Protein AF-0000000080200651 (afdb_homodimer)

Foldseek 3Di:
DPPPPQLADAEKEKAAFPDWLLDNHLALLSQLLLLQCLLSPHHYHYDHEDDDIKMKHFAQPPPPPDPPSPRGDIDMFHTSVRSQVVSCVRRVPCVPFPDPVCVVVLVVLVCLLLQALRLLSLLQCLVFPLNCVQTVVPPGCVRYPDPVCVVVVCPSVVSCVVRVSSVVDPDNLVSLVSLLVSLVVQLVQQVVQCDPPDAASNRTPGDDSSRSSLLSSCCSLQQGNCVVRVGDPSSVVSSVVCVVVRVVSVVNSVVSCVVRVVVSVVSRCPPPPDDVPDDPPPDPPDDVPPVVVVVVVVVVVVVVVVVVVVVCVVCVVVVVVVVVVVVVVVVVVVVVVVVVVVVVVVVVVVPVVVVVVD/DPPPPQLADAEKEKAAFPDWLLDNHLALLSQLLLLQCLLSPHHYHYDHEDDDIKMKHFAQPPPPPDPPSPRGDIDMFHTSVRSQVVSCVRRVPCVPFPDPVCVVVLVVLVCLLLQALRLLSLLQCLVFPLNCVQTVVPPGCVRYPDPVCVVVVCPSVVSCVVRVSNVVDPDNLVSLVSLLVSLVVQLVQQVVQDDPPQAASNRTNGDDSSNSSLLSSCCSLQQGNCVVRVGDPSSVVSSVVCVVVRVVSVVNSVVSCVVRVVVSVVSRCPPPPDPVPPDPPPDPPDDVPPVVVVVVVVVVVVVVVVVVVVVCVVCVVVVVVVVVVVVVVVVVVVVVVVVVVVVVVVVVVVPVVPPVPD

Organism: NCBI:txid67003

Structure (mmCIF, N/CA/C/O backbone):
data_AF-0000000080200651-model_v1
#
loop_
_entity.id
_entity.type
_entity.pdbx_description
1 polymer 'Metaxin glutathione S-transferase domain-containing protein'
#
loop_
_atom_site.group_PDB
_atom_site.id
_atom_site.type_symbol
_atom_site.label_atom_id
_atom_site.label_alt_id
_atom_site.label_comp_id
_atom_site.label_asym_id
_atom_site.label_entity_id
_atom_site.label_seq_id
_atom_site.pdbx_PDB_ins_code
_atom_site.Cartn_x
_atom_site.Cartn_y
_atom_site.Cartn_z
_atom_site.occupancy
_atom_site.B_iso_or_equiv
_atom_site.auth_seq_id
_atom_site.auth_comp_id
_atom_site.auth_asym_id
_atom_site.auth_atom_id
_atom_site.pdbx_PDB_model_num
ATOM 1 N N . MET A 1 1 ? -23.141 1.59 37.875 1 25.22 1 MET A N 1
ATOM 2 C CA . MET A 1 1 ? -21.797 2.062 37.562 1 25.22 1 MET A CA 1
ATOM 3 C C . MET A 1 1 ? -21.75 2.604 36.125 1 25.22 1 MET A C 1
ATOM 5 O O . MET A 1 1 ? -22.109 1.902 35.188 1 25.22 1 MET A O 1
ATOM 9 N N . THR A 1 2 ? -22.188 3.854 35.938 1 32.19 2 THR A N 1
ATOM 10 C CA . THR A 1 2 ? -22.406 4.656 34.719 1 32.19 2 THR A CA 1
ATOM 11 C C . THR A 1 2 ? -21.188 4.617 33.812 1 32.19 2 THR A C 1
ATOM 13 O O . THR A 1 2 ? -20.109 5.051 34.188 1 32.19 2 THR A O 1
ATOM 16 N N . HIS A 1 3 ? -20.875 3.582 33.188 1 33.91 3 HIS A N 1
ATOM 17 C CA . HIS A 1 3 ? -19.844 3.059 32.281 1 33.91 3 HIS A CA 1
ATOM 18 C C . HIS A 1 3 ? -19.438 4.086 31.234 1 33.91 3 HIS A C 1
ATOM 20 O O . HIS A 1 3 ? -18.781 3.746 30.25 1 33.91 3 HIS A O 1
ATOM 26 N N . ASP A 1 4 ? -20.062 5.191 31.234 1 37.59 4 ASP A N 1
ATOM 27 C CA . ASP A 1 4 ? -19.797 6.203 30.219 1 37.59 4 ASP A CA 1
ATOM 28 C C . ASP A 1 4 ? -18.328 6.641 30.266 1 37.59 4 ASP A C 1
ATOM 30 O O . ASP A 1 4 ? -18.031 7.785 30.609 1 37.59 4 ASP A O 1
ATOM 34 N N . GLU A 1 5 ? -17.391 6.098 31.031 1 41.5 5 GLU A N 1
ATOM 35 C CA . GLU A 1 5 ? -16 6.527 31.141 1 41.5 5 GLU A CA 1
ATOM 36 C C . GLU A 1 5 ? -15.406 6.828 29.766 1 41.5 5 GLU A C 1
ATOM 38 O O . GLU A 1 5 ? -15.25 5.926 28.938 1 41.5 5 GLU A O 1
ATOM 43 N N . MET A 1 6 ? -15.789 7.832 29.062 1 48.19 6 MET A N 1
ATOM 44 C CA . MET A 1 6 ? -15.305 8.406 27.812 1 48.19 6 MET A CA 1
ATOM 45 C C . MET A 1 6 ? -13.789 8.297 27.719 1 48.19 6 MET A C 1
ATOM 47 O O . MET A 1 6 ? -13.07 8.766 28.594 1 48.19 6 MET A O 1
ATOM 51 N N . PHE A 1 7 ? -13.188 7.223 27.328 1 61.69 7 PHE A N 1
ATOM 52 C CA . PHE A 1 7 ? -11.773 6.949 27.125 1 61.69 7 PHE A CA 1
ATOM 53 C C . PHE A 1 7 ? -11.055 8.188 26.594 1 61.69 7 PHE A C 1
ATOM 55 O O . PHE A 1 7 ? -11.312 8.617 25.469 1 61.69 7 PHE A O 1
ATOM 62 N N . GLU A 1 8 ? -10.805 9.164 27.453 1 70.69 8 GLU A N 1
ATOM 63 C CA . GLU A 1 8 ? -10.102 10.398 27.125 1 70.69 8 GLU A CA 1
ATOM 64 C C . GLU A 1 8 ? -8.609 10.156 26.953 1 70.69 8 GLU A C 1
ATOM 66 O O . GLU A 1 8 ? -7.996 9.422 27.734 1 70.69 8 GLU A O 1
ATOM 71 N N . MET A 1 9 ? -8.109 10.516 25.844 1 79.81 9 MET A N 1
ATOM 72 C CA . MET A 1 9 ? -6.68 10.438 25.547 1 79.81 9 MET A CA 1
ATOM 73 C C . MET A 1 9 ? -5.887 11.391 26.422 1 79.81 9 MET A C 1
ATOM 75 O O . MET A 1 9 ? -6.266 12.555 26.578 1 79.81 9 MET A O 1
ATOM 79 N N . PRO A 1 10 ? -4.914 10.914 27.203 1 81.75 10 PRO A N 1
ATOM 80 C CA . PRO A 1 10 ? -4.055 11.82 27.969 1 81.75 10 PRO A CA 1
ATOM 81 C C . PRO A 1 10 ? -3.352 12.852 27.078 1 81.75 10 PRO A C 1
ATOM 83 O O . PRO A 1 10 ? -3.291 12.672 25.859 1 81.75 10 PRO A O 1
ATOM 86 N N . PRO A 1 11 ? -2.967 13.898 27.719 1 86.75 11 PRO A N 1
ATOM 87 C CA . PRO A 1 11 ? -2.236 14.883 26.922 1 86.75 11 PRO A CA 1
ATOM 88 C C . PRO A 1 11 ? -0.985 14.305 26.266 1 86.75 11 PRO A C 1
ATOM 90 O O . PRO A 1 11 ? -0.281 13.5 26.891 1 86.75 11 PRO A O 1
ATOM 93 N N . ALA A 1 12 ? -0.824 14.719 25.047 1 90.69 12 ALA A N 1
ATOM 94 C CA . ALA A 1 12 ? 0.257 14.133 24.25 1 90.69 12 ALA A CA 1
ATOM 95 C C . ALA A 1 12 ? 1.151 15.211 23.656 1 90.69 12 ALA A C 1
ATOM 97 O O . ALA A 1 12 ? 0.757 16.375 23.562 1 90.69 12 ALA A O 1
ATOM 98 N N . VAL A 1 13 ? 2.389 14.828 23.469 1 92.81 13 VAL A N 1
ATOM 99 C CA . VAL A 1 13 ? 3.314 15.664 22.703 1 92.81 13 VAL A CA 1
ATOM 100 C C . VAL A 1 13 ? 3.49 15.094 21.297 1 92.81 13 VAL A C 1
ATOM 102 O O . VAL A 1 13 ? 3.795 13.906 21.141 1 92.81 13 VAL A O 1
ATOM 105 N N . LEU A 1 14 ? 3.213 15.93 20.375 1 94.75 14 LEU A N 1
ATOM 106 C CA . LEU A 1 14 ? 3.344 15.523 18.984 1 94.75 14 LEU A CA 1
ATOM 107 C C . LEU A 1 14 ? 4.625 16.078 18.375 1 94.75 14 LEU A C 1
ATOM 109 O O . LEU A 1 14 ? 4.746 17.297 18.172 1 94.75 14 LEU A O 1
ATOM 113 N N . ASP A 1 15 ? 5.559 15.219 18.125 1 93.44 15 ASP A N 1
ATOM 114 C CA . ASP A 1 15 ? 6.773 15.57 17.406 1 93.44 15 ASP A CA 1
ATOM 115 C C . ASP A 1 15 ? 6.574 15.438 15.898 1 93.44 15 ASP A C 1
ATOM 117 O O . ASP A 1 15 ? 6.441 14.32 15.375 1 93.44 15 ASP A O 1
ATOM 121 N N . ARG A 1 16 ? 6.566 16.562 15.258 1 92.81 16 ARG A N 1
ATOM 122 C CA . ARG A 1 16 ? 6.238 16.516 13.836 1 92.81 16 ARG A CA 1
ATOM 123 C C . ARG A 1 16 ? 7.113 17.484 13.047 1 92.81 16 ARG A C 1
ATOM 125 O O . ARG A 1 16 ? 7.73 18.391 13.625 1 92.81 16 ARG A O 1
ATOM 132 N N . CYS A 1 17 ? 7.109 17.266 11.711 1 91.06 17 CYS A N 1
ATOM 133 C CA . CYS A 1 17 ? 7.781 18.172 10.789 1 91.06 17 CYS A CA 1
ATOM 134 C C . CYS A 1 17 ? 7.16 19.562 10.844 1 91.06 17 CYS A C 1
ATOM 136 O O . CYS A 1 17 ? 5.938 19.688 10.906 1 91.06 17 CYS A O 1
ATOM 138 N N . PRO A 1 18 ? 7.953 20.547 10.844 1 89.56 18 PRO A N 1
ATOM 139 C CA . PRO A 1 18 ? 7.445 21.922 10.938 1 89.56 18 PRO A CA 1
ATOM 140 C C . PRO A 1 18 ? 6.551 22.312 9.758 1 89.56 18 PRO A C 1
ATOM 142 O O . PRO A 1 18 ? 6.582 21.641 8.719 1 89.56 18 PRO A O 1
ATOM 145 N N . PRO A 1 19 ? 5.754 23.328 9.945 1 88.81 19 PRO A N 1
ATOM 146 C CA . PRO A 1 19 ? 4.863 23.781 8.875 1 88.81 19 PRO A CA 1
ATOM 147 C C . PRO A 1 19 ? 5.625 24.281 7.656 1 88.81 19 PRO A C 1
ATOM 149 O O . PRO A 1 19 ? 6.688 24.891 7.793 1 88.81 19 PRO A O 1
ATOM 152 N N . SER A 1 20 ? 5.133 23.891 6.562 1 87.69 20 SER A N 1
ATOM 153 C CA . SER A 1 20 ? 5.66 24.312 5.273 1 87.69 20 SER A CA 1
ATOM 154 C C . SER A 1 20 ? 4.633 24.125 4.164 1 87.69 20 SER A C 1
ATOM 156 O O . SER A 1 20 ? 3.609 23.469 4.367 1 87.69 20 SER A O 1
ATOM 158 N N . LEU A 1 21 ? 4.785 24.812 3.01 1 90.19 21 LEU A N 1
ATOM 159 C CA . LEU A 1 21 ? 3.918 24.688 1.847 1 90.19 21 LEU A CA 1
ATOM 160 C C . LEU A 1 21 ? 2.521 25.219 2.146 1 90.19 21 LEU A C 1
ATOM 162 O O . LEU A 1 21 ? 1.536 24.75 1.569 1 90.19 21 LEU A O 1
ATOM 166 N N . ALA A 1 22 ? 2.441 26.016 3.156 1 87.31 22 ALA A N 1
ATOM 167 C CA . ALA A 1 22 ? 1.156 26.562 3.588 1 87.31 22 ALA A CA 1
ATOM 168 C C . ALA A 1 22 ? 0.278 25.484 4.199 1 87.31 22 ALA A C 1
ATOM 170 O O . ALA A 1 22 ? -0.943 25.484 4.027 1 87.31 22 ALA A O 1
ATOM 171 N N . LEU A 1 23 ? 0.925 24.453 4.723 1 90.56 23 LEU A N 1
ATOM 172 C CA . LEU A 1 23 ? 0.264 23.359 5.418 1 90.56 23 LEU A CA 1
ATOM 173 C C . LEU A 1 23 ? 0.69 23.312 6.883 1 90.56 23 LEU A C 1
ATOM 175 O O . LEU A 1 23 ? 1.751 23.828 7.242 1 90.56 23 LEU A O 1
ATOM 179 N N . PRO A 1 24 ? -0.178 22.797 7.719 1 90 24 PRO A N 1
ATOM 180 C CA . PRO A 1 24 ? 0.214 22.672 9.125 1 90 24 PRO A CA 1
ATOM 181 C C . PRO A 1 24 ? 1.521 21.906 9.312 1 90 24 PRO A C 1
ATOM 183 O O . PRO A 1 24 ? 2.242 22.125 10.289 1 90 24 PRO A O 1
ATOM 186 N N . THR A 1 25 ? 1.773 20.953 8.453 1 90.5 25 THR A N 1
ATOM 187 C CA . THR A 1 25 ? 3.004 20.172 8.453 1 90.5 25 THR A CA 1
ATOM 188 C C . THR A 1 25 ? 3.354 19.719 7.035 1 90.5 25 THR A C 1
ATOM 190 O O . THR A 1 25 ? 2.463 19.469 6.219 1 90.5 25 THR A O 1
ATOM 193 N N . ALA A 1 26 ? 4.625 19.578 6.773 1 86.75 26 ALA A N 1
ATOM 194 C CA . ALA A 1 26 ? 5.078 19.141 5.453 1 86.75 26 ALA A CA 1
ATOM 195 C C . ALA A 1 26 ? 5.047 17.625 5.332 1 86.75 26 ALA A C 1
ATOM 197 O O . ALA A 1 26 ? 5.324 17.078 4.262 1 86.75 26 ALA A O 1
ATOM 198 N N . ASP A 1 27 ? 4.738 16.938 6.344 1 92.75 27 ASP A N 1
ATOM 199 C CA . ASP A 1 27 ? 4.684 15.477 6.363 1 92.75 27 ASP A CA 1
ATOM 200 C C . ASP A 1 27 ? 3.244 14.977 6.484 1 92.75 27 ASP A C 1
ATOM 202 O O . ASP A 1 27 ? 2.602 15.172 7.52 1 92.75 27 ASP A O 1
ATOM 206 N N . PRO A 1 28 ? 2.805 14.328 5.453 1 96.5 28 PRO A N 1
ATOM 207 C CA . PRO A 1 28 ? 1.426 13.836 5.512 1 96.5 28 PRO A CA 1
ATOM 208 C C . PRO A 1 28 ? 1.197 12.844 6.652 1 96.5 28 PRO A C 1
ATOM 210 O O . PRO A 1 28 ? 0.082 12.742 7.168 1 96.5 28 PRO A O 1
ATOM 213 N N . HIS A 1 29 ? 2.229 12.086 7.086 1 96.56 29 HIS A N 1
ATOM 214 C CA . HIS A 1 29 ? 2.088 11.18 8.219 1 96.56 29 HIS A CA 1
ATOM 215 C C . HIS A 1 29 ? 1.719 11.93 9.492 1 96.56 29 HIS A C 1
ATOM 217 O O . HIS A 1 29 ? 0.847 11.492 10.242 1 96.56 29 HIS A O 1
ATOM 223 N N . ALA A 1 30 ? 2.379 12.992 9.648 1 96.38 30 ALA A N 1
ATOM 224 C CA . ALA A 1 30 ? 2.127 13.812 10.836 1 96.38 30 ALA A CA 1
ATOM 225 C C . ALA A 1 30 ? 0.749 14.469 10.766 1 96.38 30 ALA A C 1
ATOM 227 O O . ALA A 1 30 ? 0.077 14.617 11.789 1 96.38 30 ALA A O 1
ATOM 228 N N . LEU A 1 31 ? 0.393 14.875 9.609 1 97.06 31 LEU A N 1
ATOM 229 C CA . LEU A 1 31 ? -0.921 15.484 9.43 1 97.06 31 LEU A CA 1
ATOM 230 C C . LEU A 1 31 ? -2.029 14.492 9.773 1 97.06 31 LEU A C 1
ATOM 232 O O . LEU A 1 31 ? -3.049 14.875 10.352 1 97.06 31 LEU A O 1
ATOM 236 N N . ALA A 1 32 ? -1.876 13.266 9.391 1 97.88 32 ALA A N 1
ATOM 237 C CA . ALA A 1 32 ? -2.859 12.234 9.703 1 97.88 32 ALA A CA 1
ATOM 238 C C . ALA A 1 32 ? -2.99 12.039 11.211 1 97.88 32 ALA A C 1
ATOM 240 O O . ALA A 1 32 ? -4.102 11.93 11.734 1 97.88 32 ALA A O 1
ATOM 241 N N . VAL A 1 33 ? -1.85 11.992 11.883 1 97.31 33 VAL A N 1
ATOM 242 C CA . VAL A 1 33 ? -1.853 11.797 13.328 1 97.31 33 VAL A CA 1
ATOM 243 C C . VAL A 1 33 ? -2.486 13.008 14.008 1 97.31 33 VAL A C 1
ATOM 245 O O . VAL A 1 33 ? -3.299 12.859 14.922 1 97.31 33 VAL A O 1
ATOM 248 N N . GLU A 1 34 ? -2.107 14.164 13.562 1 96.56 34 GLU A N 1
ATOM 249 C CA . GLU A 1 34 ? -2.686 15.383 14.133 1 96.56 34 GLU A CA 1
ATOM 250 C C . GLU A 1 34 ? -4.195 15.422 13.914 1 96.56 34 GLU A C 1
ATOM 252 O O . GLU A 1 34 ? -4.941 15.836 14.805 1 96.56 34 GLU A O 1
ATOM 257 N N . ALA A 1 35 ? -4.605 15.07 12.734 1 96.81 35 ALA A N 1
ATOM 258 C CA . ALA A 1 35 ? -6.039 15.023 12.445 1 96.81 35 ALA A CA 1
ATOM 259 C C . ALA A 1 35 ? -6.758 14.086 13.406 1 96.81 35 ALA A C 1
ATOM 261 O O . ALA A 1 35 ? -7.816 14.422 13.945 1 96.81 35 ALA A O 1
ATOM 262 N N . MET A 1 36 ? -6.184 12.906 13.633 1 96.81 36 MET A N 1
ATOM 263 C CA . MET A 1 36 ? -6.809 11.93 14.516 1 96.81 36 MET A CA 1
ATOM 264 C C . MET A 1 36 ? -6.891 12.461 15.945 1 96.81 36 MET A C 1
ATOM 266 O O . MET A 1 36 ? -7.891 12.25 16.625 1 96.81 36 MET A O 1
ATOM 270 N N . LEU A 1 37 ? -5.824 13.141 16.375 1 95.31 37 LEU A N 1
ATOM 271 C CA . LEU A 1 37 ? -5.82 13.734 17.703 1 95.31 37 LEU A CA 1
ATOM 272 C C . LEU A 1 37 ? -6.922 14.781 17.844 1 95.31 37 LEU A C 1
ATOM 274 O O . LEU A 1 37 ? -7.582 14.867 18.875 1 95.31 37 LEU A O 1
ATOM 278 N N . ARG A 1 38 ? -7.18 15.5 16.844 1 94.44 38 ARG A N 1
ATOM 279 C CA . ARG A 1 38 ? -8.227 16.516 16.844 1 94.44 38 ARG A CA 1
ATOM 280 C C . ARG A 1 38 ? -9.609 15.891 16.797 1 94.44 38 ARG A C 1
ATOM 282 O O . ARG A 1 38 ? -10.547 16.391 17.422 1 94.44 38 ARG A O 1
ATOM 289 N N . PHE A 1 39 ? -9.75 14.82 16.016 1 94.94 39 PHE A N 1
ATOM 290 C CA . PHE A 1 39 ? -11.023 14.125 15.922 1 94.94 39 PHE A CA 1
ATOM 291 C C . PHE A 1 39 ? -11.469 13.625 17.297 1 94.94 39 PHE A C 1
ATOM 293 O O . PHE A 1 39 ? -12.656 13.648 17.609 1 94.94 39 PHE A O 1
ATOM 300 N N . VAL A 1 40 ? -10.5 13.133 18.078 1 93.88 40 VAL A N 1
ATOM 301 C CA . VAL A 1 40 ? -10.836 12.531 19.359 1 93.88 40 VAL A CA 1
ATOM 302 C C . VAL A 1 40 ? -10.867 13.617 20.438 1 93.88 40 VAL A C 1
ATOM 304 O O . VAL A 1 40 ? -11.188 13.336 21.594 1 93.88 40 VAL A O 1
ATOM 307 N N . GLY A 1 41 ? -10.5 14.82 20.125 1 91.5 41 GLY A N 1
ATOM 308 C CA . GLY A 1 41 ? -10.523 15.93 21.062 1 91.5 41 GLY A CA 1
ATOM 309 C C . GLY A 1 41 ? -9.398 15.867 22.094 1 91.5 41 GLY A C 1
ATOM 310 O O . GLY A 1 41 ? -9.578 16.266 23.25 1 91.5 41 GLY A O 1
ATOM 311 N N . ALA A 1 42 ? -8.32 15.383 21.672 1 91.44 42 ALA A N 1
ATOM 312 C CA . ALA A 1 42 ? -7.184 15.258 22.594 1 91.44 42 ALA A CA 1
ATOM 313 C C . ALA A 1 42 ? -6.449 16.594 22.734 1 91.44 42 ALA A C 1
ATOM 315 O O . ALA A 1 42 ? -6.406 17.391 21.797 1 91.44 42 ALA A O 1
ATOM 316 N N . HIS A 1 43 ? -5.91 16.781 23.969 1 91.62 43 HIS A N 1
ATOM 317 C CA . HIS A 1 43 ? -5.004 17.906 24.188 1 91.62 43 HIS A CA 1
ATOM 318 C C . HIS A 1 43 ? -3.564 17.516 23.844 1 91.62 43 HIS A C 1
ATOM 320 O O . HIS A 1 43 ? -3.068 16.484 24.328 1 91.62 43 HIS A O 1
ATOM 326 N N . PHE A 1 44 ? -2.996 18.312 22.922 1 92.56 44 PHE A N 1
ATOM 327 C CA . PHE A 1 44 ? -1.624 17.984 22.562 1 92.56 44 PHE A CA 1
ATOM 328 C C . PHE A 1 44 ? -0.818 19.25 22.281 1 92.56 44 PHE A C 1
ATOM 330 O O . PHE A 1 44 ? -1.387 20.281 21.953 1 92.56 44 PHE A O 1
ATOM 337 N N . VAL A 1 45 ? 0.492 19.109 22.578 1 93.31 45 VAL A N 1
ATOM 338 C CA . VAL A 1 45 ? 1.441 20.172 22.266 1 93.31 45 VAL A CA 1
ATOM 339 C C . VAL A 1 45 ? 2.293 19.75 21.062 1 93.31 45 VAL A C 1
ATOM 341 O O . VAL A 1 45 ? 2.652 18.578 20.922 1 93.31 45 VAL A O 1
ATOM 344 N N . LYS A 1 46 ? 2.564 20.688 20.219 1 92.75 46 LYS A N 1
ATOM 345 C CA . LYS A 1 46 ? 3.332 20.422 19 1 92.75 46 LYS A CA 1
ATOM 346 C C . LYS A 1 46 ? 4.801 20.797 19.188 1 92.75 46 LYS A C 1
ATOM 348 O O . LYS A 1 46 ? 5.109 21.859 19.734 1 92.75 46 LYS A O 1
ATOM 353 N N . HIS A 1 47 ? 5.656 19.891 18.781 1 92.56 47 HIS A N 1
ATOM 354 C CA . HIS A 1 47 ? 7.098 20.109 18.781 1 92.56 47 HIS A CA 1
ATOM 355 C C . HIS A 1 47 ? 7.691 19.828 17.406 1 92.56 47 HIS A C 1
ATOM 357 O O . HIS A 1 47 ? 7.395 18.797 16.797 1 92.56 47 HIS A O 1
ATOM 363 N N . ASP A 1 48 ? 8.5 20.734 16.906 1 90.44 48 ASP A N 1
ATOM 364 C CA . ASP A 1 48 ? 9.18 20.516 15.641 1 90.44 48 ASP A CA 1
ATOM 365 C C . ASP A 1 48 ? 10.242 19.422 15.758 1 90.44 48 ASP A C 1
ATOM 367 O O . ASP A 1 48 ? 11.117 19.5 16.625 1 90.44 48 ASP A O 1
ATOM 371 N N . ALA A 1 49 ? 10.102 18.422 15.023 1 89.25 49 ALA A N 1
ATOM 372 C CA . ALA A 1 49 ? 11.008 17.281 15.062 1 89.25 49 ALA A CA 1
ATOM 373 C C . ALA A 1 49 ? 11.203 16.688 13.68 1 89.25 49 ALA A C 1
ATOM 375 O O . ALA A 1 49 ? 10.398 16.906 12.773 1 89.25 49 ALA A O 1
ATOM 376 N N . PRO A 1 50 ? 12.336 16 13.484 1 84.44 50 PRO A N 1
ATOM 377 C CA . PRO A 1 50 ? 12.562 15.32 12.211 1 84.44 50 PRO A CA 1
ATOM 378 C C . PRO A 1 50 ? 11.633 14.117 12.008 1 84.44 50 PRO A C 1
ATOM 380 O O . PRO A 1 50 ? 10.945 13.703 12.945 1 84.44 50 PRO A O 1
ATOM 383 N N . LEU A 1 51 ? 11.68 13.648 10.766 1 84.81 51 LEU A N 1
ATOM 384 C CA . LEU A 1 51 ? 10.93 12.438 10.453 1 84.81 51 LEU A CA 1
ATOM 385 C C . LEU A 1 51 ? 11.539 11.227 11.148 1 84.81 51 LEU A C 1
ATOM 387 O O . LEU A 1 51 ? 12.758 11.164 11.344 1 84.81 51 LEU A O 1
ATOM 391 N N . PRO A 1 52 ? 10.719 10.281 11.594 1 88.69 52 PRO A N 1
ATOM 392 C CA . PRO A 1 52 ? 9.273 10.156 11.414 1 88.69 52 PRO A CA 1
ATOM 393 C C . PRO A 1 52 ? 8.477 10.812 12.539 1 88.69 52 PRO A C 1
ATOM 395 O O . PRO A 1 52 ? 9.055 11.195 13.562 1 88.69 52 PRO A O 1
ATOM 398 N N . VAL A 1 53 ? 7.152 10.969 12.344 1 92.94 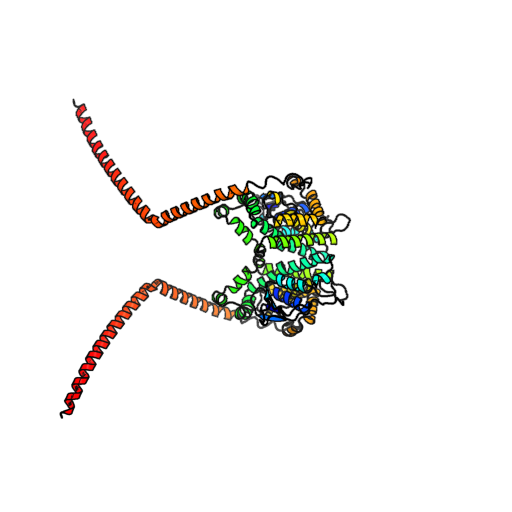53 VAL A N 1
ATOM 399 C CA . VAL A 1 53 ? 6.258 11.539 13.344 1 92.94 53 VAL A CA 1
ATOM 400 C C . VAL A 1 53 ? 6.266 10.664 14.602 1 92.94 53 VAL A C 1
ATOM 402 O O . VAL A 1 53 ? 6.449 9.445 14.516 1 92.94 53 VAL A O 1
ATOM 405 N N . ALA A 1 54 ? 6.133 11.336 15.773 1 93.88 54 ALA A N 1
ATOM 406 C CA . ALA A 1 54 ? 6.086 10.602 17.031 1 93.88 54 ALA A CA 1
ATOM 407 C C . ALA A 1 54 ? 5.129 11.258 18.016 1 93.88 54 ALA A C 1
ATOM 409 O O . ALA A 1 54 ? 4.945 12.477 18 1 93.88 54 ALA A O 1
ATOM 410 N N . CYS A 1 55 ? 4.562 10.406 18.766 1 93 55 CYS A N 1
ATOM 411 C CA . CYS A 1 55 ? 3.666 10.844 19.828 1 93 55 CYS A CA 1
ATOM 412 C C . CYS A 1 55 ? 4.156 10.359 21.188 1 93 55 CYS A C 1
ATOM 414 O O . CYS A 1 55 ? 4.5 9.188 21.344 1 93 55 CYS A O 1
ATOM 416 N N . GLU A 1 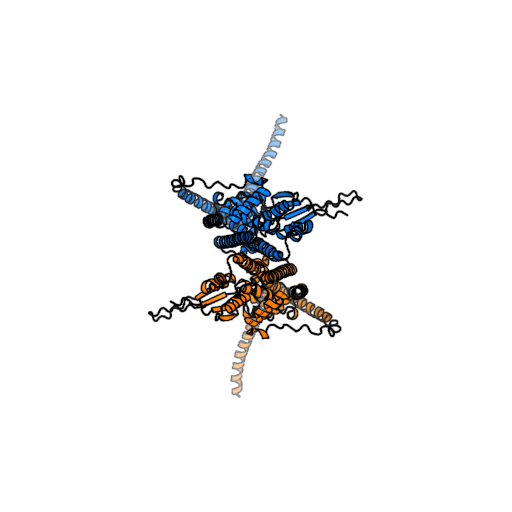56 ? 4.188 11.281 22.125 1 91.31 56 GLU A N 1
ATOM 417 C CA . GLU A 1 56 ? 4.645 10.945 23.469 1 91.31 56 GLU A CA 1
ATOM 418 C C . GLU A 1 56 ? 3.598 11.32 24.516 1 91.31 56 GLU A C 1
ATOM 420 O O . GLU A 1 56 ? 2.957 12.367 24.422 1 91.31 56 GLU A O 1
ATOM 425 N N . ILE A 1 57 ? 3.383 10.32 25.422 1 84.75 57 ILE A N 1
ATOM 426 C CA . ILE A 1 57 ? 2.494 10.578 26.547 1 84.75 57 ILE A CA 1
ATOM 427 C C . ILE A 1 57 ? 3.256 10.398 27.859 1 84.75 57 ILE A C 1
ATOM 429 O O . ILE A 1 57 ? 4.094 9.5 27.984 1 84.75 57 ILE A O 1
ATOM 433 N N . ARG A 1 58 ? 3.008 11.336 28.766 1 74.38 58 ARG A N 1
ATOM 434 C CA . ARG A 1 58 ? 3.566 11.211 30.109 1 74.38 58 ARG A CA 1
ATOM 435 C C . ARG A 1 58 ? 2.512 10.734 31.094 1 74.38 58 ARG A C 1
ATOM 437 O O . ARG A 1 58 ? 1.438 11.328 31.203 1 74.38 58 ARG A O 1
ATOM 444 N N . THR A 1 59 ? 2.422 9.461 31.297 1 61.59 59 THR A N 1
ATOM 445 C CA . THR A 1 59 ? 1.496 8.977 32.312 1 61.59 59 THR A CA 1
ATOM 446 C C . THR A 1 59 ? 2.016 9.281 33.719 1 61.59 59 THR A C 1
ATOM 448 O O . THR A 1 59 ? 3.193 9.07 34 1 61.59 59 THR A O 1
ATOM 451 N N . ALA A 1 60 ? 1.348 10.242 34.344 1 53.34 60 ALA A N 1
ATOM 452 C CA . ALA A 1 60 ? 1.66 10.5 35.75 1 53.34 60 ALA A CA 1
ATOM 453 C C . ALA A 1 60 ? 1.454 9.242 36.594 1 53.34 60 ALA A C 1
ATOM 455 O O . ALA A 1 60 ? 0.399 8.609 36.5 1 53.34 60 ALA A O 1
ATOM 456 N N . VAL A 1 61 ? 2.369 8.445 36.781 1 48.5 61 VAL A N 1
ATOM 457 C CA . VAL A 1 61 ? 2.184 7.406 37.781 1 48.5 61 VAL A CA 1
ATOM 458 C C . VAL A 1 61 ? 1.804 8.047 39.125 1 48.5 61 VAL A C 1
ATOM 460 O O . VAL A 1 61 ? 2.564 8.852 39.656 1 48.5 61 VAL A O 1
ATOM 463 N N . ASN A 1 62 ? 0.532 8.336 39.25 1 44.06 62 ASN A N 1
ATOM 464 C CA . ASN A 1 62 ? 0.131 8.719 40.594 1 44.06 62 ASN A CA 1
ATOM 465 C C . ASN A 1 62 ? 0.545 7.668 41.625 1 44.06 62 ASN A C 1
ATOM 467 O O . ASN A 1 62 ? -0.178 6.695 41.844 1 44.06 62 ASN A O 1
ATOM 471 N N . ASN A 1 63 ? 1.647 7.133 41.812 1 41.06 63 ASN A N 1
ATOM 472 C CA . ASN A 1 63 ? 1.794 6.422 43.094 1 41.06 63 ASN A CA 1
ATOM 473 C C . ASN A 1 63 ? 1.616 7.359 44.281 1 41.06 63 ASN A C 1
ATOM 475 O O . ASN A 1 63 ? 2.414 8.273 44.469 1 41.06 63 ASN A O 1
ATOM 479 N N . LYS A 1 64 ? 0.363 7.543 45 1 42.84 64 LYS A N 1
ATOM 480 C CA . LYS A 1 64 ? 0.112 8.227 46.25 1 42.84 64 LYS A CA 1
ATOM 481 C C . LYS A 1 64 ? 1.316 8.117 47.188 1 42.84 64 LYS A C 1
ATOM 483 O O . LYS A 1 64 ? 1.468 8.922 48.125 1 42.84 64 LYS A O 1
ATOM 488 N N . ASN A 1 65 ? 1.607 6.84 47.719 1 42.16 65 ASN A N 1
ATOM 489 C CA . ASN A 1 65 ? 2.414 6.66 48.938 1 42.16 65 ASN A CA 1
ATOM 490 C C . ASN A 1 65 ? 3.826 7.207 48.75 1 42.16 65 ASN A C 1
ATOM 492 O O . ASN A 1 65 ? 4.594 7.293 49.719 1 42.16 65 ASN A O 1
ATOM 496 N N . THR A 1 66 ? 4.695 6.723 47.906 1 41.38 66 THR A N 1
ATOM 497 C CA . THR A 1 66 ? 6.098 7.098 48.062 1 41.38 66 THR A CA 1
ATOM 498 C C . THR A 1 66 ? 6.371 8.453 47.438 1 41.38 66 THR A C 1
ATOM 500 O O . THR A 1 66 ? 5.793 8.789 46.406 1 41.38 66 THR A O 1
ATOM 503 N N . SER A 1 67 ? 6.816 9.531 48.156 1 40.12 67 SER A N 1
ATOM 504 C CA . SER A 1 67 ? 7.387 10.859 47.969 1 40.12 67 SER A CA 1
ATOM 505 C C . SER A 1 67 ? 8.062 10.984 46.594 1 40.12 67 SER A C 1
ATOM 507 O O . SER A 1 67 ? 8.508 12.07 46.219 1 40.12 67 SER A O 1
ATOM 509 N N . TRP A 1 68 ? 8.82 9.953 46.188 1 40.03 68 TRP A N 1
ATOM 510 C CA . TRP A 1 68 ? 9.664 10.125 45 1 40.03 68 TRP A CA 1
ATOM 511 C C . TRP A 1 68 ? 8.812 10.266 43.75 1 40.03 68 TRP A C 1
ATOM 513 O O . TRP A 1 68 ? 7.961 9.422 43.469 1 40.03 68 TRP A O 1
ATOM 523 N N . ARG A 1 69 ? 8.398 11.445 43.312 1 40 69 ARG A N 1
ATOM 524 C CA . ARG A 1 69 ? 7.867 11.805 42 1 40 69 ARG A CA 1
ATOM 525 C C . ARG A 1 69 ? 8.305 10.797 40.938 1 40 69 ARG A C 1
ATOM 527 O O . ARG A 1 69 ? 9.453 10.82 40.5 1 40 69 ARG A O 1
ATOM 534 N N . SER A 1 70 ? 8.195 9.539 41.156 1 42.78 70 SER A N 1
ATOM 535 C CA . SER A 1 70 ? 8.609 8.531 40.156 1 42.78 70 SER A CA 1
ATOM 536 C C . SER A 1 70 ? 8.297 8.977 38.75 1 42.78 70 SER A C 1
ATOM 538 O O . SER A 1 70 ? 7.215 9.516 38.469 1 42.78 70 SER A O 1
ATOM 540 N N . LYS A 1 71 ? 9.297 9.461 37.938 1 47.5 71 LYS A N 1
ATOM 541 C CA . LYS A 1 71 ? 9.383 9.836 36.531 1 47.5 71 LYS A CA 1
ATOM 542 C C . LYS A 1 71 ? 8.344 9.102 35.719 1 47.5 71 LYS A C 1
ATOM 544 O O . LYS A 1 71 ? 8.32 7.867 35.688 1 47.5 71 LYS A O 1
ATOM 549 N N . GLY A 1 72 ? 7.152 9.422 35.75 1 54.09 72 GLY A N 1
ATOM 550 C CA . GLY A 1 72 ? 6.066 8.867 34.969 1 54.09 72 GLY A CA 1
ATOM 551 C C . GLY A 1 72 ? 6.543 8.188 33.688 1 54.09 72 GLY A C 1
ATOM 552 O O . GLY A 1 72 ? 7.664 8.422 33.25 1 54.09 72 GLY A O 1
ATOM 553 N N . GLN A 1 73 ? 6.273 6.914 33.531 1 64.81 73 GLN A N 1
ATOM 554 C CA . GLN A 1 73 ? 6.703 6.129 32.375 1 64.81 73 GLN A CA 1
ATOM 555 C C . GLN A 1 73 ? 6.309 6.805 31.078 1 64.81 73 GLN A C 1
ATOM 557 O O . GLN A 1 73 ? 5.152 7.191 30.891 1 64.81 73 GLN A O 1
ATOM 562 N N . LYS A 1 74 ? 7.262 7.484 30.422 1 79.5 74 LYS A N 1
ATOM 563 C CA . LYS A 1 74 ? 7.148 8.055 29.094 1 79.5 74 LYS A CA 1
ATOM 564 C C . LYS A 1 74 ? 6.965 6.969 28.031 1 79.5 74 LYS A C 1
ATOM 566 O O . LYS A 1 74 ? 7.75 6.023 27.969 1 79.5 74 LYS A O 1
ATOM 571 N N . GLU A 1 75 ? 5.734 6.969 27.516 1 87 75 GLU A N 1
ATOM 572 C CA . GLU A 1 75 ? 5.492 6.055 26.406 1 87 75 GLU A CA 1
ATOM 573 C C . GLU A 1 75 ? 5.582 6.785 25.062 1 87 75 GLU A C 1
ATOM 575 O O . GLU A 1 75 ? 4.832 7.734 24.812 1 87 75 GLU A O 1
ATOM 580 N N . ARG A 1 76 ? 6.57 6.453 24.312 1 90.75 76 ARG A N 1
ATOM 581 C CA . ARG A 1 76 ? 6.789 7.09 23.016 1 90.75 76 ARG A CA 1
ATOM 582 C C . ARG A 1 76 ? 6.473 6.133 21.875 1 90.75 76 ARG A C 1
ATOM 584 O O . ARG A 1 76 ? 6.938 4.988 21.875 1 90.75 76 ARG A O 1
ATOM 591 N N . HIS A 1 77 ? 5.648 6.605 21 1 92.38 77 HIS A N 1
ATOM 592 C CA . HIS A 1 77 ? 5.312 5.848 19.797 1 92.38 77 HIS A CA 1
ATOM 593 C C . HIS A 1 77 ? 5.801 6.559 18.547 1 92.38 77 HIS A C 1
ATOM 595 O O . HIS A 1 77 ? 5.367 7.676 18.25 1 92.38 77 HIS A O 1
ATOM 601 N N . GLU A 1 78 ? 6.617 5.867 17.812 1 92.25 78 GLU A N 1
ATOM 602 C CA . GLU A 1 78 ? 7.191 6.449 16.609 1 92.25 78 GLU A CA 1
ATOM 603 C C . GLU A 1 78 ? 6.566 5.848 15.344 1 92.25 78 GLU A C 1
ATOM 605 O O . GLU A 1 78 ? 6.402 4.629 15.25 1 92.25 78 GLU A O 1
ATOM 610 N N . GLY A 1 79 ? 6.254 6.734 14.469 1 91.69 79 GLY A N 1
ATOM 611 C CA . GLY A 1 79 ? 5.625 6.285 13.234 1 91.69 79 GLY A CA 1
ATOM 612 C C . GLY A 1 79 ? 4.137 6.559 13.188 1 91.69 79 GLY A C 1
ATOM 613 O O . GLY A 1 79 ? 3.469 6.57 14.219 1 91.69 79 GLY A O 1
ATOM 614 N N . CYS A 1 80 ? 3.633 6.73 12.031 1 93.62 80 CYS A N 1
ATOM 615 C CA . CYS A 1 80 ? 2.23 7.086 11.844 1 93.62 80 CYS A CA 1
ATOM 616 C C . CYS A 1 80 ? 1.315 5.984 12.367 1 93.62 80 CYS A C 1
ATOM 618 O O . CYS A 1 80 ? 0.408 6.25 13.156 1 93.62 80 CYS A O 1
ATOM 620 N N . MET A 1 81 ? 1.588 4.758 11.992 1 91.19 81 MET A N 1
ATOM 621 C CA . MET A 1 81 ? 0.72 3.646 12.375 1 91.19 81 MET A CA 1
ATOM 622 C C . MET A 1 81 ? 0.786 3.396 13.875 1 91.19 81 MET A C 1
ATOM 624 O O . MET A 1 81 ? -0.231 3.102 14.508 1 91.19 81 MET A O 1
ATOM 628 N N . ALA A 1 82 ? 1.946 3.5 14.414 1 91.38 82 ALA A N 1
ATOM 629 C CA . ALA A 1 82 ? 2.105 3.309 15.852 1 91.38 82 ALA A CA 1
ATOM 630 C C . ALA A 1 82 ? 1.32 4.355 16.641 1 91.38 82 ALA A C 1
ATOM 632 O O . ALA A 1 82 ? 0.69 4.043 17.641 1 91.38 82 ALA A O 1
ATOM 633 N N . CYS A 1 83 ? 1.35 5.547 16.156 1 94.69 83 CYS A N 1
ATOM 634 C CA . CYS A 1 83 ? 0.619 6.629 16.812 1 94.69 83 CYS A CA 1
ATOM 635 C C . CYS A 1 83 ? -0.886 6.406 16.703 1 94.69 83 CYS A C 1
ATOM 637 O O . CYS A 1 83 ? -1.607 6.562 17.688 1 94.69 83 CYS A O 1
ATOM 639 N N . LEU A 1 84 ? -1.303 5.996 15.555 1 94.94 84 LEU A N 1
ATOM 640 C CA . LEU A 1 84 ? -2.729 5.777 15.344 1 94.94 84 LEU A CA 1
ATOM 641 C C . LEU A 1 84 ? -3.23 4.609 16.188 1 94.94 84 LEU A C 1
ATOM 643 O O . LEU A 1 84 ? -4.336 4.66 16.734 1 94.94 84 LEU A O 1
ATOM 647 N N . ASN A 1 85 ? -2.438 3.602 16.219 1 92.06 85 ASN A N 1
ATOM 648 C CA . ASN A 1 85 ? -2.809 2.459 17.047 1 92.06 85 ASN A CA 1
ATOM 649 C C . ASN A 1 85 ? -2.887 2.838 18.516 1 92.06 85 ASN A C 1
ATOM 651 O O . ASN A 1 85 ? -3.762 2.359 19.25 1 92.06 85 ASN A O 1
ATOM 655 N N . PHE A 1 86 ? -1.994 3.584 18.891 1 91.94 86 PHE A N 1
ATOM 656 C CA . PHE A 1 86 ? -1.995 4.07 20.266 1 91.94 86 PHE A CA 1
ATOM 657 C C . PHE A 1 86 ? -3.273 4.844 20.562 1 91.94 86 PHE A C 1
ATOM 659 O O . PHE A 1 86 ? -3.904 4.633 21.609 1 91.94 86 PHE A O 1
ATOM 666 N N . ILE A 1 87 ? -3.625 5.703 19.688 1 93.38 87 ILE A N 1
ATOM 667 C CA . ILE A 1 87 ? -4.84 6.496 19.859 1 93.38 87 ILE A CA 1
ATOM 668 C C . ILE A 1 87 ? -6.059 5.574 19.875 1 93.38 87 ILE A C 1
ATOM 670 O O . ILE A 1 87 ? -6.949 5.727 20.703 1 93.38 87 ILE A O 1
ATOM 674 N N . GLU A 1 88 ? -6.051 4.598 18.984 1 93.12 88 GLU A N 1
ATOM 675 C CA . GLU A 1 88 ? -7.168 3.656 18.906 1 93.12 88 GLU A CA 1
ATOM 676 C C . GLU A 1 88 ? -7.281 2.826 20.188 1 93.12 88 GLU A C 1
ATOM 678 O O . GLU A 1 88 ? -8.383 2.557 20.656 1 93.12 88 GLU A O 1
ATOM 683 N N . ASN A 1 89 ? -6.137 2.438 20.703 1 90.38 89 ASN A N 1
ATOM 684 C CA . ASN A 1 89 ? -6.133 1.62 21.906 1 90.38 89 ASN A CA 1
ATOM 685 C C . ASN A 1 89 ? -6.672 2.393 23.109 1 90.38 89 ASN A C 1
ATOM 687 O O . ASN A 1 89 ? -7.215 1.8 24.047 1 90.38 89 ASN A O 1
ATOM 691 N N . ASN A 1 90 ? -6.625 3.672 23.094 1 88.38 90 ASN A N 1
ATOM 692 C CA . ASN A 1 90 ? -7.07 4.5 24.203 1 88.38 90 ASN A CA 1
ATOM 693 C C . ASN A 1 90 ? -8.508 4.984 24 1 88.38 90 ASN A C 1
ATOM 695 O O . ASN A 1 90 ? -9.242 5.176 24.969 1 88.38 90 ASN A O 1
ATOM 699 N N . THR A 1 91 ? -8.938 5.125 22.75 1 90.81 91 THR A N 1
ATOM 700 C CA . THR A 1 91 ? -10.227 5.773 22.5 1 90.81 91 THR A CA 1
ATOM 701 C C . THR A 1 91 ? -11.234 4.781 21.938 1 90.81 91 THR A C 1
ATOM 703 O O . THR A 1 91 ? -12.445 4.988 22.047 1 90.81 91 THR A O 1
ATOM 706 N N . HIS A 1 92 ? -10.805 3.705 21.156 1 91.62 92 HIS A N 1
ATOM 707 C CA . HIS A 1 92 ? -11.633 2.711 20.484 1 91.62 92 HIS A CA 1
ATOM 708 C C . HIS A 1 92 ? -12.633 3.373 19.547 1 91.62 92 HIS A C 1
ATOM 710 O O . HIS A 1 92 ? -13.789 2.953 19.469 1 91.62 92 HIS A O 1
ATOM 716 N N . LEU A 1 93 ? -12.141 4.457 18.969 1 92 93 LEU A N 1
ATOM 717 C CA . LEU A 1 93 ? -13 5.227 18.078 1 92 93 LEU A CA 1
ATOM 718 C C . LEU A 1 93 ? -13.367 4.418 16.844 1 92 93 LEU A C 1
ATOM 720 O O . LEU A 1 93 ? -14.547 4.324 16.484 1 92 93 LEU A O 1
ATOM 724 N N . ASP A 1 94 ? -12.414 3.814 16.125 1 92.75 94 ASP A N 1
ATOM 725 C CA . ASP A 1 94 ? -12.664 3.029 14.914 1 92.75 94 ASP A CA 1
ATOM 726 C C . ASP A 1 94 ? -13.547 1.82 15.219 1 92.75 94 ASP A C 1
ATOM 728 O O . ASP A 1 94 ? -14.445 1.492 14.445 1 92.75 94 ASP A O 1
ATOM 732 N N . ALA A 1 95 ? -13.273 1.181 16.328 1 90.31 95 ALA A N 1
ATOM 733 C CA . ALA A 1 95 ? -14.047 0.003 16.703 1 90.31 95 ALA A CA 1
ATOM 734 C C . ALA A 1 95 ? -15.508 0.362 16.953 1 90.31 95 ALA A C 1
ATOM 736 O O . ALA A 1 95 ? -16.406 -0.435 16.672 1 90.31 95 ALA A O 1
ATOM 737 N N . GLU A 1 96 ? -15.742 1.56 17.422 1 90.44 96 GLU A N 1
ATOM 738 C CA . GLU A 1 96 ? -17.094 1.994 17.75 1 90.44 96 GLU A CA 1
ATOM 739 C C . GLU A 1 96 ? -17.812 2.555 16.531 1 90.44 96 GLU A C 1
ATOM 741 O O . GLU A 1 96 ? -19.016 2.336 16.359 1 90.44 96 GLU A O 1
ATOM 746 N N . MET A 1 97 ? -17.125 3.209 15.68 1 89.31 97 MET A N 1
ATOM 747 C CA . MET A 1 97 ? -17.781 4 14.641 1 89.31 97 MET A CA 1
ATOM 748 C C . MET A 1 97 ? -17.844 3.234 13.328 1 89.31 97 MET A C 1
ATOM 750 O O . MET A 1 97 ? -18.688 3.518 12.484 1 89.31 97 MET A O 1
ATOM 754 N N . VAL A 1 98 ? -16.953 2.324 13.117 1 90.62 98 VAL A N 1
ATOM 755 C CA . VAL A 1 98 ? -16.875 1.641 11.828 1 90.62 98 VAL A CA 1
ATOM 756 C C . VAL A 1 98 ? -17.516 0.258 11.945 1 90.62 98 VAL A C 1
ATOM 758 O O . VAL A 1 98 ? -17 -0.612 12.656 1 90.62 98 VAL A O 1
ATOM 761 N N . PRO A 1 99 ? -18.578 0.119 11.234 1 88.81 99 PRO A N 1
ATOM 762 C CA . PRO A 1 99 ? -19.234 -1.197 11.25 1 88.81 99 PRO A CA 1
ATOM 763 C C . PRO A 1 99 ? -18.312 -2.305 10.719 1 88.81 99 PRO A C 1
ATOM 765 O O . PRO A 1 99 ? -17.359 -2.027 9.992 1 88.81 99 PRO A O 1
ATOM 768 N N . SER A 1 100 ? -18.594 -3.527 11.016 1 84.81 100 SER A N 1
ATOM 769 C CA . SER A 1 100 ? -17.781 -4.688 10.664 1 84.81 100 SER A CA 1
ATOM 770 C C . SER A 1 100 ? -17.672 -4.859 9.156 1 84.81 100 SER A C 1
ATOM 772 O O . SER A 1 100 ? -16.656 -5.309 8.641 1 84.81 100 SER A O 1
ATOM 774 N N . ASP A 1 101 ? -18.703 -4.484 8.453 1 82.94 101 ASP A N 1
ATOM 775 C CA . ASP A 1 101 ? -18.734 -4.676 7.004 1 82.94 101 ASP A CA 1
ATOM 776 C C . ASP A 1 101 ? -17.859 -3.643 6.297 1 82.94 101 ASP A C 1
ATOM 778 O O . ASP A 1 101 ? -17.469 -3.83 5.141 1 82.94 101 ASP A O 1
ATOM 782 N N . GLN A 1 102 ? -17.453 -2.584 7.074 1 88.56 102 GLN A N 1
ATOM 783 C CA . GLN A 1 102 ? -16.656 -1.536 6.453 1 88.56 102 GLN A CA 1
ATOM 784 C C . GLN A 1 102 ? -15.211 -1.585 6.938 1 88.56 102 GLN A C 1
ATOM 786 O O . GLN A 1 102 ? -14.375 -0.8 6.492 1 88.56 102 GLN A O 1
ATOM 791 N N . GLN A 1 103 ? -14.898 -2.518 7.746 1 89.81 103 GLN A N 1
ATOM 792 C CA . GLN A 1 103 ? -13.547 -2.645 8.289 1 89.81 103 GLN A CA 1
ATOM 793 C C . GLN A 1 103 ? -12.531 -2.906 7.184 1 89.81 103 GLN A C 1
ATOM 795 O O . GLN A 1 103 ? -11.43 -2.357 7.203 1 89.81 103 GLN A O 1
ATOM 800 N N . PRO A 1 104 ? -12.898 -3.691 6.176 1 88.12 104 PRO A N 1
ATOM 801 C CA . PRO A 1 104 ? -11.938 -3.883 5.09 1 88.12 104 PRO A CA 1
ATOM 802 C C . PRO A 1 104 ? -11.648 -2.594 4.324 1 88.12 104 PRO A C 1
ATOM 804 O O . PRO A 1 104 ? -10.508 -2.354 3.92 1 88.12 104 PRO A O 1
ATOM 807 N N . LEU A 1 105 ? -12.734 -1.842 4.195 1 89.62 105 LEU A N 1
ATOM 808 C CA . LEU A 1 105 ? -12.547 -0.574 3.5 1 89.62 105 LEU A CA 1
ATOM 809 C C . LEU A 1 105 ? -11.641 0.357 4.297 1 89.62 105 LEU A C 1
ATOM 811 O O . LEU A 1 105 ? -10.82 1.076 3.723 1 89.62 105 LEU A O 1
ATOM 815 N N . LEU A 1 106 ? -11.812 0.292 5.582 1 93.94 106 LEU A N 1
ATOM 816 C CA . LEU A 1 106 ? -10.953 1.076 6.465 1 93.94 106 LEU A CA 1
ATOM 817 C C . LEU A 1 106 ? -9.492 0.686 6.289 1 93.94 106 LEU A C 1
ATOM 819 O O . LEU A 1 106 ? -8.625 1.554 6.16 1 93.94 106 LEU A O 1
ATOM 823 N N . LEU A 1 107 ? -9.219 -0.557 6.242 1 93.5 107 LEU A N 1
ATOM 824 C CA . LEU A 1 107 ? -7.852 -1.034 6.051 1 93.5 107 LEU A CA 1
ATOM 825 C C . LEU A 1 107 ? -7.32 -0.621 4.68 1 93.5 107 LEU A C 1
ATOM 827 O O . LEU A 1 107 ? -6.156 -0.228 4.555 1 93.5 107 LEU A O 1
ATOM 831 N N . CYS A 1 108 ? -8.172 -0.735 3.725 1 93.5 108 CYS A N 1
ATOM 832 C CA . CYS A 1 108 ? -7.777 -0.385 2.367 1 93.5 108 CYS A CA 1
ATOM 833 C C . CYS A 1 108 ? -7.387 1.085 2.273 1 93.5 108 CYS A C 1
ATOM 835 O O . CYS A 1 108 ? -6.387 1.428 1.638 1 93.5 108 CYS A O 1
ATOM 837 N N . VAL A 1 109 ? -8.148 1.928 2.914 1 95.44 109 VAL A N 1
ATOM 838 C CA . VAL A 1 109 ? -7.844 3.355 2.895 1 95.44 109 VAL A CA 1
ATOM 839 C C . VAL A 1 109 ? -6.531 3.617 3.629 1 95.44 109 VAL A C 1
ATOM 841 O O . VAL A 1 109 ? -5.719 4.43 3.186 1 95.44 109 VAL A O 1
ATOM 844 N N . LYS A 1 110 ? -6.34 2.904 4.715 1 95.25 110 LYS A N 1
ATOM 845 C CA . LYS A 1 110 ? -5.109 3.045 5.484 1 95.25 110 LYS A CA 1
ATOM 846 C C . LYS A 1 110 ? -3.893 2.639 4.652 1 95.25 110 LYS A C 1
ATOM 848 O O . LYS A 1 110 ? -2.885 3.348 4.629 1 95.25 110 LYS A O 1
ATOM 853 N N . VAL A 1 111 ? -4.035 1.58 3.975 1 94.31 111 VAL A N 1
ATOM 854 C CA . VAL A 1 111 ? -2.926 1.073 3.172 1 94.31 111 VAL A CA 1
ATOM 855 C C . VAL A 1 111 ? -2.682 2.004 1.985 1 94.31 111 VAL A C 1
ATOM 857 O O . VAL A 1 111 ? -1.532 2.299 1.647 1 94.31 111 VAL A O 1
ATOM 860 N N . LEU A 1 112 ? -3.73 2.416 1.367 1 95.81 112 LEU A N 1
ATOM 861 C CA . LEU A 1 112 ? -3.615 3.338 0.242 1 95.81 112 LEU A CA 1
ATOM 862 C C . LEU A 1 112 ? -2.883 4.609 0.653 1 95.81 112 LEU A C 1
ATOM 864 O O . LEU A 1 112 ? -1.994 5.078 -0.062 1 95.81 112 LEU A O 1
ATOM 868 N N . ALA A 1 113 ? -3.24 5.094 1.777 1 97.06 113 ALA A N 1
ATOM 869 C CA . ALA A 1 113 ? -2.631 6.332 2.252 1 97.06 113 ALA A CA 1
ATOM 870 C C . ALA A 1 113 ? -1.188 6.105 2.689 1 97.06 113 ALA A C 1
ATOM 872 O O . ALA A 1 113 ? -0.272 6.77 2.203 1 97.06 113 ALA A O 1
ATOM 873 N N . LEU A 1 114 ? -0.925 5.102 3.461 1 94.69 114 LEU A N 1
ATOM 874 C CA . LEU A 1 114 ? 0.348 4.902 4.145 1 94.69 114 LEU A CA 1
ATOM 875 C C . LEU A 1 114 ? 1.393 4.332 3.191 1 94.69 114 LEU A C 1
ATOM 877 O O . LEU A 1 114 ? 2.584 4.629 3.318 1 94.69 114 LEU A O 1
ATOM 881 N N . LYS A 1 115 ? 0.93 3.572 2.275 1 92.69 115 LYS A N 1
ATOM 882 C CA . LYS A 1 115 ? 1.914 2.846 1.478 1 92.69 115 LYS A CA 1
ATOM 883 C C . LYS A 1 115 ? 1.974 3.389 0.052 1 92.69 115 LYS A C 1
ATOM 885 O O . LYS A 1 115 ? 2.916 3.098 -0.688 1 92.69 115 LYS A O 1
ATOM 890 N N . SER A 1 116 ? 1.048 4.223 -0.264 1 94.25 116 SER A N 1
ATOM 891 C CA . SER A 1 116 ? 1.049 4.734 -1.63 1 94.25 116 SER A CA 1
ATOM 892 C C . SER A 1 116 ? 1.09 6.258 -1.648 1 94.25 116 SER A C 1
ATOM 894 O O . SER A 1 116 ? 2.105 6.852 -2.018 1 94.25 116 SER A O 1
ATOM 896 N N . LEU A 1 117 ? 0.142 6.91 -1.058 1 97.31 117 LEU A N 1
ATOM 897 C CA . LEU A 1 117 ? -0.036 8.352 -1.217 1 97.31 117 LEU A CA 1
ATOM 898 C C . LEU A 1 117 ? 0.994 9.117 -0.397 1 97.31 117 LEU A C 1
ATOM 900 O O . LEU A 1 117 ? 1.617 10.055 -0.897 1 97.31 117 LEU A O 1
ATOM 904 N N . PHE A 1 118 ? 1.206 8.703 0.857 1 96.81 118 PHE A N 1
ATOM 905 C CA . PHE A 1 118 ? 2.131 9.422 1.728 1 96.81 118 PHE A CA 1
ATOM 906 C C . PHE A 1 118 ? 3.557 9.328 1.195 1 96.81 118 PHE A C 1
ATOM 908 O O . PHE A 1 118 ? 4.227 10.352 1.025 1 96.81 118 PHE A O 1
ATOM 915 N N . PRO A 1 119 ? 3.951 8.141 0.888 1 94.56 119 PRO A N 1
ATOM 916 C CA . PRO A 1 119 ? 5.309 8.055 0.349 1 94.56 119 PRO A CA 1
ATOM 917 C C . PRO A 1 119 ? 5.469 8.805 -0.972 1 94.56 119 PRO A C 1
ATOM 919 O O . PRO A 1 119 ? 6.539 9.352 -1.249 1 94.56 119 PRO A O 1
ATOM 922 N N . ALA A 1 120 ? 4.488 8.773 -1.786 1 95.81 120 ALA A N 1
ATOM 923 C CA . ALA A 1 120 ? 4.555 9.5 -3.049 1 95.81 120 ALA A CA 1
ATOM 924 C C . ALA A 1 120 ? 4.746 11 -2.807 1 95.81 120 ALA A C 1
ATOM 926 O O . ALA A 1 120 ? 5.535 11.648 -3.494 1 95.81 120 ALA A O 1
ATOM 927 N N . PHE A 1 121 ? 4.035 11.539 -1.849 1 96.44 121 PHE A N 1
ATOM 928 C CA . PHE A 1 121 ? 4.164 12.953 -1.514 1 96.44 121 PHE A CA 1
ATOM 929 C C . PHE A 1 121 ? 5.559 13.258 -0.981 1 96.44 121 PHE A C 1
ATOM 931 O O . PHE A 1 121 ? 6.172 14.25 -1.369 1 96.44 121 PHE A O 1
ATOM 938 N N . VAL A 1 122 ? 6.027 12.43 -0.074 1 93.25 122 VAL A N 1
ATOM 939 C CA . VAL A 1 122 ? 7.363 12.617 0.482 1 93.25 122 VAL A CA 1
ATOM 940 C C . VAL A 1 122 ? 8.398 12.57 -0.638 1 93.25 122 VAL A C 1
ATOM 942 O O . VAL A 1 122 ? 9.352 13.359 -0.651 1 93.25 122 VAL A O 1
ATOM 945 N N . TYR A 1 123 ? 8.211 11.703 -1.567 1 94.69 123 TYR A N 1
ATOM 946 C CA . TYR A 1 123 ? 9.133 11.555 -2.684 1 94.69 123 TYR A CA 1
ATOM 947 C C . TYR A 1 123 ? 9.156 12.805 -3.549 1 94.69 123 TYR A C 1
ATOM 949 O O . TYR A 1 123 ? 10.219 13.312 -3.902 1 94.69 123 TYR A O 1
ATOM 957 N N . ILE A 1 124 ? 8.016 13.336 -3.908 1 95.75 124 ILE A N 1
ATOM 958 C CA . ILE A 1 124 ? 7.98 14.477 -4.824 1 95.75 124 ILE A CA 1
ATOM 959 C C . ILE A 1 124 ? 8.555 15.711 -4.141 1 95.75 124 ILE A C 1
ATOM 961 O O . ILE A 1 124 ? 9.211 16.531 -4.781 1 95.75 124 ILE A O 1
ATOM 965 N N . THR A 1 125 ? 8.375 15.914 -2.842 1 93.94 125 THR A N 1
ATOM 966 C CA . THR A 1 125 ? 8.859 17.094 -2.129 1 93.94 125 THR A CA 1
ATOM 967 C C . THR A 1 125 ? 10.383 17.031 -1.978 1 93.94 125 THR A C 1
ATOM 969 O O . THR A 1 125 ? 11.039 18.078 -1.944 1 93.94 125 THR A O 1
ATOM 972 N N . HIS A 1 126 ? 10.914 15.836 -1.94 1 92.5 126 HIS A N 1
ATOM 973 C CA . HIS A 1 126 ? 12.352 15.695 -1.72 1 92.5 126 HIS A CA 1
ATOM 974 C C . HIS A 1 126 ? 13.094 15.539 -3.039 1 92.5 126 HIS A C 1
ATOM 976 O O . HIS A 1 126 ? 14.281 15.875 -3.131 1 92.5 126 HIS A O 1
ATOM 982 N N . MET A 1 127 ? 12.414 15.031 -4.059 1 92.75 127 MET A N 1
ATOM 983 C CA . MET A 1 127 ? 13.102 14.734 -5.312 1 92.75 127 MET A CA 1
ATOM 984 C C . MET A 1 127 ? 12.953 15.883 -6.301 1 92.75 127 MET A C 1
ATOM 986 O O . MET A 1 127 ? 13.812 16.078 -7.16 1 92.75 127 MET A O 1
ATOM 990 N N . ASP A 1 128 ? 11.875 16.547 -6.215 1 94.12 128 ASP A N 1
ATOM 991 C CA . ASP A 1 128 ? 11.734 17.734 -7.059 1 94.12 128 ASP A CA 1
ATOM 992 C C . ASP A 1 128 ? 12.703 18.828 -6.629 1 94.12 128 ASP A C 1
ATOM 994 O O . ASP A 1 128 ? 12.672 19.281 -5.484 1 94.12 128 ASP A O 1
ATOM 998 N N . ASP A 1 129 ? 13.477 19.281 -7.5 1 91.94 129 ASP A N 1
ATOM 999 C CA . ASP A 1 129 ? 14.547 20.203 -7.172 1 91.94 129 ASP A CA 1
ATOM 1000 C C . ASP A 1 129 ? 13.984 21.531 -6.672 1 91.94 129 ASP A C 1
ATOM 1002 O O . ASP A 1 129 ? 14.516 22.125 -5.727 1 91.94 129 ASP A O 1
ATOM 1006 N N . GLY A 1 130 ? 13.016 22.016 -7.277 1 92.38 130 GLY A N 1
ATOM 1007 C CA . GLY A 1 130 ? 12.406 23.266 -6.848 1 92.38 130 GLY A CA 1
ATOM 1008 C C . GLY A 1 130 ? 11.82 23.203 -5.453 1 92.38 130 GLY A C 1
ATOM 1009 O O . GLY A 1 130 ? 12.094 24.062 -4.609 1 92.38 130 GLY A O 1
ATOM 1010 N N . LEU A 1 131 ? 11.109 22.219 -5.211 1 92.62 131 LEU A N 1
ATOM 1011 C CA . LEU A 1 131 ? 10.477 22.031 -3.91 1 92.62 131 LEU A CA 1
ATOM 1012 C C . LEU A 1 131 ? 11.516 21.75 -2.83 1 92.62 131 LEU A C 1
ATOM 1014 O O . LEU A 1 131 ? 11.398 22.266 -1.709 1 92.62 131 LEU A O 1
ATOM 1018 N N . TYR A 1 132 ? 12.453 20.953 -3.18 1 92.19 132 TYR A N 1
ATOM 1019 C CA . TYR A 1 132 ? 13.461 20.594 -2.193 1 92.19 132 TYR A CA 1
ATOM 1020 C C . TYR A 1 132 ? 14.227 21.828 -1.725 1 92.19 132 TYR A C 1
ATOM 1022 O O . TYR A 1 132 ? 14.422 22.031 -0.522 1 92.19 132 TYR A O 1
ATOM 1030 N N . LYS A 1 133 ? 14.594 22.656 -2.576 1 90.62 133 LYS A N 1
ATOM 1031 C CA . LYS A 1 133 ? 15.391 23.844 -2.256 1 90.62 133 LYS A CA 1
ATOM 1032 C C . LYS A 1 133 ? 14.555 24.891 -1.524 1 90.62 133 LYS A C 1
ATOM 1034 O O . LYS A 1 133 ? 15.008 25.484 -0.543 1 90.62 133 LYS A O 1
ATOM 1039 N N . SER A 1 134 ? 13.391 25.016 -1.953 1 90.31 134 SER A N 1
ATOM 1040 C CA . SER A 1 134 ? 12.562 26.094 -1.431 1 90.31 134 SER A CA 1
ATOM 1041 C C . SER A 1 134 ? 11.914 25.703 -0.108 1 90.31 134 SER A C 1
ATOM 1043 O O . SER A 1 134 ? 11.672 26.562 0.748 1 90.31 134 SER A O 1
ATOM 1045 N N . VAL A 1 135 ? 11.594 24.453 0.046 1 88.5 135 VAL A N 1
ATOM 1046 C CA . VAL A 1 135 ? 10.805 24.047 1.204 1 88.5 135 VAL A CA 1
ATOM 1047 C C . VAL A 1 135 ? 11.68 23.281 2.186 1 88.5 135 VAL A C 1
ATOM 1049 O O . VAL A 1 135 ? 11.875 23.703 3.326 1 88.5 135 VAL A O 1
ATOM 1052 N N . ILE A 1 136 ? 12.273 22.172 1.724 1 86.69 136 ILE A N 1
ATOM 1053 C CA . ILE A 1 136 ? 12.969 21.25 2.613 1 86.69 136 ILE A CA 1
ATOM 1054 C C . ILE A 1 136 ? 14.281 21.875 3.08 1 86.69 136 ILE A C 1
ATOM 1056 O O . ILE A 1 136 ? 14.547 21.969 4.281 1 86.69 136 ILE A O 1
ATOM 1060 N N . GLN A 1 137 ? 15.008 22.391 2.205 1 86.44 137 GLN A N 1
ATOM 1061 C CA . GLN A 1 137 ? 16.328 22.906 2.539 1 86.44 137 GLN A CA 1
ATOM 1062 C C . GLN A 1 137 ? 16.219 24.203 3.332 1 86.44 137 GLN A C 1
ATOM 1064 O O . GLN A 1 137 ? 16.969 24.406 4.297 1 86.44 137 GLN A O 1
ATOM 1069 N N . LYS A 1 138 ? 15.32 25.047 3.02 1 85.06 138 LYS A N 1
ATOM 1070 C CA . LYS A 1 138 ? 15.234 26.375 3.627 1 85.06 138 LYS A CA 1
ATOM 1071 C C . LYS A 1 138 ? 14.391 26.344 4.895 1 85.06 138 LYS A C 1
ATOM 1073 O O . LYS A 1 138 ? 14.734 26.969 5.895 1 85.06 138 LYS A O 1
ATOM 1078 N N . ALA A 1 139 ? 13.359 25.562 4.84 1 82.44 139 ALA A N 1
ATOM 1079 C CA . ALA A 1 139 ? 12.383 25.688 5.918 1 82.44 139 ALA A CA 1
ATOM 1080 C C . ALA A 1 139 ? 12.523 24.547 6.918 1 82.44 139 ALA A C 1
ATOM 1082 O O . ALA A 1 139 ? 12.242 24.719 8.109 1 82.44 139 ALA A O 1
ATOM 1083 N N . ILE A 1 140 ? 12.961 23.406 6.43 1 84.5 140 ILE A N 1
ATOM 1084 C CA . ILE A 1 140 ? 12.859 22.219 7.289 1 84.5 140 ILE A CA 1
ATOM 1085 C C . ILE A 1 140 ? 14.242 21.844 7.812 1 84.5 140 ILE A C 1
ATOM 1087 O O . ILE A 1 140 ? 14.422 21.656 9.016 1 84.5 140 ILE A O 1
ATOM 1091 N N . VAL A 1 141 ? 15.25 21.812 7 1 83.31 141 VAL A N 1
ATOM 1092 C CA . VAL A 1 141 ? 16.562 21.281 7.32 1 83.31 141 VAL A CA 1
ATOM 1093 C C . VAL A 1 141 ? 17.172 22.078 8.469 1 83.31 141 VAL A C 1
ATOM 1095 O O . VAL A 1 141 ? 17.703 21.5 9.43 1 83.31 141 VAL A O 1
ATOM 1098 N N . PRO A 1 142 ? 17.031 23.422 8.531 1 82.44 142 PRO A N 1
ATOM 1099 C CA . PRO A 1 142 ? 17.641 24.172 9.625 1 82.44 142 PRO A CA 1
ATOM 1100 C C . PRO A 1 142 ? 16.984 23.891 10.969 1 82.44 142 PRO A C 1
ATOM 1102 O O . PRO A 1 142 ? 17.625 24.031 12.016 1 82.44 142 PRO A O 1
ATOM 1105 N N . LYS A 1 143 ? 15.844 23.469 10.93 1 83.56 143 LYS A N 1
ATOM 1106 C CA . LYS A 1 143 ? 15.094 23.281 12.172 1 83.56 143 LYS A CA 1
ATOM 1107 C C . LYS A 1 143 ? 15.25 21.859 12.703 1 83.56 143 LYS A C 1
ATOM 1109 O O . LYS A 1 143 ? 15.172 21.641 13.914 1 83.56 143 LYS A O 1
ATOM 1114 N N . VAL A 1 144 ? 15.469 20.938 11.828 1 83.25 144 VAL A N 1
ATOM 1115 C CA . VAL A 1 144 ? 15.297 19.562 12.289 1 83.25 144 VAL A CA 1
ATOM 1116 C C . VAL A 1 144 ? 16.562 18.75 11.984 1 83.25 144 VAL A C 1
ATOM 1118 O O . VAL A 1 144 ? 16.812 17.734 12.633 1 83.25 144 VAL A O 1
ATOM 1121 N N . ALA A 1 145 ? 17.344 19.062 11.062 1 78.75 145 ALA A N 1
ATOM 1122 C CA . ALA A 1 145 ? 18.484 18.266 10.641 1 78.75 145 ALA A CA 1
ATOM 1123 C C . ALA A 1 145 ? 19.594 18.297 11.688 1 78.75 145 ALA A C 1
ATOM 1125 O O . ALA A 1 145 ? 19.797 19.312 12.359 1 78.75 145 ALA A O 1
ATOM 1126 N N . THR A 1 146 ? 20.156 17.219 11.766 1 79.12 146 THR A N 1
ATOM 1127 C CA . THR A 1 146 ? 21.328 17.141 12.633 1 79.12 146 THR A CA 1
ATOM 1128 C C . THR A 1 146 ? 22.5 17.891 12.008 1 79.12 146 THR A C 1
ATOM 1130 O O . THR A 1 146 ? 22.516 18.156 10.805 1 79.12 146 THR A O 1
ATOM 1133 N N . THR A 1 147 ? 23.359 18.281 12.898 1 80.19 147 THR A N 1
ATOM 1134 C CA . THR A 1 147 ? 24.562 18.984 12.438 1 80.19 147 THR A CA 1
ATOM 1135 C C . THR A 1 147 ? 25.297 18.156 11.391 1 80.19 147 THR A C 1
ATOM 1137 O O . THR A 1 147 ? 25.797 18.703 10.398 1 80.19 147 THR A O 1
ATOM 1140 N N . TRP A 1 148 ? 25.312 16.859 11.57 1 77.88 148 TRP A N 1
ATOM 1141 C CA . TRP A 1 148 ? 26 15.969 10.656 1 77.88 148 TRP A CA 1
ATOM 1142 C C . TRP A 1 148 ? 25.312 15.938 9.297 1 77.88 148 TRP A C 1
ATOM 1144 O O . TRP A 1 148 ? 25.969 15.953 8.25 1 77.88 148 TRP A O 1
ATOM 1154 N N . GLN A 1 149 ? 24.078 15.977 9.305 1 79.12 149 GLN A N 1
ATOM 1155 C CA . GLN A 1 149 ? 23.312 15.961 8.062 1 79.12 149 GLN A CA 1
ATOM 1156 C C . GLN A 1 149 ? 23.5 17.25 7.285 1 79.12 149 GLN A C 1
ATOM 1158 O O . GLN A 1 149 ? 23.562 17.25 6.055 1 79.12 149 GLN A O 1
ATOM 1163 N N . ARG A 1 150 ? 23.578 18.297 7.945 1 77.06 150 ARG A N 1
ATOM 1164 C CA . ARG A 1 150 ? 23.75 19.609 7.32 1 77.06 150 ARG A CA 1
ATOM 1165 C C . ARG A 1 150 ? 25.109 19.719 6.66 1 77.06 150 ARG A C 1
ATOM 1167 O O . ARG A 1 150 ? 25.234 20.25 5.547 1 77.06 150 ARG A O 1
ATOM 1174 N N . LEU A 1 151 ? 25.984 19.125 7.344 1 73.31 151 LEU A N 1
ATOM 1175 C CA . LEU A 1 151 ? 27.359 19.219 6.863 1 73.31 151 LEU A CA 1
ATOM 1176 C C . LEU A 1 151 ? 27.562 18.344 5.633 1 73.31 151 LEU A C 1
ATOM 1178 O O . LEU A 1 151 ? 28.25 18.734 4.691 1 73.31 151 LEU A O 1
ATOM 1182 N N . ARG A 1 152 ? 26.984 17.203 5.527 1 77.12 152 ARG A N 1
ATOM 1183 C CA . ARG A 1 152 ? 27.188 16.234 4.449 1 77.12 152 ARG A CA 1
ATOM 1184 C C . ARG A 1 152 ? 26.141 16.406 3.354 1 77.12 152 ARG A C 1
ATOM 1186 O O . ARG A 1 152 ? 26.312 15.906 2.242 1 77.12 152 ARG A O 1
ATOM 1193 N N . GLY A 1 153 ? 25.125 17.172 3.666 1 77.19 153 GLY A N 1
ATOM 1194 C CA . GLY A 1 153 ? 24.031 17.359 2.721 1 77.19 153 GLY A CA 1
ATOM 1195 C C . GLY A 1 153 ? 23.281 16.062 2.432 1 77.19 153 GLY A C 1
ATOM 1196 O O . GLY A 1 153 ? 22.891 15.812 1.288 1 77.19 153 GLY A O 1
ATOM 1197 N N . THR A 1 154 ? 23.172 15.211 3.375 1 78.88 154 THR A N 1
ATOM 1198 C CA . THR A 1 154 ? 22.609 13.875 3.15 1 78.88 154 THR A CA 1
ATOM 1199 C C . THR A 1 154 ? 21.172 13.797 3.65 1 78.88 154 THR A C 1
ATOM 1201 O O . THR A 1 154 ? 20.625 12.703 3.785 1 78.88 154 THR A O 1
ATOM 1204 N N . TYR A 1 155 ? 20.609 14.969 3.951 1 84.12 155 TYR A N 1
ATOM 1205 C CA . TYR A 1 155 ? 19.266 14.953 4.52 1 84.12 155 TYR A CA 1
ATOM 1206 C C . TYR A 1 155 ? 18.266 14.312 3.555 1 84.12 155 TYR A C 1
ATOM 1208 O O . TYR A 1 155 ? 17.469 13.461 3.949 1 84.12 155 TYR A O 1
ATOM 1216 N N . ARG A 1 156 ? 18.359 14.664 2.309 1 83.38 156 ARG A N 1
ATOM 1217 C CA . ARG A 1 156 ? 17.484 14.141 1.274 1 83.38 156 ARG A CA 1
ATOM 1218 C C . ARG A 1 156 ? 17.562 12.617 1.196 1 83.38 156 ARG A C 1
ATOM 1220 O O . ARG A 1 156 ? 16.547 11.93 1.267 1 83.38 156 ARG A O 1
ATOM 1227 N N . ASN A 1 157 ? 18.719 12.148 1.145 1 83.25 157 ASN A N 1
ATOM 1228 C CA . ASN A 1 157 ? 18.938 10.711 0.997 1 83.25 157 ASN A CA 1
ATOM 1229 C C . ASN A 1 157 ? 18.516 9.945 2.248 1 83.25 157 ASN A C 1
ATOM 1231 O O . ASN A 1 157 ? 17.984 8.836 2.156 1 83.25 157 ASN A O 1
ATOM 1235 N N . ASP A 1 158 ? 18.719 10.633 3.305 1 81.88 158 ASP A N 1
ATOM 1236 C CA . ASP A 1 158 ? 18.359 9.984 4.559 1 81.88 158 ASP A CA 1
ATOM 1237 C C . ASP A 1 158 ? 16.844 9.805 4.66 1 81.88 158 ASP A C 1
ATOM 1239 O O . ASP A 1 158 ? 16.375 8.742 5.074 1 81.88 158 ASP A O 1
ATOM 1243 N N . VAL A 1 159 ? 16.172 10.82 4.281 1 83.81 159 VAL A N 1
ATOM 1244 C CA . VAL A 1 159 ? 14.719 10.766 4.359 1 83.81 159 VAL A CA 1
ATOM 1245 C C . VAL A 1 159 ? 14.18 9.734 3.371 1 83.81 159 VAL A C 1
ATOM 1247 O O . VAL A 1 159 ? 13.305 8.938 3.711 1 83.81 159 VAL A O 1
ATOM 1250 N N . LEU A 1 160 ? 14.719 9.664 2.199 1 84.56 160 LEU A N 1
ATOM 1251 C CA . LEU A 1 160 ? 14.234 8.766 1.152 1 84.56 160 LEU A CA 1
ATOM 1252 C C . LEU A 1 160 ? 14.609 7.32 1.462 1 84.56 160 LEU A C 1
ATOM 1254 O O . LEU A 1 160 ? 13.836 6.402 1.183 1 84.56 160 LEU A O 1
ATOM 1258 N N . GLU A 1 161 ? 15.688 7.156 2.072 1 79.75 161 GLU A N 1
ATOM 1259 C CA . GLU A 1 161 ? 16.125 5.809 2.416 1 79.75 161 GLU A CA 1
ATOM 1260 C C . GLU A 1 161 ? 15.352 5.258 3.607 1 79.75 161 GLU A C 1
ATOM 1262 O O . GLU A 1 161 ? 15.141 4.047 3.717 1 79.75 161 GLU A O 1
ATOM 1267 N N . HIS A 1 162 ? 14.938 6.195 4.398 1 79.88 162 HIS A N 1
ATOM 1268 C CA . HIS A 1 162 ? 14.211 5.762 5.586 1 79.88 162 HIS A CA 1
ATOM 1269 C C . HIS A 1 162 ? 12.742 5.496 5.27 1 79.88 162 HIS A C 1
ATOM 1271 O O . HIS A 1 162 ? 12.016 4.941 6.098 1 79.88 162 HIS A O 1
ATOM 1277 N N . ASN A 1 163 ? 12.352 5.879 4.164 1 81.38 163 ASN A N 1
ATOM 1278 C CA . ASN A 1 163 ? 11.023 5.523 3.668 1 81.38 163 ASN A CA 1
ATOM 1279 C C . ASN A 1 163 ? 11.109 4.508 2.531 1 81.38 163 ASN A C 1
ATOM 1281 O O . ASN A 1 163 ? 11.156 4.887 1.358 1 81.38 163 ASN A O 1
ATOM 1285 N N . PRO A 1 164 ? 10.977 3.309 2.889 1 79.56 164 PRO A N 1
ATOM 1286 C CA . PRO A 1 164 ? 11.203 2.254 1.897 1 79.56 164 PRO A CA 1
ATOM 1287 C C . PRO A 1 164 ? 10.273 2.367 0.69 1 79.56 164 PRO A C 1
ATOM 1289 O O . PRO A 1 164 ? 10.656 2 -0.424 1 79.56 164 PRO A O 1
ATOM 1292 N N . SER A 1 165 ? 9.18 2.896 0.875 1 84.62 165 SER A N 1
ATOM 1293 C CA . SER A 1 165 ? 8.211 2.986 -0.215 1 84.62 165 SER A CA 1
ATOM 1294 C C . SER A 1 165 ? 8.672 3.975 -1.282 1 84.62 165 SER A C 1
ATOM 1296 O O . SER A 1 165 ? 8.203 3.932 -2.42 1 84.62 165 SER A O 1
ATOM 1298 N N . CYS A 1 166 ? 9.523 4.816 -0.959 1 83.25 166 CYS A N 1
ATOM 1299 C CA . CYS A 1 166 ? 10.023 5.797 -1.915 1 83.25 166 CYS A CA 1
ATOM 1300 C C . CYS A 1 166 ? 10.898 5.133 -2.967 1 83.25 166 CYS A C 1
ATOM 1302 O O . CYS A 1 166 ? 11.133 5.699 -4.039 1 83.25 166 CYS A O 1
ATOM 1304 N N . GLY A 1 167 ? 11.344 3.986 -2.65 1 76.56 167 GLY A N 1
ATOM 1305 C CA . GLY A 1 167 ? 12.211 3.262 -3.57 1 76.56 167 GLY A CA 1
ATOM 1306 C C . GLY A 1 167 ? 11.469 2.732 -4.789 1 76.56 167 GLY A C 1
ATOM 1307 O O . GLY A 1 167 ? 12.094 2.316 -5.766 1 76.56 167 GLY A O 1
ATOM 1308 N N . HIS A 1 168 ? 10.211 2.861 -4.77 1 81.62 168 HIS A N 1
ATOM 1309 C CA . HIS A 1 168 ? 9.391 2.336 -5.859 1 81.62 168 HIS A CA 1
ATOM 1310 C C . HIS A 1 168 ? 9.383 3.293 -7.047 1 81.62 168 HIS A C 1
ATOM 1312 O O . HIS A 1 168 ? 9.039 2.898 -8.164 1 81.62 168 HIS A O 1
ATOM 1318 N N . TYR A 1 169 ? 9.797 4.504 -6.781 1 88 169 TYR A N 1
ATOM 1319 C CA . TYR A 1 169 ? 9.633 5.512 -7.82 1 88 169 TYR A CA 1
ATOM 1320 C C . TYR A 1 169 ? 10.945 5.77 -8.547 1 88 169 TYR A C 1
ATOM 1322 O O . TYR A 1 169 ? 12 5.84 -7.926 1 88 169 TYR A O 1
ATOM 1330 N N . SER A 1 170 ? 10.859 5.848 -9.852 1 86 170 SER A N 1
ATOM 1331 C CA . SER A 1 170 ? 12.023 6.168 -10.672 1 86 170 SER A CA 1
ATOM 1332 C C . SER A 1 170 ? 11.992 7.621 -11.133 1 86 170 SER A C 1
ATOM 1334 O O . SER A 1 170 ? 13.016 8.164 -11.555 1 86 170 SER A O 1
ATOM 1336 N N . SER A 1 171 ? 10.828 8.219 -10.992 1 92 171 SER A N 1
ATOM 1337 C CA . SER A 1 171 ? 10.68 9.594 -11.453 1 92 171 SER A CA 1
ATOM 1338 C C . SER A 1 171 ? 9.547 10.305 -10.711 1 92 171 SER A C 1
ATOM 1340 O O . SER A 1 171 ? 8.688 9.648 -10.109 1 92 171 SER A O 1
ATOM 1342 N N . VAL A 1 172 ? 9.625 11.648 -10.742 1 94.31 172 VAL A N 1
ATOM 1343 C CA . VAL A 1 172 ? 8.586 12.469 -10.133 1 94.31 172 VAL A CA 1
ATOM 1344 C C . VAL A 1 172 ? 7.262 12.25 -10.867 1 94.31 172 VAL A C 1
ATOM 1346 O O . VAL A 1 172 ? 6.199 12.227 -10.242 1 94.31 172 VAL A O 1
ATOM 1349 N N . GLU A 1 173 ? 7.344 12.008 -12.094 1 94.38 173 GLU A N 1
ATOM 1350 C CA . GLU A 1 173 ? 6.152 11.789 -12.906 1 94.38 173 GLU A CA 1
ATOM 1351 C C . GLU A 1 173 ? 5.402 10.531 -12.461 1 94.38 173 GLU A C 1
ATOM 1353 O O . GLU A 1 173 ? 4.172 10.531 -12.391 1 94.38 173 GLU A O 1
ATOM 1358 N N . GLU A 1 174 ? 6.125 9.516 -12.164 1 92.88 174 GLU A N 1
ATOM 1359 C CA . GLU A 1 174 ? 5.52 8.266 -11.711 1 92.88 174 GLU A CA 1
ATOM 1360 C C . GLU A 1 174 ? 4.82 8.445 -10.367 1 92.88 174 GLU A C 1
ATOM 1362 O O . GLU A 1 174 ? 3.736 7.902 -10.141 1 92.88 174 GLU A O 1
ATOM 1367 N N . ALA A 1 175 ? 5.508 9.164 -9.516 1 95.5 175 ALA A N 1
ATOM 1368 C CA . ALA A 1 175 ? 4.93 9.43 -8.203 1 95.5 175 ALA A CA 1
ATOM 1369 C C . ALA A 1 175 ? 3.66 10.266 -8.32 1 95.5 175 ALA A C 1
ATOM 1371 O O . ALA A 1 175 ? 2.682 10.023 -7.609 1 95.5 175 ALA A O 1
ATOM 1372 N N . VAL A 1 176 ? 3.668 11.219 -9.195 1 96.88 176 VAL A N 1
ATOM 1373 C CA . VAL A 1 176 ? 2.514 12.086 -9.398 1 96.88 176 VAL A CA 1
ATOM 1374 C C . VAL A 1 176 ? 1.348 11.273 -9.961 1 96.88 176 VAL A C 1
ATOM 1376 O O . VAL A 1 176 ? 0.197 11.477 -9.57 1 96.88 176 VAL A O 1
ATOM 1379 N N . LYS A 1 177 ? 1.618 10.344 -10.82 1 94.56 177 LYS A N 1
ATOM 1380 C CA . LYS A 1 177 ? 0.574 9.477 -11.359 1 94.56 177 LYS A CA 1
ATOM 1381 C C . LYS A 1 177 ? -0.075 8.641 -10.258 1 94.56 177 LYS A C 1
ATOM 1383 O O . LYS A 1 177 ? -1.287 8.422 -10.273 1 94.56 177 LYS A O 1
ATOM 1388 N N . GLU A 1 178 ? 0.713 8.18 -9.414 1 94.12 178 GLU A N 1
ATOM 1389 C CA . GLU A 1 178 ? 0.203 7.41 -8.281 1 94.12 178 GLU A CA 1
ATOM 1390 C C . GLU A 1 178 ? -0.68 8.273 -7.379 1 94.12 178 GLU A C 1
ATOM 1392 O O . GLU A 1 178 ? -1.711 7.809 -6.887 1 94.12 178 GLU A O 1
ATOM 1397 N N . ILE A 1 179 ? -0.244 9.516 -7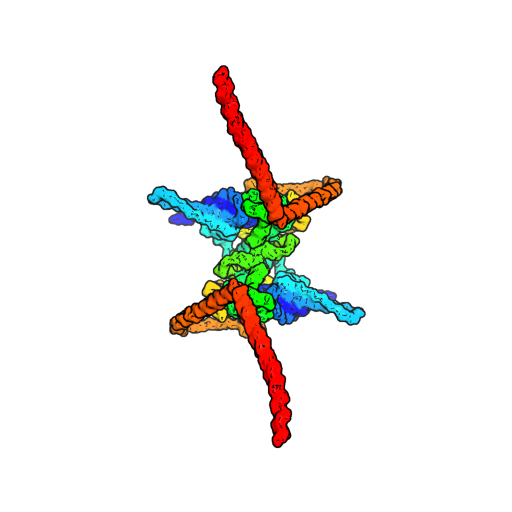.137 1 97.44 17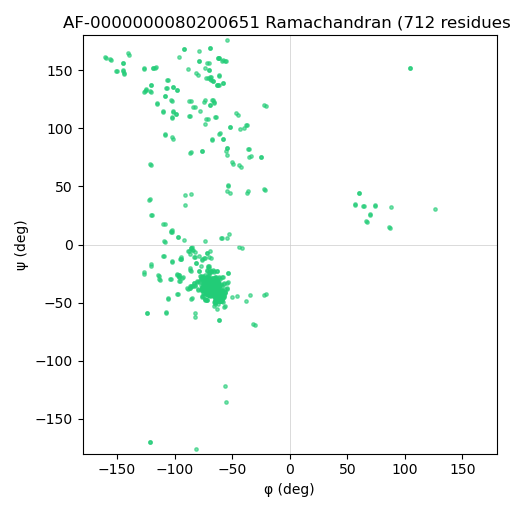9 ILE A N 1
ATOM 1398 C CA . ILE A 1 179 ? -1.036 10.438 -6.328 1 97.44 179 ILE A CA 1
ATOM 1399 C C . ILE A 1 179 ? -2.377 10.695 -7.008 1 97.44 179 ILE A C 1
ATOM 1401 O O . ILE A 1 179 ? -3.426 10.664 -6.359 1 97.44 179 ILE A O 1
ATOM 1405 N N . GLU A 1 180 ? -2.332 10.852 -8.281 1 96.94 180 GLU A N 1
ATOM 1406 C CA . GLU A 1 180 ? -3.557 11.117 -9.031 1 96.94 180 GLU A CA 1
ATOM 1407 C C . GLU A 1 180 ? -4.523 9.945 -8.945 1 96.94 180 GLU A C 1
ATOM 1409 O O . GLU A 1 180 ? -5.711 10.125 -8.672 1 96.94 180 GLU A O 1
ATOM 1414 N N . SER A 1 181 ? -4 8.812 -9.203 1 94.31 181 SER A N 1
ATOM 1415 C CA . SER A 1 181 ? -4.84 7.617 -9.156 1 94.31 181 SER A CA 1
ATOM 1416 C C . SER A 1 181 ? -5.434 7.414 -7.766 1 94.31 181 SER A C 1
ATOM 1418 O O . SER A 1 181 ? -6.605 7.047 -7.633 1 94.31 181 SER A O 1
ATOM 1420 N N . GLY A 1 182 ? -4.617 7.668 -6.75 1 96.88 182 GLY A N 1
ATOM 1421 C CA . GLY A 1 182 ? -5.074 7.477 -5.383 1 96.88 182 GLY A CA 1
ATOM 1422 C C . GLY A 1 182 ? -6.133 8.484 -4.961 1 96.88 182 GLY A C 1
ATOM 1423 O O . GLY A 1 182 ? -7.121 8.117 -4.32 1 96.88 182 GLY A O 1
ATOM 1424 N N . LEU A 1 183 ? -5.953 9.719 -5.305 1 97.75 183 LEU A N 1
ATOM 1425 C CA . LEU A 1 183 ? -6.91 10.75 -4.914 1 97.75 183 LEU A CA 1
ATOM 1426 C C . LEU A 1 183 ? -8.219 10.594 -5.68 1 97.75 183 LEU A C 1
ATOM 1428 O O . LEU A 1 183 ? -9.297 10.859 -5.137 1 97.75 183 LEU A O 1
ATOM 1432 N N . ARG A 1 184 ? -8.148 10.141 -6.918 1 95 184 ARG A N 1
ATOM 1433 C CA . ARG A 1 184 ? -9.359 9.836 -7.668 1 95 184 ARG A CA 1
ATOM 1434 C C . ARG A 1 184 ? -10.133 8.695 -7.016 1 95 184 ARG A C 1
ATOM 1436 O O . ARG A 1 184 ? -11.367 8.711 -6.984 1 95 184 ARG A O 1
ATOM 1443 N N . ALA A 1 185 ? -9.383 7.773 -6.586 1 94.69 185 ALA A N 1
ATOM 1444 C CA . ALA A 1 185 ? -10.016 6.652 -5.898 1 94.69 185 ALA A CA 1
ATOM 1445 C C . ALA A 1 185 ? -10.711 7.113 -4.625 1 94.69 185 ALA A C 1
ATOM 1447 O O . ALA A 1 185 ? -11.82 6.664 -4.316 1 94.69 185 ALA A O 1
ATOM 1448 N N . LEU A 1 186 ? -10.07 8 -3.867 1 95.44 186 LEU A N 1
ATOM 1449 C CA . LEU A 1 186 ? -10.672 8.508 -2.641 1 95.44 186 LEU A CA 1
ATOM 1450 C C . LEU A 1 186 ? -11.945 9.297 -2.943 1 95.44 186 LEU A C 1
ATOM 1452 O O . LEU A 1 186 ? -12.922 9.219 -2.193 1 95.44 186 LEU A O 1
ATOM 1456 N N . GLU A 1 187 ? -11.906 10.07 -4.059 1 94.75 187 GLU A N 1
ATOM 1457 C CA . GLU A 1 187 ? -13.102 10.797 -4.48 1 94.75 187 GLU A CA 1
ATOM 1458 C C . GLU A 1 187 ? -14.25 9.844 -4.781 1 94.75 187 GLU A C 1
ATOM 1460 O O . GLU A 1 187 ? -15.367 10.039 -4.305 1 94.75 187 GLU A O 1
ATOM 1465 N N . THR A 1 188 ? -13.984 8.836 -5.535 1 91.88 188 THR A N 1
ATOM 1466 C CA . THR A 1 188 ? -15.016 7.875 -5.914 1 91.88 188 THR A CA 1
ATOM 1467 C C . THR A 1 188 ? -15.531 7.129 -4.688 1 91.88 188 THR A C 1
ATOM 1469 O O . THR A 1 188 ? -16.719 6.824 -4.598 1 91.88 188 THR A O 1
ATOM 1472 N N . LEU A 1 189 ? -14.648 6.879 -3.791 1 90.5 189 LEU A N 1
ATOM 1473 C CA . LEU A 1 189 ? -15.039 6.203 -2.561 1 90.5 189 LEU A CA 1
ATOM 1474 C C . LEU A 1 189 ? -15.977 7.07 -1.734 1 90.5 189 LEU A C 1
ATOM 1476 O O . LEU A 1 189 ? -16.984 6.586 -1.209 1 90.5 189 LEU A O 1
ATOM 1480 N N . HIS A 1 190 ? -15.625 8.305 -1.641 1 92.12 190 HIS A N 1
ATOM 1481 C CA . HIS A 1 190 ? -16.453 9.227 -0.878 1 92.12 190 HIS A CA 1
ATOM 1482 C C . HIS A 1 190 ? -17.828 9.391 -1.52 1 92.12 190 HIS A C 1
ATOM 1484 O O . HIS A 1 190 ? -18.844 9.43 -0.821 1 92.12 190 HIS A O 1
ATOM 1490 N N . VAL A 1 191 ? -17.859 9.508 -2.807 1 89.56 191 VAL A N 1
ATOM 1491 C CA . VAL A 1 191 ? -19.125 9.672 -3.535 1 89.56 191 VAL A CA 1
ATOM 1492 C C . VAL A 1 191 ? -20 8.43 -3.346 1 89.56 191 VAL A C 1
ATOM 1494 O O . VAL A 1 191 ? -21.219 8.539 -3.186 1 89.56 191 VAL A O 1
ATOM 1497 N N . ALA A 1 192 ? -19.422 7.262 -3.279 1 84.25 192 ALA A N 1
ATOM 1498 C CA . ALA A 1 192 ? -20.141 5.996 -3.203 1 84.25 192 ALA A CA 1
ATOM 1499 C C . ALA A 1 192 ? -20.719 5.773 -1.804 1 84.25 192 ALA A C 1
ATOM 1501 O O . ALA A 1 192 ? -21.75 5.125 -1.643 1 84.25 192 ALA A O 1
ATOM 1502 N N . HIS A 1 193 ? -20.078 6.324 -0.807 1 83.62 193 HIS A N 1
ATOM 1503 C CA . HIS A 1 193 ? -20.469 5.957 0.55 1 83.62 193 HIS A CA 1
ATOM 1504 C C . HIS A 1 193 ? -21.062 7.148 1.292 1 83.62 193 HIS A C 1
ATOM 1506 O O . HIS A 1 193 ? -21.75 6.977 2.303 1 83.62 193 HIS A O 1
ATOM 1512 N N . ALA A 1 194 ? -20.625 8.312 0.835 1 75.5 194 ALA A N 1
ATOM 1513 C CA . ALA A 1 194 ? -21.094 9.484 1.566 1 75.5 194 ALA A CA 1
ATOM 1514 C C . ALA A 1 194 ? -22.562 9.766 1.263 1 75.5 194 ALA A C 1
ATOM 1516 O O . ALA A 1 194 ? -22.984 9.727 0.104 1 75.5 194 ALA A O 1
ATOM 1517 N N . ASN A 1 195 ? -23.406 9.422 2.193 1 65.5 195 ASN A N 1
ATOM 1518 C CA . ASN A 1 195 ? -24.828 9.688 2.09 1 65.5 195 ASN A CA 1
ATOM 1519 C C . ASN A 1 195 ? -25.141 11.164 2.309 1 65.5 195 ASN A C 1
ATOM 1521 O O . ASN A 1 195 ? -24.281 11.93 2.729 1 65.5 195 ASN A O 1
ATOM 1525 N N . SER A 1 196 ? -26.359 11.672 1.625 1 53.22 196 SER A N 1
ATOM 1526 C CA . SER A 1 196 ? -26.859 13.047 1.636 1 53.22 196 SER A CA 1
ATOM 1527 C C . SER A 1 196 ? -26.594 13.719 2.979 1 53.22 196 SER A C 1
ATOM 1529 O O . SER A 1 196 ? -26.391 14.938 3.039 1 53.22 196 SER A O 1
ATOM 1531 N N . ALA A 1 197 ? -26.781 13.172 4.145 1 52 197 ALA A N 1
ATOM 1532 C CA . ALA A 1 197 ? -26.953 13.914 5.391 1 52 197 ALA A CA 1
ATOM 1533 C C . ALA A 1 197 ? -25.625 14.148 6.09 1 52 197 ALA A C 1
ATOM 1535 O O . ALA A 1 197 ? -25.547 14.086 7.32 1 52 197 ALA A O 1
ATOM 1536 N N . GLY A 1 198 ? -24.516 14.523 5.301 1 62.88 198 GLY A N 1
ATOM 1537 C CA . GLY A 1 198 ? -23.438 15.125 6.074 1 62.88 198 GLY A CA 1
ATOM 1538 C C . GLY A 1 198 ? -22.453 14.109 6.625 1 62.88 198 GLY A C 1
ATOM 1539 O O . GLY A 1 198 ? -21.938 14.281 7.727 1 62.88 198 GLY A O 1
ATOM 1540 N N . THR A 1 199 ? -22.156 12.969 5.992 1 81 199 THR A N 1
ATOM 1541 C CA . THR A 1 199 ? -21.391 11.859 6.551 1 81 199 THR A CA 1
ATOM 1542 C C . THR A 1 199 ? -19.938 11.953 6.133 1 81 199 THR A C 1
ATOM 1544 O O . THR A 1 199 ? -19.547 12.844 5.367 1 81 199 THR A O 1
ATOM 1547 N N . PHE A 1 200 ? -19.109 11.312 6.793 1 92.12 200 PHE A N 1
ATOM 1548 C CA . PHE A 1 200 ? -17.672 11.25 6.598 1 92.12 200 PHE A CA 1
ATOM 1549 C C . PHE A 1 200 ? -17.312 10.258 5.496 1 92.12 200 PHE A C 1
ATOM 1551 O O . PHE A 1 200 ? -18.156 9.914 4.672 1 92.12 200 PHE A O 1
ATOM 1558 N N . LEU A 1 201 ? -16.125 10 5.215 1 92.31 201 LEU A N 1
ATOM 1559 C CA . LEU A 1 201 ? -15.594 9.32 4.035 1 92.31 201 LEU A CA 1
ATOM 1560 C C . LEU A 1 201 ? -16.328 8.016 3.779 1 92.31 201 LEU A C 1
ATOM 1562 O O . LEU A 1 201 ? -16.734 7.73 2.648 1 92.31 201 LEU A O 1
ATOM 1566 N N . LEU A 1 202 ? -16.562 7.188 4.863 1 90.12 202 LEU A N 1
ATOM 1567 C CA . LEU A 1 202 ? -17.172 5.867 4.723 1 90.12 202 LEU A CA 1
ATOM 1568 C C . LEU A 1 202 ? -18.641 5.902 5.129 1 90.12 202 LEU A C 1
ATOM 1570 O O . LEU A 1 202 ? -19.25 4.852 5.348 1 90.12 202 LEU A O 1
ATOM 1574 N N . GLY A 1 203 ? -19.188 7.137 5.316 1 88.62 203 GLY A N 1
ATOM 1575 C CA . GLY A 1 203 ? -20.594 7.285 5.691 1 88.62 203 GLY A CA 1
ATOM 1576 C C . GLY A 1 203 ? -20.812 7.227 7.191 1 88.62 203 GLY A C 1
ATOM 1577 O O . GLY A 1 203 ? -21.953 7.055 7.648 1 88.62 203 GLY A O 1
ATOM 1578 N N . THR A 1 204 ? -19.781 7.348 7.914 1 89.12 204 THR A N 1
ATOM 1579 C CA . THR A 1 204 ? -19.891 7.309 9.367 1 89.12 204 THR A CA 1
ATOM 1580 C C . THR A 1 204 ? -20.375 8.648 9.914 1 89.12 204 THR A C 1
ATOM 1582 O O . THR A 1 204 ? -20.234 9.68 9.25 1 89.12 204 THR A O 1
ATOM 1585 N N . GLU A 1 205 ? -20.938 8.609 11.102 1 87.5 205 GLU A N 1
ATOM 1586 C CA . GLU A 1 205 ? -21.453 9.828 11.734 1 87.5 205 GLU A CA 1
ATOM 1587 C C . GLU A 1 205 ? -20.312 10.688 12.281 1 87.5 205 GLU A C 1
ATOM 1589 O O . GLU A 1 205 ? -20.422 11.914 12.328 1 87.5 205 GLU A O 1
ATOM 1594 N N . ARG A 1 206 ? -19.281 10.031 12.742 1 90.81 206 ARG A N 1
ATOM 1595 C CA . ARG A 1 206 ? -18.094 10.695 13.25 1 90.81 206 ARG A CA 1
ATOM 1596 C C . ARG A 1 206 ? -16.859 10.312 12.43 1 90.81 206 ARG A C 1
ATOM 1598 O O . ARG A 1 206 ? -16.828 9.234 11.828 1 90.81 206 ARG A O 1
ATOM 1605 N N . PRO A 1 207 ? -15.93 11.227 12.406 1 94.31 207 PRO A N 1
ATOM 1606 C CA . PRO A 1 207 ? -14.719 10.891 11.648 1 94.31 207 PRO A CA 1
ATOM 1607 C C . PRO A 1 207 ? -13.898 9.797 12.312 1 94.31 207 PRO A C 1
ATOM 1609 O O . PRO A 1 207 ? -13.844 9.711 13.539 1 94.31 207 PRO A O 1
ATOM 1612 N N . CYS A 1 208 ? -13.344 8.961 11.531 1 94.88 208 CYS A N 1
ATOM 1613 C CA . CYS A 1 208 ? -12.5 7.863 12 1 94.88 208 CYS A CA 1
ATOM 1614 C C . CYS A 1 208 ? -11.102 7.957 11.398 1 94.88 208 CYS A C 1
ATOM 1616 O O . CYS A 1 208 ? -10.742 8.977 10.805 1 94.88 208 CYS A O 1
ATOM 1618 N N . SER A 1 209 ? -10.297 6.906 11.57 1 96.69 209 SER A N 1
ATOM 1619 C CA . SER A 1 209 ? -8.914 6.922 11.094 1 96.69 209 SER A CA 1
ATOM 1620 C C . SER A 1 209 ? -8.859 7.004 9.57 1 96.69 209 SER A C 1
ATOM 1622 O O . SER A 1 209 ? -7.91 7.555 9.008 1 96.69 209 SER A O 1
ATOM 1624 N N . ALA A 1 210 ? -9.875 6.473 8.922 1 95.88 210 ALA A N 1
ATOM 1625 C CA . ALA A 1 210 ? -9.938 6.59 7.469 1 95.88 210 ALA A CA 1
ATOM 1626 C C . ALA A 1 210 ? -10.055 8.055 7.039 1 95.88 210 ALA A C 1
ATOM 1628 O O . ALA A 1 210 ? -9.453 8.461 6.043 1 95.88 210 ALA A O 1
ATOM 1629 N N . ASP A 1 211 ? -10.805 8.789 7.75 1 97.06 211 ASP A N 1
ATOM 1630 C CA . ASP A 1 211 ? -10.961 10.211 7.457 1 97.06 211 ASP A CA 1
ATOM 1631 C C . ASP A 1 211 ? -9.664 10.977 7.695 1 97.06 211 ASP A C 1
ATOM 1633 O O . ASP A 1 211 ? -9.32 11.883 6.934 1 97.06 211 ASP A O 1
ATOM 1637 N N . ALA A 1 212 ? -8.969 10.602 8.758 1 98 212 ALA A N 1
ATOM 1638 C CA . ALA A 1 212 ? -7.695 11.25 9.055 1 98 212 ALA A CA 1
ATOM 1639 C C . ALA A 1 212 ? -6.68 10.992 7.945 1 98 212 ALA A C 1
ATOM 1641 O O . ALA A 1 212 ? -5.977 11.914 7.52 1 98 212 ALA A O 1
ATOM 1642 N N . MET A 1 213 ? -6.676 9.781 7.473 1 97.88 213 MET A N 1
ATOM 1643 C CA . MET A 1 213 ? -5.742 9.391 6.414 1 97.88 213 MET A CA 1
ATOM 1644 C C . MET A 1 213 ? -6.113 10.055 5.094 1 97.88 213 MET A C 1
ATOM 1646 O O . MET A 1 213 ? -5.242 10.539 4.367 1 97.88 213 MET A O 1
ATOM 1650 N N . ALA A 1 214 ? -7.383 10.047 4.809 1 97.31 214 ALA A N 1
ATOM 1651 C CA . ALA A 1 214 ? -7.852 10.664 3.57 1 97.31 214 ALA A CA 1
ATOM 1652 C C . ALA A 1 214 ? -7.605 12.172 3.586 1 97.31 214 ALA A C 1
ATOM 1654 O O . ALA A 1 214 ? -7.203 12.75 2.574 1 97.31 214 ALA A O 1
ATOM 1655 N N . TYR A 1 215 ? -7.895 12.789 4.711 1 97.81 215 TYR A N 1
ATOM 1656 C CA . TYR A 1 215 ? -7.656 14.219 4.848 1 97.81 215 TYR A CA 1
ATOM 1657 C C . TYR A 1 215 ? -6.184 14.555 4.641 1 97.81 215 TYR A C 1
ATOM 1659 O O . TYR A 1 215 ? -5.844 15.477 3.902 1 97.81 215 TYR A O 1
ATOM 1667 N N . ALA A 1 216 ? -5.328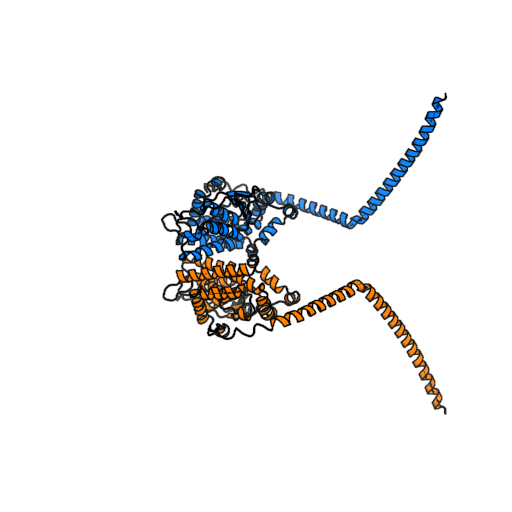 13.797 5.332 1 98.25 216 ALA A N 1
ATOM 1668 C CA . ALA A 1 216 ? -3.891 14.039 5.234 1 98.25 216 ALA A CA 1
ATOM 1669 C C . ALA A 1 216 ? -3.396 13.859 3.803 1 98.25 216 ALA A C 1
ATOM 1671 O O . ALA A 1 216 ? -2.619 14.672 3.299 1 98.25 216 ALA A O 1
ATOM 1672 N N . ALA A 1 217 ? -3.83 12.844 3.154 1 98.06 217 ALA A N 1
ATOM 1673 C CA . ALA A 1 217 ? -3.41 12.555 1.785 1 98.06 217 ALA A CA 1
ATOM 1674 C C . ALA A 1 217 ? -3.875 13.648 0.828 1 98.06 217 ALA A C 1
ATOM 1676 O O . ALA A 1 217 ? -3.092 14.148 0.016 1 98.06 217 ALA A O 1
ATOM 1677 N N . ALA A 1 218 ? -5.113 13.992 0.931 1 97.88 218 ALA A N 1
ATOM 1678 C CA . ALA A 1 218 ? -5.703 14.953 0 1 97.88 218 ALA A CA 1
ATOM 1679 C C . ALA A 1 218 ? -5.223 16.375 0.296 1 97.88 218 ALA A C 1
ATOM 1681 O O . ALA A 1 218 ? -4.824 17.094 -0.615 1 97.88 218 ALA A O 1
ATOM 1682 N N . SER A 1 219 ? -5.254 16.75 1.519 1 96.56 219 SER A N 1
ATOM 1683 C CA . SER A 1 219 ? -4.867 18.109 1.9 1 96.56 219 SER A CA 1
ATOM 1684 C C . SER A 1 219 ? -3.398 18.375 1.587 1 96.56 219 SER A C 1
ATOM 1686 O O . SER A 1 219 ? -3.041 19.469 1.145 1 96.56 219 SER A O 1
ATOM 1688 N N . SER A 1 220 ? -2.529 17.406 1.848 1 96.62 220 SER A N 1
ATOM 1689 C CA . SER A 1 220 ? -1.1 17.578 1.612 1 96.62 220 SER A CA 1
ATOM 1690 C C . SER A 1 220 ? -0.82 17.938 0.156 1 96.62 220 SER A C 1
ATOM 1692 O O . SER A 1 220 ? 0.142 18.641 -0.139 1 96.62 220 SER A O 1
ATOM 1694 N N . PHE A 1 221 ? -1.642 17.391 -0.724 1 97.44 221 PHE A N 1
ATOM 1695 C CA . PHE A 1 221 ? -1.394 17.641 -2.141 1 97.44 221 PHE A CA 1
ATOM 1696 C C . PHE A 1 221 ? -2.262 18.781 -2.652 1 97.44 221 PHE A C 1
ATOM 1698 O O . PHE A 1 221 ? -1.785 19.641 -3.385 1 97.44 221 PHE A O 1
ATOM 1705 N N . LEU A 1 222 ? -3.484 18.844 -2.289 1 96.44 222 LEU A N 1
ATOM 1706 C CA . LEU A 1 222 ? -4.441 19.781 -2.883 1 96.44 222 LEU A CA 1
ATOM 1707 C C . LEU A 1 222 ? -4.297 21.172 -2.277 1 96.44 222 LEU A C 1
ATOM 1709 O O . LEU A 1 222 ? -4.539 22.172 -2.951 1 96.44 222 LEU A O 1
ATOM 1713 N N . HIS A 1 223 ? -3.918 21.219 -1.04 1 94.81 223 HIS A N 1
ATOM 1714 C CA . HIS A 1 223 ? -3.82 22.516 -0.364 1 94.81 223 HIS A CA 1
ATOM 1715 C C . HIS A 1 223 ? -2.4 23.062 -0.431 1 94.81 223 HIS A C 1
ATOM 1717 O O . HIS A 1 223 ? -2.166 24.234 -0.098 1 94.81 223 HIS A O 1
ATOM 1723 N N . ALA A 1 224 ? -1.471 22.281 -0.841 1 94.62 224 ALA A N 1
ATOM 1724 C CA . ALA A 1 224 ? -0.065 22.672 -0.822 1 94.62 224 ALA A CA 1
ATOM 1725 C C . ALA A 1 224 ? 0.197 23.812 -1.804 1 94.62 224 ALA A C 1
ATOM 1727 O O . ALA A 1 224 ? -0.341 23.828 -2.914 1 94.62 224 ALA A O 1
ATOM 1728 N N . ASP A 1 225 ? 1.012 24.734 -1.423 1 93.31 225 ASP A N 1
ATOM 1729 C CA . ASP A 1 225 ? 1.415 25.844 -2.285 1 93.31 225 ASP A CA 1
ATOM 1730 C C . ASP A 1 225 ? 2.609 25.453 -3.154 1 93.31 225 ASP A C 1
ATOM 1732 O O . ASP A 1 225 ? 3.721 25.953 -2.947 1 93.31 225 ASP A O 1
ATOM 1736 N N . PHE A 1 226 ? 2.367 24.75 -4.176 1 94.5 226 PHE A N 1
ATOM 1737 C CA . PHE A 1 226 ? 3.42 24.297 -5.07 1 94.5 226 PHE A CA 1
ATOM 1738 C C . PHE A 1 226 ? 3.9 25.422 -5.973 1 94.5 226 PHE A C 1
ATOM 1740 O O . PHE A 1 226 ? 5.09 25.516 -6.281 1 94.5 226 PHE A O 1
ATOM 1747 N N . ALA A 1 227 ? 2.977 26.188 -6.391 1 91.12 227 ALA A N 1
ATOM 1748 C CA . ALA A 1 227 ? 3.285 27.281 -7.309 1 91.12 227 ALA A CA 1
ATOM 1749 C C . ALA A 1 227 ? 4.246 28.281 -6.668 1 91.12 227 ALA A C 1
ATOM 1751 O O . ALA A 1 227 ? 5.184 28.75 -7.316 1 91.12 227 ALA A O 1
ATOM 1752 N N . GLY A 1 228 ? 4.055 28.594 -5.395 1 90.69 228 GLY A N 1
ATOM 1753 C CA . GLY A 1 228 ? 4.891 29.547 -4.684 1 90.69 228 GLY A CA 1
ATOM 1754 C C . GLY A 1 228 ? 6.266 29 -4.348 1 90.69 228 GLY A C 1
ATOM 1755 O O . GLY A 1 228 ? 7.18 29.766 -4.027 1 90.69 228 GLY A O 1
ATOM 1756 N N . HIS A 1 229 ? 6.418 27.719 -4.516 1 92.94 229 HIS A N 1
ATOM 1757 C CA . HIS A 1 229 ? 7.68 27.125 -4.102 1 92.94 229 HIS A CA 1
ATOM 1758 C C . HIS A 1 229 ? 8.391 26.469 -5.277 1 92.94 229 HIS A C 1
ATOM 1760 O O . HIS A 1 229 ? 9.078 25.453 -5.105 1 92.94 229 HIS A O 1
ATOM 1766 N N . GLN A 1 230 ? 8.109 26.922 -6.434 1 91.88 230 GLN A N 1
ATOM 1767 C CA . GLN A 1 230 ? 8.82 26.578 -7.656 1 91.88 230 GLN A CA 1
ATOM 1768 C C . GLN A 1 230 ? 8.742 25.078 -7.938 1 91.88 230 GLN A C 1
ATOM 1770 O O . GLN A 1 230 ? 9.758 24.453 -8.234 1 91.88 230 GLN A O 1
ATOM 1775 N N . ALA A 1 231 ? 7.594 24.516 -7.785 1 93.88 231 ALA A N 1
ATOM 1776 C CA . ALA A 1 231 ? 7.395 23.109 -8.133 1 93.88 231 ALA A CA 1
ATOM 1777 C C . ALA A 1 231 ? 7.434 22.906 -9.641 1 93.88 231 ALA A C 1
ATOM 1779 O O . ALA A 1 231 ? 7.164 23.828 -10.406 1 93.88 231 ALA A O 1
ATOM 1780 N N . SER A 1 232 ? 7.855 21.781 -10.07 1 95.38 232 SER A N 1
ATOM 1781 C CA . SER A 1 232 ? 7.879 21.438 -11.492 1 95.38 232 SER A CA 1
ATOM 1782 C C . SER A 1 232 ? 6.488 21.531 -12.102 1 95.38 232 SER A C 1
ATOM 1784 O O . SER A 1 232 ? 5.484 21.422 -11.398 1 95.38 232 SER A O 1
ATOM 1786 N N . THR A 1 233 ? 6.43 21.672 -13.445 1 95.62 233 THR A N 1
ATOM 1787 C CA . THR A 1 233 ? 5.176 21.844 -14.172 1 95.62 233 THR A CA 1
ATOM 1788 C C . THR A 1 233 ? 4.312 20.594 -14.047 1 95.62 233 THR A C 1
ATOM 1790 O O . THR A 1 233 ? 3.084 20.672 -14.031 1 95.62 233 THR A O 1
ATOM 1793 N N . VAL A 1 234 ? 4.941 19.453 -13.961 1 96.25 234 VAL A N 1
ATOM 1794 C CA . VAL A 1 234 ? 4.219 18.188 -13.867 1 96.25 234 VAL A CA 1
ATOM 1795 C C . VAL A 1 234 ? 3.375 18.172 -12.594 1 96.25 234 VAL A C 1
ATOM 1797 O O . VAL A 1 234 ? 2.225 17.719 -12.609 1 96.25 234 VAL A O 1
ATOM 1800 N N . ILE A 1 235 ? 3.922 18.688 -11.531 1 97.31 235 ILE A N 1
ATOM 1801 C CA . ILE A 1 235 ? 3.236 18.719 -10.25 1 97.31 235 ILE A CA 1
ATOM 1802 C C . ILE A 1 235 ? 2.123 19.75 -10.273 1 97.31 235 ILE A C 1
ATOM 1804 O O . ILE A 1 235 ? 1.005 19.5 -9.828 1 97.31 235 ILE A O 1
ATOM 1808 N N . LEU A 1 236 ? 2.377 20.906 -10.836 1 97.06 236 LEU A N 1
ATOM 1809 C CA . LEU A 1 236 ? 1.408 21.984 -10.898 1 97.06 236 LEU A CA 1
ATOM 1810 C C . LEU A 1 236 ? 0.209 21.594 -11.75 1 97.06 236 LEU A C 1
ATOM 1812 O O . LEU A 1 236 ? -0.937 21.859 -11.375 1 97.06 236 LEU A O 1
ATOM 1816 N N . GLU A 1 237 ? 0.474 20.984 -12.828 1 97.31 237 GLU A N 1
ATOM 1817 C CA . GLU A 1 237 ? -0.607 20.562 -13.719 1 97.31 237 GLU A CA 1
ATOM 1818 C C . GLU A 1 237 ? -1.456 19.469 -13.07 1 97.31 237 GLU A C 1
ATOM 1820 O O . GLU A 1 237 ? -2.68 19.453 -13.219 1 97.31 237 GLU A O 1
ATOM 1825 N N . ALA A 1 238 ? -0.805 18.594 -12.43 1 97.25 238 ALA A N 1
ATOM 1826 C CA . ALA A 1 238 ? -1.532 17.516 -11.758 1 97.25 238 ALA A CA 1
ATOM 1827 C C . ALA A 1 238 ? -2.434 18.078 -10.656 1 97.25 238 ALA A C 1
ATOM 1829 O O . ALA A 1 238 ? -3.564 17.625 -10.484 1 97.25 238 ALA A O 1
ATOM 1830 N N . GLN A 1 239 ? -1.884 19.031 -9.898 1 97.19 239 GLN A N 1
ATOM 1831 C CA . GLN A 1 239 ? -2.674 19.641 -8.836 1 97.19 239 GLN A CA 1
ATOM 1832 C C . GLN A 1 239 ? -3.908 20.328 -9.398 1 97.19 239 GLN A C 1
ATOM 1834 O O . GLN A 1 239 ? -5.012 20.188 -8.859 1 97.19 239 GLN A O 1
ATOM 1839 N N . GLN A 1 240 ? -3.734 21.047 -10.461 1 96.94 240 GLN A N 1
ATOM 1840 C CA . GLN A 1 240 ? -4.852 21.75 -11.102 1 96.94 240 GLN A CA 1
ATOM 1841 C C . GLN A 1 240 ? -5.867 20.75 -11.656 1 96.94 240 GLN A C 1
ATOM 1843 O O . GLN A 1 240 ? -7.074 20.922 -11.484 1 96.94 240 GLN A O 1
ATOM 1848 N N . ARG A 1 241 ? -5.379 19.75 -12.281 1 97.38 241 ARG A N 1
ATOM 1849 C CA . ARG A 1 241 ? -6.254 18.719 -12.836 1 97.38 241 ARG A CA 1
ATOM 1850 C C . ARG A 1 241 ? -7.086 18.062 -11.742 1 97.38 241 ARG A C 1
ATOM 1852 O O . ARG A 1 241 ? -8.289 17.844 -11.914 1 97.38 241 ARG A O 1
ATOM 1859 N N . LEU A 1 242 ? -6.461 17.766 -10.633 1 97.19 242 LEU A N 1
ATOM 1860 C CA . LEU A 1 242 ? -7.148 17.078 -9.547 1 97.19 242 LEU A CA 1
ATOM 1861 C C . LEU A 1 242 ? -8.156 18 -8.867 1 97.19 242 LEU A C 1
ATOM 1863 O O . LEU A 1 242 ? -9.219 17.562 -8.445 1 97.19 242 LEU A O 1
ATOM 1867 N N . ARG A 1 243 ? -7.832 19.25 -8.766 1 96.31 243 ARG A N 1
ATOM 1868 C CA . ARG A 1 243 ? -8.766 20.203 -8.18 1 96.31 243 ARG A CA 1
ATOM 1869 C C . ARG A 1 243 ? -10.023 20.344 -9.047 1 96.31 243 ARG A C 1
ATOM 1871 O O . ARG A 1 243 ? -11.117 20.562 -8.523 1 96.31 243 ARG A O 1
ATOM 1878 N N . GLU A 1 244 ? -9.859 20.125 -10.266 1 96.31 244 GLU A N 1
ATOM 1879 C CA . GLU A 1 244 ? -10.977 20.234 -11.203 1 96.31 244 GLU A CA 1
ATOM 1880 C C . GLU A 1 244 ? -11.742 18.922 -11.289 1 96.31 244 GLU A C 1
ATOM 1882 O O . GLU A 1 244 ? -12.969 18.906 -11.383 1 96.31 244 GLU A O 1
ATOM 1887 N N . GLU A 1 245 ? -11.047 17.844 -11.234 1 95.06 245 GLU A N 1
ATOM 1888 C CA . GLU A 1 245 ? -11.641 16.531 -11.477 1 95.06 245 GLU A CA 1
ATOM 1889 C C . GLU A 1 245 ? -12.234 15.945 -10.195 1 95.06 245 GLU A C 1
ATOM 1891 O O . GLU A 1 245 ? -13.094 15.062 -10.25 1 95.06 245 GLU A O 1
ATOM 1896 N N . CYS A 1 246 ? -11.734 16.438 -9.047 1 96.06 246 CYS A N 1
ATOM 1897 C CA . CYS A 1 246 ? -12.195 15.867 -7.789 1 96.06 246 CYS A CA 1
ATOM 1898 C C . CYS A 1 246 ? -12.828 16.938 -6.91 1 96.06 246 CYS A C 1
ATOM 1900 O O . CYS A 1 246 ? -12.391 17.156 -5.781 1 96.06 246 CYS A O 1
ATOM 1902 N N . PRO A 1 247 ? -13.992 17.453 -7.312 1 95.06 247 PRO A N 1
ATOM 1903 C CA . PRO A 1 247 ? -14.617 18.531 -6.555 1 95.06 247 PRO A CA 1
ATOM 1904 C C . PRO A 1 247 ? -15.227 18.062 -5.238 1 95.06 247 PRO A C 1
ATOM 1906 O O . PRO A 1 247 ? -15.227 18.797 -4.254 1 95.06 247 PRO A O 1
ATOM 1909 N N . VAL A 1 248 ? -15.75 16.906 -5.188 1 93.44 248 VAL A N 1
ATOM 1910 C CA . VAL A 1 248 ? -16.391 16.391 -3.977 1 93.44 248 VAL A CA 1
ATOM 1911 C C . VAL A 1 248 ? -15.328 16.188 -2.893 1 93.44 248 VAL A C 1
ATOM 1913 O O . VAL A 1 248 ? -15.562 16.516 -1.725 1 93.44 248 VAL A O 1
ATOM 1916 N N . LEU A 1 249 ? -14.219 15.641 -3.332 1 94.88 249 LEU A N 1
ATOM 1917 C CA . LEU A 1 249 ? -13.125 15.43 -2.387 1 94.88 249 LEU A CA 1
ATOM 1918 C C . LEU A 1 249 ? -12.594 16.75 -1.863 1 94.88 249 LEU A C 1
ATOM 1920 O O . LEU A 1 249 ? -12.297 16.891 -0.674 1 94.88 249 LEU A O 1
ATOM 1924 N N . LEU A 1 250 ? -12.477 17.703 -2.719 1 95.56 250 LEU A N 1
ATOM 1925 C CA . LEU A 1 250 ? -12 19.031 -2.33 1 95.56 250 LEU A CA 1
ATOM 1926 C C . LEU A 1 250 ? -12.945 19.672 -1.323 1 95.56 250 LEU A C 1
ATOM 1928 O O . LEU A 1 250 ? -12.492 20.25 -0.327 1 95.56 250 LEU A O 1
ATOM 1932 N N . LYS A 1 251 ? -14.195 19.578 -1.559 1 93.5 251 LYS A N 1
ATOM 1933 C CA . LYS A 1 251 ? -15.188 20.109 -0.631 1 93.5 251 LYS A CA 1
ATOM 1934 C C . LYS A 1 251 ? -15.133 19.391 0.712 1 93.5 251 LYS A C 1
ATOM 1936 O O . LYS A 1 251 ? -15.273 20.016 1.766 1 93.5 251 LYS A O 1
ATOM 1941 N N . TYR A 1 252 ? -14.992 18.141 0.642 1 94.44 252 TYR A N 1
ATOM 1942 C CA . TYR A 1 252 ? -14.914 17.328 1.852 1 94.44 252 TYR A CA 1
ATOM 1943 C C . TYR A 1 252 ? -13.719 17.734 2.703 1 94.44 252 TYR A C 1
ATOM 1945 O O . TYR A 1 252 ? -13.844 17.922 3.916 1 94.44 252 TYR A O 1
ATOM 1953 N N . VAL A 1 253 ? -12.555 17.859 2.051 1 94.88 253 VAL A N 1
ATOM 1954 C CA . VAL A 1 253 ? -11.32 18.203 2.756 1 94.88 253 VAL A CA 1
ATOM 1955 C C . VAL A 1 253 ? -11.43 19.625 3.311 1 94.88 253 VAL A C 1
ATOM 1957 O O . VAL A 1 253 ? -10.938 19.906 4.406 1 94.88 253 VAL A O 1
ATOM 1960 N N . GLU A 1 254 ? -12.039 20.484 2.619 1 93.12 254 GLU A N 1
ATOM 1961 C CA . GLU A 1 254 ? -12.258 21.844 3.105 1 93.12 254 GLU A CA 1
ATOM 1962 C C . GLU A 1 254 ? -13.172 21.844 4.324 1 93.12 254 GLU A C 1
ATOM 1964 O O . GLU A 1 254 ? -12.977 22.641 5.25 1 93.12 254 GLU A O 1
ATOM 1969 N N . LYS A 1 255 ? -14.148 21.062 4.254 1 91.81 255 LYS A N 1
ATOM 1970 C CA . LYS A 1 255 ? -15.039 20.922 5.406 1 91.81 255 LYS A CA 1
ATOM 1971 C C . LYS A 1 255 ? -14.273 20.469 6.645 1 91.81 255 LYS A C 1
ATOM 1973 O O . LYS A 1 255 ? -14.461 21.031 7.73 1 91.81 255 LYS A O 1
ATOM 1978 N N . LEU A 1 256 ? -13.43 19.469 6.473 1 94 256 LEU A N 1
ATOM 1979 C CA . LEU A 1 256 ? -12.648 18.969 7.602 1 94 256 LEU A CA 1
ATOM 1980 C C . LEU A 1 256 ? -11.672 20.031 8.094 1 94 256 LEU A C 1
ATOM 1982 O O . LEU A 1 256 ? -11.422 20.141 9.297 1 94 256 LEU A O 1
ATOM 1986 N N . ARG A 1 257 ? -11.102 20.734 7.141 1 93.62 257 ARG A N 1
ATOM 1987 C CA . ARG A 1 257 ? -10.188 21.812 7.512 1 93.62 257 ARG A CA 1
ATOM 1988 C C . ARG A 1 257 ? -10.898 22.859 8.359 1 93.62 257 ARG A C 1
ATOM 1990 O O . ARG A 1 257 ? -10.367 23.297 9.383 1 93.62 257 ARG A O 1
ATOM 1997 N N . MET A 1 258 ? -12.07 23.219 8.008 1 91.62 258 MET A N 1
ATOM 1998 C CA . MET A 1 258 ? -12.836 24.25 8.711 1 91.62 258 MET A CA 1
ATOM 1999 C C . MET A 1 258 ? -13.281 23.75 10.078 1 91.62 258 MET A C 1
ATOM 2001 O O . MET A 1 258 ? -13.312 24.516 11.047 1 91.62 258 MET A O 1
ATOM 2005 N N . LEU A 1 259 ? -13.578 22.547 10.195 1 91.19 259 LEU A N 1
ATOM 2006 C CA . LEU A 1 259 ? -14.102 21.984 11.43 1 91.19 259 LEU A CA 1
ATOM 2007 C C . LEU A 1 259 ? -12.977 21.719 12.43 1 91.19 259 LEU A C 1
ATOM 2009 O O . LEU A 1 259 ? -13.133 21.922 13.625 1 91.19 259 LEU A O 1
ATOM 2013 N N . TYR A 1 260 ? -11.812 21.234 11.875 1 93.06 260 TYR A N 1
ATOM 2014 C CA . TYR A 1 260 ? -10.836 20.703 12.812 1 93.06 260 TYR A CA 1
ATOM 2015 C C . TYR A 1 260 ? -9.516 21.469 12.719 1 93.06 260 TYR A C 1
ATOM 2017 O O . TYR A 1 260 ? -8.664 21.359 13.602 1 93.06 260 TYR A O 1
ATOM 2025 N N . PHE A 1 261 ? -9.281 22.172 11.688 1 91.44 261 PHE A N 1
ATOM 2026 C CA . PHE A 1 261 ? -8.023 22.875 11.5 1 91.44 261 PHE A CA 1
ATOM 2027 C C . PHE A 1 261 ? -8.258 24.375 11.336 1 91.44 261 PHE A C 1
ATOM 2029 O O . PHE A 1 261 ? -7.602 25.031 10.523 1 91.44 261 PHE A O 1
ATOM 2036 N N . GLU A 1 262 ? -9.109 24.953 12 1 81.62 262 GLU A N 1
ATOM 2037 C CA . GLU A 1 262 ? -9.477 26.359 11.891 1 81.62 262 GLU A CA 1
ATOM 2038 C C . GLU A 1 262 ? -8.312 27.266 12.258 1 81.62 262 GLU A C 1
ATOM 2040 O O . GLU A 1 262 ? -8.156 28.344 11.688 1 81.62 262 GLU A O 1
ATOM 2045 N N . GLU A 1 263 ? -7.473 26.844 13.148 1 76 263 GLU A N 1
ATOM 2046 C CA . GLU A 1 263 ? -6.336 27.641 13.602 1 76 263 GLU A CA 1
ATOM 2047 C C . GLU A 1 263 ? -5.363 27.906 12.453 1 76 263 GLU A C 1
ATOM 2049 O O . GLU A 1 263 ? -4.605 28.891 12.5 1 76 263 GLU A O 1
ATOM 2054 N N . TYR A 1 264 ? -5.441 27.016 11.453 1 69.81 264 TYR A N 1
ATOM 2055 C CA . TYR A 1 264 ? -4.504 27.156 10.344 1 69.81 264 TYR A CA 1
ATOM 2056 C C . TYR A 1 264 ? -5.141 27.906 9.18 1 69.81 264 TYR A C 1
ATOM 2058 O O . TYR A 1 264 ? -4.602 27.906 8.07 1 69.81 264 TYR A O 1
ATOM 2066 N N . SER A 1 265 ? -6.27 28.391 9.352 1 65.88 265 SER A N 1
ATOM 2067 C CA . SER A 1 265 ? -6.965 29.094 8.281 1 65.88 265 SER A CA 1
ATOM 2068 C C . SER A 1 265 ? -6.094 30.219 7.703 1 65.88 265 SER A C 1
ATOM 2070 O O . SER A 1 265 ? -6.176 30.516 6.512 1 65.88 265 SER A O 1
ATOM 2072 N N . ALA A 1 266 ? -5.219 30.703 8.406 1 57.97 266 ALA A N 1
ATOM 2073 C CA . ALA A 1 266 ? -4.336 31.75 7.883 1 57.97 266 ALA A CA 1
ATOM 2074 C C . ALA A 1 266 ? -3.242 31.141 7 1 57.97 266 ALA A C 1
ATOM 2076 O O . ALA A 1 266 ? -2.691 31.828 6.137 1 57.97 266 ALA A O 1
ATOM 2077 N N . PHE A 1 267 ? -2.941 29.922 7.172 1 54.16 267 PHE A N 1
ATOM 2078 C CA . PHE A 1 267 ? -1.862 29.281 6.438 1 54.16 267 PHE A CA 1
ATOM 2079 C C . PHE A 1 267 ? -2.334 28.844 5.055 1 54.16 267 PHE A C 1
ATOM 2081 O O . PHE A 1 267 ? -1.554 28.828 4.102 1 54.16 267 PHE A O 1
ATOM 2088 N N . TYR A 1 268 ? -3.584 28.406 4.855 1 51.91 268 TYR A N 1
ATOM 2089 C CA . TYR A 1 268 ? -4.051 27.828 3.596 1 51.91 268 TYR A CA 1
ATOM 2090 C C . TYR A 1 268 ? -4.289 28.922 2.559 1 51.91 268 TYR A C 1
ATOM 2092 O O . TYR A 1 268 ? -5.121 29.812 2.762 1 51.91 268 TYR A O 1
ATOM 2100 N N . ASN A 1 269 ? -3.381 29.531 1.81 1 44.47 269 ASN A N 1
ATOM 2101 C CA . ASN A 1 269 ? -3.523 30.516 0.748 1 44.47 269 ASN A CA 1
ATOM 2102 C C . ASN A 1 269 ? -4.516 30.062 -0.317 1 44.47 269 ASN A C 1
ATOM 2104 O O . ASN A 1 269 ? -4.125 29.453 -1.312 1 44.47 269 ASN A O 1
ATOM 2108 N N . LEU A 1 270 ? -5.594 29.562 -0.166 1 39.78 270 LEU A N 1
ATOM 2109 C CA . LEU A 1 270 ? -6.496 29.375 -1.3 1 39.78 270 LEU A CA 1
ATOM 2110 C C . LEU A 1 270 ? -6.715 30.703 -2.025 1 39.78 270 LEU A C 1
ATOM 2112 O O . LEU A 1 270 ? -7.359 31.609 -1.492 1 39.78 270 LEU A O 1
ATOM 2116 N N . ARG A 1 271 ? -5.793 31.297 -2.893 1 33.94 271 ARG A N 1
ATOM 2117 C CA . ARG A 1 271 ? -6.09 32.469 -3.723 1 33.94 271 ARG A CA 1
ATOM 2118 C C . ARG A 1 271 ? -7.434 32.281 -4.426 1 33.94 271 ARG A C 1
ATOM 2120 O O . ARG A 1 271 ? -7.711 31.25 -5.016 1 33.94 271 ARG A O 1
ATOM 2127 N N . PRO A 1 272 ? -8.375 32.938 -4.195 1 32.91 272 PRO A N 1
ATOM 2128 C CA . PRO A 1 272 ? -9.508 33 -5.121 1 32.91 272 PRO A CA 1
ATOM 2129 C C . PRO A 1 272 ? -9.07 33.125 -6.582 1 32.91 272 PRO A C 1
ATOM 2131 O O . PRO A 1 272 ? -8.172 33.906 -6.91 1 32.91 272 PRO A O 1
ATOM 2134 N N . THR A 1 273 ? -8.984 32.156 -7.523 1 31.84 273 THR A N 1
ATOM 2135 C CA . THR A 1 273 ? -8.766 32.188 -8.969 1 31.84 273 THR A CA 1
ATOM 2136 C C . THR A 1 273 ? -9.477 33.375 -9.586 1 31.84 273 THR A C 1
ATOM 2138 O O . THR A 1 273 ? -10.633 33.281 -10 1 31.84 273 THR A O 1
ATOM 2141 N N . GLU A 1 274 ? -9.484 34.5 -9.148 1 29.89 274 GLU A N 1
ATOM 2142 C CA . GLU A 1 274 ? -10.031 35.531 -10.031 1 29.89 274 GLU A CA 1
ATOM 2143 C C . GLU A 1 274 ? -9.312 35.562 -11.375 1 29.89 274 GLU A C 1
ATOM 2145 O O . GLU A 1 274 ? -9.859 35.094 -12.391 1 29.89 274 GLU A O 1
ATOM 2150 N N . SER A 1 275 ? -8.602 36.844 -11.898 1 28.05 275 SER A N 1
ATOM 2151 C CA . SER A 1 275 ? -8.312 37.594 -13.125 1 28.05 275 SER A CA 1
ATOM 2152 C C . SER A 1 275 ? -6.984 37.156 -13.734 1 28.05 275 SER A C 1
ATOM 2154 O O . SER A 1 275 ? -6.07 37.969 -13.891 1 28.05 275 SER A O 1
ATOM 2156 N N . CYS A 1 276 ? -6.445 36 -13.75 1 27.53 276 CYS A N 1
ATOM 2157 C CA . CYS A 1 276 ? -5.207 35.719 -14.477 1 27.53 276 CYS A CA 1
ATOM 2158 C C . CYS A 1 276 ? -5.34 36.125 -15.945 1 27.53 276 CYS A C 1
ATOM 2160 O O . CYS A 1 276 ? -4.539 35.719 -16.781 1 27.53 276 CYS A O 1
ATOM 2162 N N . ASN A 1 277 ? -6.371 36.75 -16.438 1 26.77 277 ASN A N 1
ATOM 2163 C CA . ASN A 1 277 ? -6.254 37.094 -17.859 1 26.77 277 ASN A CA 1
ATOM 2164 C C . ASN A 1 277 ? -5.02 37.938 -18.125 1 26.77 277 ASN A C 1
ATOM 2166 O O . ASN A 1 277 ? -4.438 37.875 -19.203 1 26.77 277 ASN A O 1
ATOM 2170 N N . GLN A 1 278 ? -4.789 39.094 -17.422 1 26.47 278 GLN A N 1
ATOM 2171 C CA . GLN A 1 278 ? -4.121 40.188 -18.109 1 26.47 278 GLN A CA 1
ATOM 2172 C C . GLN A 1 278 ? -2.609 40 -18.109 1 26.47 278 GLN A C 1
ATOM 2174 O O . GLN A 1 278 ? -1.94 40.312 -19.109 1 26.47 278 GLN A O 1
ATOM 2179 N N . GLY A 1 279 ? -1.888 39.906 -16.922 1 25.7 279 GLY A N 1
ATOM 2180 C CA . GLY A 1 279 ? -0.57 40.531 -16.828 1 25.7 279 GLY A CA 1
ATOM 2181 C C . GLY A 1 279 ? 0.542 39.625 -17.312 1 25.7 279 GLY A C 1
ATOM 2182 O O . GLY A 1 279 ? 1.718 40 -17.266 1 25.7 279 GLY A O 1
ATOM 2183 N N . MET A 1 280 ? 0.352 38.281 -17.375 1 27.89 280 MET A N 1
ATOM 2184 C CA . MET A 1 280 ? 1.609 37.531 -17.422 1 27.89 280 MET A CA 1
ATOM 2185 C C . MET A 1 280 ? 2.264 37.656 -18.797 1 27.89 280 MET A C 1
ATOM 2187 O O . MET A 1 280 ? 3.223 36.938 -19.094 1 27.89 280 MET A O 1
ATOM 2191 N N . LYS A 1 281 ? 1.764 38.406 -19.781 1 27.75 281 LYS A N 1
ATOM 2192 C CA . LYS A 1 281 ? 2.457 38.312 -21.062 1 27.75 281 LYS A CA 1
ATOM 2193 C C . LYS A 1 281 ? 3.902 38.812 -20.938 1 27.75 281 LYS A C 1
ATOM 2195 O O . LYS A 1 281 ? 4.766 38.375 -21.703 1 27.75 281 LYS A O 1
ATOM 2200 N N . ASN A 1 282 ? 4.266 39.969 -20.266 1 26.42 282 ASN A N 1
ATOM 2201 C CA . ASN A 1 282 ? 5.453 40.656 -20.734 1 26.42 282 ASN A CA 1
ATOM 2202 C C . ASN A 1 282 ? 6.727 40.094 -20.125 1 26.42 282 ASN A C 1
ATOM 2204 O O . ASN A 1 282 ? 7.809 40.219 -20.688 1 26.42 282 ASN A O 1
ATOM 2208 N N . GLY A 1 283 ? 6.852 39.812 -18.734 1 26.56 283 GLY A N 1
ATOM 2209 C CA . GLY A 1 283 ? 8.164 39.969 -18.141 1 26.56 283 GLY A CA 1
ATOM 2210 C C . GLY A 1 283 ? 9.039 38.75 -18.281 1 26.56 283 GLY A C 1
ATOM 2211 O O . GLY A 1 283 ? 10.109 38.656 -17.672 1 26.56 283 GLY A O 1
ATOM 2212 N N . MET A 1 284 ? 8.602 37.625 -18.844 1 29.48 284 MET A N 1
ATOM 2213 C CA . MET A 1 284 ? 9.398 36.406 -18.75 1 29.48 284 MET A CA 1
ATOM 2214 C C . MET A 1 284 ? 10.656 36.531 -19.609 1 29.48 284 MET A C 1
ATOM 2216 O O . MET A 1 284 ? 11.453 35.594 -19.688 1 29.48 284 MET A O 1
ATOM 2220 N N . GLU A 1 285 ? 10.836 37.531 -20.484 1 28.58 285 GLU A N 1
ATOM 2221 C CA . GLU A 1 285 ? 11.922 37.438 -21.453 1 28.58 285 GLU A CA 1
ATOM 2222 C C . GLU A 1 285 ? 13.281 37.406 -20.766 1 28.58 285 GLU A C 1
ATOM 2224 O O . GLU A 1 285 ? 14.172 36.656 -21.156 1 28.58 285 GLU A O 1
ATOM 2229 N N . SER A 1 286 ? 13.625 38.438 -19.891 1 28.66 286 SER A N 1
ATOM 2230 C CA . SER A 1 286 ? 15 38.906 -19.797 1 28.66 286 SER A CA 1
ATOM 2231 C C . SER A 1 286 ? 15.812 38.031 -18.844 1 28.66 286 SER A C 1
ATOM 2233 O O . SER A 1 286 ? 17.031 37.938 -18.969 1 28.66 286 SER A O 1
ATOM 2235 N N . SER A 1 287 ? 15.219 37.5 -17.719 1 30 287 SER A N 1
ATOM 2236 C CA . SER A 1 287 ? 16.125 37.219 -16.609 1 30 287 SER A CA 1
ATOM 2237 C C . SER A 1 287 ? 16.766 35.844 -16.766 1 30 287 SER A C 1
ATOM 2239 O O . SER A 1 287 ? 17.547 35.406 -15.914 1 30 287 SER A O 1
ATOM 2241 N N . GLN A 1 288 ? 16.453 35.062 -17.781 1 28.92 288 GLN A N 1
ATOM 2242 C CA . GLN A 1 288 ? 17.047 33.75 -17.922 1 28.92 288 GLN A CA 1
ATOM 2243 C C . GLN A 1 288 ? 18.547 33.844 -18.219 1 28.92 288 GLN A C 1
ATOM 2245 O O . GLN A 1 288 ? 19.297 32.906 -17.984 1 28.92 288 GLN A O 1
ATOM 2250 N N . ASP A 1 289 ? 18.969 34.969 -18.891 1 29.61 289 ASP A N 1
ATOM 2251 C CA . ASP A 1 289 ? 20.312 35.031 -19.438 1 29.61 289 ASP A CA 1
ATOM 2252 C C . ASP A 1 289 ? 21.359 35.156 -18.328 1 29.61 289 ASP A C 1
ATOM 2254 O O . ASP A 1 289 ? 22.469 34.625 -18.453 1 29.61 289 ASP A O 1
ATOM 2258 N N . ASP A 1 290 ? 21.047 35.938 -17.25 1 31.23 290 ASP A N 1
ATOM 2259 C CA . ASP A 1 290 ? 22.125 36.344 -16.359 1 31.23 290 ASP A CA 1
ATOM 2260 C C . ASP A 1 290 ? 22.562 35.188 -15.453 1 31.23 290 ASP A C 1
ATOM 2262 O O . ASP A 1 290 ? 23.672 35.188 -14.914 1 31.23 290 ASP A O 1
ATOM 2266 N N . MET A 1 291 ? 21.641 34.25 -15.141 1 29.28 291 MET A N 1
ATOM 2267 C CA . MET A 1 291 ? 22.016 33.25 -14.141 1 29.28 291 MET A CA 1
ATOM 2268 C C . MET A 1 291 ? 23.031 32.281 -14.703 1 29.28 291 MET A C 1
ATOM 2270 O O . MET A 1 291 ? 23.609 31.484 -13.953 1 29.28 291 MET A O 1
ATOM 2274 N N . TYR A 1 292 ? 23.141 32.094 -16.016 1 32.59 292 TYR A N 1
ATOM 2275 C CA . TYR A 1 292 ? 24.125 31.188 -16.594 1 32.59 292 TYR A CA 1
ATOM 2276 C C . TYR A 1 292 ? 25.547 31.641 -16.281 1 32.59 292 TYR A C 1
ATOM 2278 O O . TYR A 1 292 ? 26.453 30.812 -16.203 1 32.59 292 TYR A O 1
ATOM 2286 N N . ARG A 1 293 ? 25.812 32.969 -16.234 1 34.22 293 ARG A N 1
ATOM 2287 C CA . ARG A 1 293 ? 27.172 33.531 -16.141 1 34.22 293 ARG A CA 1
ATOM 2288 C C . ARG A 1 293 ? 27.75 33.281 -14.75 1 34.22 293 ARG A C 1
ATOM 2290 O O . ARG A 1 293 ? 28.953 33.031 -14.617 1 34.22 293 ARG A O 1
ATOM 2297 N N . ARG A 1 294 ? 26.922 33.469 -13.695 1 37.66 294 ARG A N 1
ATOM 2298 C CA . ARG A 1 294 ? 27.5 33.469 -12.359 1 37.66 294 ARG A CA 1
ATOM 2299 C C . ARG A 1 294 ? 27.891 32.062 -11.914 1 37.66 294 ARG A C 1
ATOM 2301 O O . ARG A 1 294 ? 28.844 31.891 -11.156 1 37.66 294 ARG A O 1
ATOM 2308 N N . GLY A 1 295 ? 27.234 31.031 -12.438 1 36.09 295 GLY A N 1
ATOM 2309 C CA . GLY A 1 295 ? 27.484 29.656 -12.008 1 36.09 295 GLY A CA 1
ATOM 2310 C C . GLY A 1 295 ? 28.828 29.125 -12.445 1 36.09 295 GLY A C 1
ATOM 2311 O O . GLY A 1 295 ? 29.359 28.188 -11.836 1 36.09 295 GLY A O 1
ATOM 2312 N N . ARG A 1 296 ? 29.281 29.625 -13.555 1 42.41 296 ARG A N 1
ATOM 2313 C CA . ARG A 1 296 ? 30.531 29.078 -14.062 1 42.41 296 ARG A CA 1
ATOM 2314 C C . ARG A 1 296 ? 31.703 29.438 -13.156 1 42.41 296 ARG A C 1
ATOM 2316 O O . ARG A 1 296 ? 32.625 28.641 -12.961 1 42.41 296 ARG A O 1
ATOM 2323 N N . TRP A 1 297 ? 31.562 30.672 -12.578 1 44.53 297 TRP A N 1
ATOM 2324 C CA . TRP A 1 297 ? 32.719 31.125 -11.828 1 44.53 297 TRP A CA 1
ATOM 2325 C C . TRP A 1 297 ? 32.875 30.344 -10.523 1 44.53 297 TRP A C 1
ATOM 2327 O O . TRP A 1 297 ? 34 30.047 -10.094 1 44.53 297 TRP A O 1
ATOM 2337 N N . THR A 1 298 ? 31.719 29.969 -9.922 1 40.31 298 THR A N 1
ATOM 2338 C CA . THR A 1 298 ? 31.812 29.25 -8.656 1 40.31 298 THR A CA 1
ATOM 2339 C C . THR A 1 298 ? 32.406 27.859 -8.859 1 40.31 298 THR A C 1
ATOM 2341 O O . THR A 1 298 ? 33.188 27.375 -8.023 1 40.31 298 THR A O 1
ATOM 2344 N N . THR A 1 299 ? 32.156 27.281 -9.977 1 45.53 299 THR A N 1
ATOM 2345 C CA . THR A 1 299 ? 32.75 25.969 -10.234 1 45.53 299 THR A CA 1
ATOM 2346 C C . THR A 1 299 ? 34.25 26.062 -10.422 1 45.53 299 THR A C 1
ATOM 2348 O O . THR A 1 299 ? 35 25.234 -9.93 1 45.53 299 THR A O 1
ATOM 2351 N N . ILE A 1 300 ? 34.656 27.172 -11.039 1 47.97 300 ILE A N 1
ATOM 2352 C CA . ILE A 1 300 ? 36.094 27.328 -11.297 1 47.97 300 ILE A CA 1
ATOM 2353 C C . ILE A 1 300 ? 36.844 27.578 -9.984 1 47.97 300 ILE A C 1
ATOM 2355 O O . ILE A 1 300 ? 37.875 26.969 -9.734 1 47.97 300 ILE A O 1
ATOM 2359 N N . THR A 1 301 ? 36.188 28.406 -9.133 1 51.81 301 THR A N 1
ATOM 2360 C CA . THR A 1 301 ? 36.844 28.734 -7.883 1 51.81 301 THR A CA 1
ATOM 2361 C C . THR A 1 301 ? 36.938 27.5 -6.98 1 51.81 301 THR A C 1
ATOM 2363 O O . THR A 1 301 ? 37.938 27.297 -6.301 1 51.81 301 THR A O 1
ATOM 2366 N N . CYS A 1 302 ? 35.906 26.688 -7.035 1 47.66 302 CYS A N 1
ATOM 2367 C CA . CYS A 1 302 ? 35.938 25.484 -6.211 1 47.66 302 CYS A CA 1
ATOM 2368 C C . CYS A 1 302 ? 36.906 24.469 -6.762 1 47.66 302 CYS A C 1
ATOM 2370 O O . CYS A 1 302 ? 37.625 23.812 -6 1 47.66 302 CYS A O 1
ATOM 2372 N N . THR A 1 303 ? 37.031 24.359 -8.078 1 53.19 303 THR A N 1
ATOM 2373 C CA . THR A 1 303 ? 38 23.422 -8.664 1 53.19 303 THR A CA 1
ATOM 2374 C C . THR A 1 303 ? 39.438 23.875 -8.352 1 53.19 303 THR A C 1
ATOM 2376 O O . THR A 1 303 ? 40.281 23.047 -8.039 1 53.19 303 THR A O 1
ATOM 2379 N N . VAL A 1 304 ? 39.625 25.203 -8.398 1 56.25 304 VAL A N 1
ATOM 2380 C CA . VAL A 1 304 ? 40.938 25.734 -8.102 1 56.25 304 VAL A CA 1
ATOM 2381 C C . VAL A 1 304 ? 41.281 25.516 -6.625 1 56.25 304 VAL A C 1
ATOM 2383 O O . VAL A 1 304 ? 42.375 25.109 -6.281 1 56.25 304 VAL A O 1
ATOM 2386 N N . GLY A 1 305 ? 40.219 25.719 -5.762 1 51.44 305 GLY A N 1
ATOM 2387 C CA . GLY A 1 305 ? 40.438 25.5 -4.34 1 51.44 305 GLY A CA 1
ATOM 2388 C C . GLY A 1 305 ? 40.75 24.047 -4.004 1 51.44 305 GLY A C 1
ATOM 2389 O O . GLY A 1 305 ? 41.656 23.781 -3.213 1 51.44 305 GLY A O 1
ATOM 2390 N N . PHE A 1 306 ? 40 23.172 -4.641 1 53.41 306 PHE A N 1
ATOM 2391 C CA . PHE A 1 306 ? 40.25 21.75 -4.422 1 53.41 306 PHE A CA 1
ATOM 2392 C C . PHE A 1 306 ? 41.594 21.328 -4.965 1 53.41 306 PHE A C 1
ATOM 2394 O O . PHE A 1 306 ? 42.281 20.5 -4.352 1 53.41 306 PHE A O 1
ATOM 2401 N N . THR A 1 307 ? 41.969 21.828 -6.129 1 57.44 307 THR A N 1
ATOM 2402 C CA . THR A 1 307 ? 43.25 21.5 -6.703 1 57.44 307 THR A CA 1
ATOM 2403 C C . THR A 1 307 ? 44.375 22 -5.809 1 57.44 307 THR A C 1
ATOM 2405 O O . THR A 1 307 ? 45.406 21.312 -5.633 1 57.44 307 THR A O 1
ATOM 2408 N N . LEU A 1 308 ? 44.125 23.172 -5.172 1 55.66 308 LEU A N 1
ATOM 2409 C CA . LEU A 1 308 ? 45.125 23.734 -4.262 1 55.66 308 LEU A CA 1
ATOM 2410 C C . LEU A 1 308 ? 45.188 22.906 -2.977 1 55.66 308 LEU A C 1
ATOM 2412 O O . LEU A 1 308 ? 46.281 22.625 -2.477 1 55.66 308 LEU A O 1
ATOM 2416 N N . MET A 1 309 ? 44.094 22.547 -2.48 1 55 309 MET A N 1
ATOM 2417 C CA . MET A 1 309 ? 44.062 21.719 -1.286 1 55 309 MET A CA 1
ATOM 2418 C C . MET A 1 309 ? 44.688 20.359 -1.557 1 55 309 MET A C 1
ATOM 2420 O O . MET A 1 309 ? 45.469 19.859 -0.742 1 55 309 MET A O 1
ATOM 2424 N N . TYR A 1 310 ? 44.375 19.781 -2.652 1 56.34 310 TYR A N 1
ATOM 2425 C CA . TYR A 1 310 ? 45 18.516 -3.059 1 56.34 310 TYR A CA 1
ATOM 2426 C C . TYR A 1 310 ? 46.5 18.672 -3.213 1 56.34 310 TYR A C 1
ATOM 2428 O O . TYR A 1 310 ? 47.25 17.812 -2.787 1 56.34 310 TYR A O 1
ATOM 2436 N N . PHE A 1 311 ? 46.938 19.766 -3.773 1 54.91 311 PHE A N 1
ATOM 2437 C CA . PHE A 1 311 ? 48.344 20.047 -3.941 1 54.91 311 PHE A CA 1
ATOM 2438 C C . PHE A 1 311 ? 49.031 20.188 -2.588 1 54.91 311 PHE A C 1
ATOM 2440 O O . PHE A 1 311 ? 50.125 19.656 -2.379 1 54.91 311 PHE A O 1
ATOM 2447 N N . VAL A 1 312 ? 48.344 20.844 -1.645 1 58.25 312 VAL A N 1
ATOM 2448 C CA . VAL A 1 312 ? 48.906 21.047 -0.319 1 58.25 312 VAL A CA 1
ATOM 2449 C C . VAL A 1 312 ? 49 19.719 0.426 1 58.25 312 VAL A C 1
ATOM 2451 O O . VAL A 1 312 ? 50 19.422 1.056 1 58.25 312 VAL A O 1
ATOM 2454 N N . LEU A 1 313 ? 48 18.922 0.254 1 56.19 313 LEU A N 1
ATOM 2455 C CA . LEU A 1 313 ? 47.969 17.656 0.983 1 56.19 313 LEU A CA 1
ATOM 2456 C C . LEU A 1 313 ? 48.938 16.641 0.391 1 56.19 313 LEU A C 1
ATOM 2458 O O . LEU A 1 313 ? 49.562 15.883 1.126 1 56.19 313 LEU A O 1
ATOM 2462 N N . THR A 1 314 ? 49.031 16.609 -0.913 1 58.66 314 THR A N 1
ATOM 2463 C CA . THR A 1 314 ? 49.938 15.656 -1.551 1 58.66 314 THR A CA 1
ATOM 2464 C C . THR A 1 314 ? 51.406 16.062 -1.33 1 58.66 314 THR A C 1
ATOM 2466 O O . THR A 1 314 ? 52.281 15.203 -1.31 1 58.66 314 THR A O 1
ATOM 2469 N N . ASN A 1 315 ? 51.656 17.328 -1.144 1 53.69 315 ASN A N 1
ATOM 2470 C CA . ASN A 1 315 ? 53.031 17.812 -0.96 1 53.69 315 ASN A CA 1
ATOM 2471 C C . ASN A 1 315 ? 53.25 18.281 0.473 1 53.69 315 ASN A C 1
ATOM 2473 O O . ASN A 1 315 ? 54.188 19.016 0.737 1 53.69 315 ASN A O 1
ATOM 2477 N N . ALA A 1 316 ? 52.375 17.844 1.302 1 52.97 316 ALA A N 1
ATOM 2478 C CA . ALA A 1 316 ? 52.375 18.234 2.707 1 52.97 316 ALA A CA 1
ATOM 2479 C C . ALA A 1 316 ? 53.719 17.906 3.367 1 52.97 316 ALA A C 1
ATOM 2481 O O . ALA A 1 316 ? 54.25 18.703 4.145 1 52.97 316 ALA A O 1
ATOM 2482 N N . LYS A 1 317 ? 54.188 16.812 3.021 1 58.31 317 LYS A N 1
ATOM 2483 C CA . LYS A 1 317 ? 55.469 16.422 3.613 1 58.31 317 LYS A CA 1
ATOM 2484 C C . LYS A 1 317 ? 56.594 17.375 3.176 1 58.31 317 LYS A C 1
ATOM 2486 O O . LYS A 1 317 ? 57.438 17.734 3.979 1 58.31 317 LYS A O 1
ATOM 2491 N N . LEU A 1 318 ? 56.594 17.688 1.921 1 56.31 318 LEU A N 1
ATOM 2492 C CA . LEU A 1 318 ? 57.625 18.578 1.4 1 56.31 318 LEU A CA 1
ATOM 2493 C C . LEU A 1 318 ? 57.469 19.984 1.98 1 56.31 318 LEU A C 1
ATOM 2495 O O . LEU A 1 318 ? 58.438 20.625 2.326 1 56.31 318 LEU A O 1
ATOM 2499 N N . ILE A 1 319 ? 56.188 20.328 2.242 1 58.38 319 ILE A N 1
ATOM 2500 C CA . ILE A 1 319 ? 55.875 21.641 2.801 1 58.38 319 ILE A CA 1
ATOM 2501 C C . ILE A 1 319 ? 56.25 21.672 4.281 1 58.38 319 ILE A C 1
ATOM 2503 O O . ILE A 1 319 ? 56.812 22.641 4.758 1 58.38 319 ILE A O 1
ATOM 2507 N N . LEU A 1 320 ? 56 20.562 4.93 1 59.56 320 LEU A N 1
ATOM 2508 C CA . LEU A 1 320 ? 56.375 20.469 6.336 1 59.56 320 LEU A CA 1
ATOM 2509 C C . LEU A 1 320 ? 57.906 20.453 6.488 1 59.56 320 LEU A C 1
ATOM 2511 O O . LEU A 1 320 ? 58.438 21.094 7.395 1 59.56 320 LEU A O 1
ATOM 2515 N N . LEU A 1 321 ? 58.562 19.75 5.57 1 58.69 321 LEU A N 1
ATOM 2516 C CA . LEU A 1 321 ? 60.031 19.734 5.578 1 58.69 321 LEU A CA 1
ATOM 2517 C C . LEU A 1 321 ? 60.594 21.125 5.32 1 58.69 321 LEU A C 1
ATOM 2519 O O . LEU A 1 321 ? 61.531 21.547 5.969 1 58.69 321 LEU A O 1
ATOM 2523 N N . LEU A 1 322 ? 59.906 21.859 4.496 1 59.66 322 LEU A N 1
ATOM 2524 C CA . LEU A 1 322 ? 60.312 23.219 4.164 1 59.66 322 LEU A CA 1
ATOM 2525 C C . LEU A 1 322 ? 60.031 24.172 5.324 1 59.66 322 LEU A C 1
ATOM 2527 O O . LEU A 1 322 ? 60.844 25.047 5.637 1 59.66 322 LEU A O 1
ATOM 2531 N N . LEU A 1 323 ? 58.938 23.891 5.988 1 60.28 32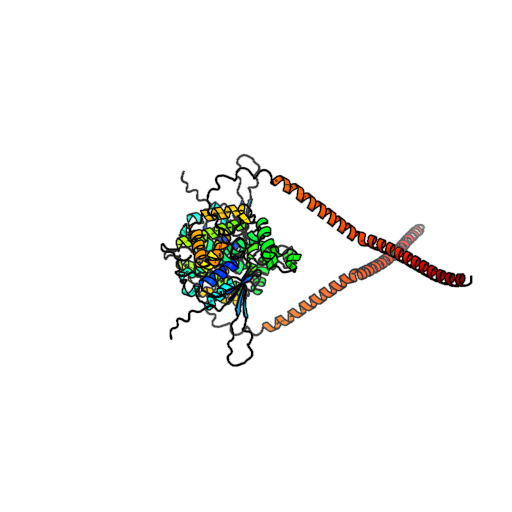3 LEU A N 1
ATOM 2532 C CA . LEU A 1 323 ? 58.594 24.703 7.148 1 60.28 323 LEU A CA 1
ATOM 2533 C C . LEU A 1 323 ? 59.5 24.406 8.328 1 60.28 323 LEU A C 1
ATOM 2535 O O . LEU A 1 323 ? 59.906 25.312 9.062 1 60.28 323 LEU A O 1
ATOM 2539 N N . GLU A 1 324 ? 59.812 23.172 8.547 1 59.31 324 GLU A N 1
ATOM 2540 C CA . GLU A 1 324 ? 60.75 22.781 9.586 1 59.31 324 GLU A CA 1
ATOM 2541 C C . GLU A 1 324 ? 62.156 23.391 9.32 1 59.31 324 GLU A C 1
ATOM 2543 O O . GLU A 1 324 ? 62.812 23.844 10.25 1 59.31 324 GLU A O 1
ATOM 2548 N N . GLU A 1 325 ? 62.5 23.391 8.055 1 58.22 325 GLU A N 1
ATOM 2549 C CA . GLU A 1 325 ? 63.781 24 7.691 1 58.22 325 GLU A CA 1
ATOM 2550 C C . GLU A 1 325 ? 63.75 25.516 7.887 1 58.22 325 GLU A C 1
ATOM 2552 O O . GLU A 1 325 ? 64.75 26.109 8.336 1 58.22 325 GLU A O 1
ATOM 2557 N N . LEU A 1 326 ? 62.562 26.047 7.68 1 58.94 326 LEU A N 1
ATOM 2558 C CA . LEU A 1 326 ? 62.406 27.484 7.887 1 58.94 326 LEU A CA 1
ATOM 2559 C C . LEU A 1 326 ? 62.344 27.812 9.375 1 58.94 326 LEU A C 1
ATOM 2561 O O . LEU A 1 326 ? 62.906 28.828 9.797 1 58.94 326 LEU A O 1
ATOM 2565 N N . SER A 1 327 ? 61.719 26.938 10.125 1 58.69 327 SER A N 1
ATOM 2566 C CA . SER A 1 327 ? 61.688 27.141 11.57 1 58.69 327 SER A CA 1
ATOM 2567 C C . SER A 1 327 ? 63.062 26.953 12.195 1 58.69 327 SER A C 1
ATOM 2569 O O . SER A 1 327 ? 63.406 27.656 13.141 1 58.69 327 SER A O 1
ATOM 2571 N N . GLU A 1 328 ? 63.781 25.938 11.711 1 59.22 328 GLU A N 1
ATOM 2572 C CA . GLU A 1 328 ? 65.125 25.734 12.211 1 59.22 328 GLU A CA 1
ATOM 2573 C C . GLU A 1 328 ? 66.062 26.906 11.867 1 59.22 328 GLU A C 1
ATOM 2575 O O . GLU A 1 328 ? 66.875 27.312 12.672 1 59.22 328 GLU A O 1
ATOM 2580 N N . GLU A 1 329 ? 65.75 27.438 10.695 1 59.06 329 GLU A N 1
ATOM 2581 C CA . GLU A 1 329 ? 66.562 28.609 10.32 1 59.06 329 GLU A CA 1
ATOM 2582 C C . GLU A 1 329 ? 66.125 29.828 11.156 1 59.06 329 GLU A C 1
ATOM 2584 O O . GLU A 1 329 ? 67 30.641 11.523 1 59.06 329 GLU A O 1
ATOM 2589 N N . GLU A 1 330 ? 64.875 29.859 11.539 1 58.09 330 GLU A N 1
ATOM 2590 C CA . GLU A 1 330 ? 64.438 30.969 12.383 1 58.09 330 GLU A CA 1
ATOM 2591 C C . GLU A 1 330 ? 64.938 30.812 13.812 1 58.09 330 GLU A C 1
ATOM 2593 O O . GLU A 1 330 ? 65.312 31.781 14.453 1 58.09 330 GLU A O 1
ATOM 2598 N N . GLU A 1 331 ? 64.875 29.547 14.344 1 59.25 331 GLU A N 1
ATOM 2599 C CA . GLU A 1 331 ? 65.438 29.312 15.68 1 59.25 331 GLU A CA 1
ATOM 2600 C C . GLU A 1 331 ? 66.938 29.562 15.727 1 59.25 331 GLU A C 1
ATOM 2602 O O . GLU A 1 331 ? 67.438 30.078 16.719 1 59.25 331 GLU A O 1
ATOM 2607 N N . GLU A 1 332 ? 67.625 29.141 14.633 1 58.97 332 GLU A N 1
ATOM 2608 C CA . GLU A 1 332 ? 69.062 29.422 14.586 1 58.97 332 GLU A CA 1
ATOM 2609 C C . GLU A 1 332 ? 69.312 30.922 14.508 1 58.97 332 GLU A C 1
ATOM 2611 O O . GLU A 1 332 ? 70.25 31.422 15.109 1 58.97 332 GLU A O 1
ATOM 2616 N N . GLU A 1 333 ? 68.312 31.594 13.891 1 59.66 333 GLU A N 1
ATOM 2617 C CA . GLU A 1 333 ? 68.438 33.062 13.82 1 59.66 333 GLU A CA 1
ATOM 2618 C C . GLU A 1 333 ? 68.125 33.719 15.156 1 59.66 333 GLU A C 1
ATOM 2620 O O . GLU A 1 333 ? 68.812 34.656 15.57 1 59.66 333 GLU A O 1
ATOM 2625 N N . GLU A 1 334 ? 67.125 33.125 15.844 1 59.16 334 GLU A N 1
ATOM 2626 C CA . GLU A 1 334 ? 66.812 33.656 17.156 1 59.16 334 GLU A CA 1
ATOM 2627 C C . GLU A 1 334 ? 67.875 33.344 18.188 1 59.16 334 GLU A C 1
ATOM 2629 O O . GLU A 1 334 ? 68.25 34.188 19.016 1 59.16 334 GLU A O 1
ATOM 2634 N N . ASP A 1 335 ? 68.375 32.125 18.203 1 57.59 335 ASP A N 1
ATOM 2635 C CA . ASP A 1 335 ? 69.438 31.75 19.109 1 57.59 335 ASP A CA 1
ATOM 2636 C C . ASP A 1 335 ? 70.688 32.594 18.844 1 57.59 335 ASP A C 1
ATOM 2638 O O . ASP A 1 335 ? 71.375 32.969 19.781 1 57.59 335 ASP A O 1
ATOM 2642 N N . MET A 1 336 ? 70.875 32.875 17.547 1 57.56 336 MET A N 1
ATOM 2643 C CA . MET A 1 336 ? 72 33.719 17.234 1 57.56 336 MET A CA 1
ATOM 2644 C C . MET A 1 336 ? 71.75 35.156 17.734 1 57.56 336 MET A C 1
ATOM 2646 O O . MET A 1 336 ? 72.688 35.812 18.188 1 57.56 336 MET A O 1
ATOM 2650 N N . GLU A 1 337 ? 70.438 35.5 17.719 1 57.44 337 GLU A N 1
ATOM 2651 C CA . GLU A 1 337 ? 70.125 36.844 18.188 1 57.44 337 GLU A CA 1
ATOM 2652 C C . GLU A 1 337 ? 70.188 36.938 19.703 1 57.44 337 GLU A C 1
ATOM 2654 O O . GLU A 1 337 ? 70.688 37.938 20.266 1 57.44 337 GLU A O 1
ATOM 2659 N N . GLU A 1 338 ? 69.75 35.906 20.375 1 56.72 338 GLU A N 1
ATOM 2660 C CA . GLU A 1 338 ? 69.812 35.906 21.828 1 56.72 338 GLU A CA 1
ATOM 2661 C C . GLU A 1 338 ? 71.25 35.844 22.328 1 56.72 338 GLU A C 1
ATOM 2663 O O . GLU A 1 338 ? 71.625 36.469 23.312 1 56.72 338 GLU A O 1
ATOM 2668 N N . ASN A 1 339 ? 72 34.938 21.656 1 55.78 339 ASN A N 1
ATOM 2669 C CA . ASN A 1 339 ? 73.375 34.875 22.031 1 55.78 339 ASN A CA 1
ATOM 2670 C C . ASN A 1 339 ? 74.125 36.219 21.812 1 55.78 339 ASN A C 1
ATOM 2672 O O . ASN A 1 339 ? 75 36.594 22.594 1 55.78 339 ASN A O 1
ATOM 2676 N N . GLU A 1 340 ? 73.625 36.906 20.828 1 54.88 340 GLU A N 1
ATOM 2677 C CA . GLU A 1 340 ? 74.188 38.219 20.609 1 54.88 340 GLU A CA 1
ATOM 2678 C C . GLU A 1 340 ? 73.688 39.219 21.656 1 54.88 340 GLU A C 1
ATOM 2680 O O . GLU A 1 340 ? 74.438 40.094 22.078 1 54.88 340 GLU A O 1
ATOM 2685 N N . ARG A 1 341 ? 72.438 38.969 22.094 1 53.91 341 ARG A N 1
ATOM 2686 C CA . ARG A 1 341 ? 71.938 39.875 23.109 1 53.91 341 ARG A CA 1
ATOM 2687 C C . ARG A 1 341 ? 72.562 39.594 24.469 1 53.91 341 ARG A C 1
ATOM 2689 O O . ARG A 1 341 ? 72.812 40.5 25.25 1 53.91 341 ARG A O 1
ATOM 2696 N N . GLY A 1 342 ? 72.625 38.25 24.812 1 53.16 342 GLY A N 1
ATOM 2697 C CA . GLY A 1 342 ? 73.25 37.906 26.078 1 53.16 342 GLY A CA 1
ATOM 2698 C C . GLY A 1 342 ? 74.688 38.438 2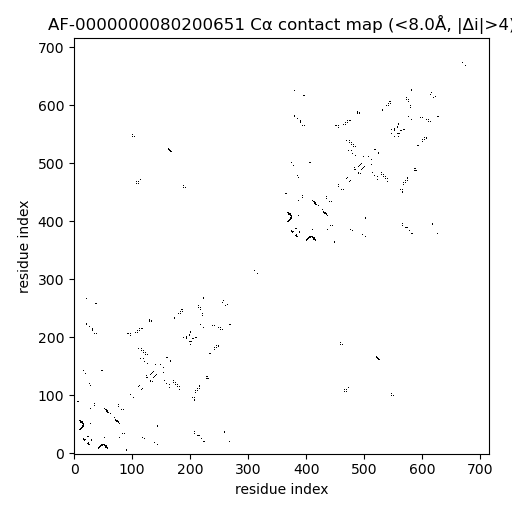6.203 1 53.16 342 GLY A C 1
ATOM 2699 O O . GLY A 1 342 ? 75.125 38.75 27.297 1 53.16 342 GLY A O 1
ATOM 2700 N N . GLU A 1 343 ? 75.375 38.281 25.078 1 50.47 343 GLU A N 1
ATOM 2701 C CA . GLU A 1 343 ? 76.75 38.781 25.156 1 50.47 343 GLU A CA 1
ATOM 2702 C C . GLU A 1 343 ? 76.75 40.312 25.375 1 50.47 343 GLU A C 1
ATOM 2704 O O . GLU A 1 343 ? 77.688 40.844 25.953 1 50.47 343 GLU A O 1
ATOM 2709 N N . HIS A 1 344 ? 75.625 40.938 24.859 1 49.22 344 HIS A N 1
ATOM 2710 C CA . HIS A 1 344 ? 75.625 42.375 25.031 1 49.22 344 HIS A CA 1
ATOM 2711 C C . HIS A 1 344 ? 75.312 42.781 26.453 1 49.22 344 HIS A C 1
ATOM 2713 O O . HIS A 1 344 ? 75.625 43.875 26.906 1 49.22 344 HIS A O 1
ATOM 2719 N N . GLY A 1 345 ? 74.438 41.938 27.125 1 47.84 345 GLY A N 1
ATOM 2720 C CA . GLY A 1 345 ? 74.062 42.344 28.469 1 47.84 345 GLY A CA 1
ATOM 2721 C C . GLY A 1 345 ? 75.188 42.219 29.453 1 47.84 345 GLY A C 1
ATOM 2722 O O . GLY A 1 345 ? 75.25 43 30.438 1 47.84 345 GLY A O 1
ATOM 2723 N N . GLU A 1 346 ? 75.938 41.094 29.375 1 47.91 346 GLU A N 1
ATOM 2724 C CA . GLU A 1 346 ? 77 40.938 30.344 1 47.91 346 GLU A CA 1
ATOM 2725 C C . GLU A 1 346 ? 78 42.094 30.219 1 47.91 346 GLU A C 1
ATOM 2727 O O . GLU A 1 346 ? 78.688 42.406 31.172 1 47.91 346 GLU A O 1
ATOM 2732 N N . ASN A 1 347 ? 78.125 42.5 28.922 1 44.59 347 ASN A N 1
ATOM 2733 C CA . ASN A 1 347 ? 79.125 43.531 28.797 1 44.59 347 ASN A CA 1
ATOM 2734 C C . ASN A 1 347 ? 78.688 44.875 29.422 1 44.59 347 ASN A C 1
ATOM 2736 O O . ASN A 1 347 ? 79.5 45.719 29.688 1 44.59 347 ASN A O 1
ATOM 2740 N N . GLU A 1 348 ? 77.312 45.062 29.469 1 43.44 348 GLU A N 1
ATOM 2741 C CA . GLU A 1 348 ? 76.938 46.375 29.953 1 43.44 348 GLU A CA 1
ATOM 2742 C C . GLU A 1 348 ? 77.062 46.469 31.484 1 43.44 348 GLU A C 1
ATOM 2744 O O . GLU A 1 348 ? 77.125 47.562 32.062 1 43.44 348 GLU A O 1
ATOM 2749 N N . GLY A 1 349 ? 76.938 45.344 32.219 1 41.19 349 GLY A N 1
ATOM 2750 C CA . GLY A 1 349 ? 77.062 45.438 33.656 1 41.19 349 GLY A CA 1
ATOM 2751 C C . GLY A 1 349 ? 78.438 45.875 34.094 1 41.19 349 GLY A C 1
ATOM 2752 O O . GLY A 1 349 ? 78.688 46.25 35.219 1 41.19 349 GLY A O 1
ATOM 2753 N N . ARG A 1 350 ? 79.438 45.406 33.312 1 40.62 350 ARG A N 1
ATOM 2754 C CA . ARG A 1 350 ? 80.812 45.781 33.719 1 40.62 350 ARG A CA 1
ATOM 2755 C C . ARG A 1 350 ? 81 47.281 33.688 1 40.62 350 ARG A C 1
ATOM 2757 O O . ARG A 1 350 ? 81.875 47.812 34.406 1 40.62 350 ARG A O 1
ATOM 2764 N N . ILE A 1 351 ? 80.312 47.906 32.719 1 37.12 351 ILE A N 1
ATOM 2765 C CA . ILE A 1 351 ? 80.688 49.312 32.562 1 37.12 351 ILE A CA 1
ATOM 2766 C C . ILE A 1 351 ? 80.125 50.156 33.656 1 37.12 351 ILE A C 1
ATOM 2768 O O . ILE A 1 351 ? 80.625 51.25 33.969 1 37.12 351 ILE A O 1
ATOM 2772 N N . LYS A 1 352 ? 78.875 49.75 34.219 1 39.53 352 LYS A N 1
ATOM 2773 C CA . LYS A 1 352 ? 78.312 50.781 35.125 1 39.53 352 LYS A CA 1
ATOM 2774 C C . LYS A 1 352 ? 79.125 50.812 36.438 1 39.53 352 LYS A C 1
ATOM 2776 O O . LYS A 1 352 ? 78.938 51.719 37.219 1 39.53 352 LYS A O 1
ATOM 2781 N N . SER A 1 353 ? 79.688 49.719 36.875 1 37.78 353 SER A N 1
ATOM 2782 C CA . SER A 1 353 ? 80.312 49.781 38.188 1 37.78 353 SER A CA 1
ATOM 2783 C C . SER A 1 353 ? 81.562 50.688 38.188 1 37.78 353 SER A C 1
ATOM 2785 O O . SER A 1 353 ? 82.125 51.031 39.219 1 37.78 353 SER A O 1
ATOM 2787 N N . LYS A 1 354 ? 82.188 50.719 36.938 1 39.62 354 LYS A N 1
ATOM 2788 C CA . LYS A 1 354 ? 83.438 51.469 37 1 39.62 354 LYS A CA 1
ATOM 2789 C C . LYS A 1 354 ? 83.125 52.969 37.281 1 39.62 354 LYS A C 1
ATOM 2791 O O . LYS A 1 354 ? 84.062 53.688 37.688 1 39.62 354 LYS A O 1
ATOM 2796 N N . GLU A 1 355 ? 82 53.469 36.688 1 35.69 355 GLU A N 1
ATOM 2797 C CA . GLU A 1 355 ? 82 54.906 36.719 1 35.69 355 GLU A CA 1
ATOM 2798 C C . GLU A 1 355 ? 81.625 55.438 38.094 1 35.69 355 GLU A C 1
ATOM 2800 O O . GLU A 1 355 ? 81.625 56.656 38.312 1 35.69 355 GLU A O 1
ATOM 2805 N N . GLU A 1 356 ? 81 54.625 38.969 1 39.81 356 GLU A N 1
ATOM 2806 C CA . GLU A 1 356 ? 80.688 55.25 40.25 1 39.81 356 GLU A CA 1
ATOM 2807 C C . GLU A 1 356 ? 81.938 55.562 41.062 1 39.81 356 GLU A C 1
ATOM 2809 O O . GLU A 1 356 ? 81.875 56.094 42.156 1 39.81 356 GLU A O 1
ATOM 2814 N N . SER A 1 357 ? 83.062 54.812 40.781 1 38.19 357 SER A N 1
ATOM 2815 C CA . SER A 1 357 ? 84.188 55.094 41.688 1 38.19 357 SER A CA 1
ATOM 2816 C C . SER A 1 357 ? 84.75 56.5 41.406 1 38.19 357 SER A C 1
ATOM 2818 O O . SER A 1 357 ? 85.625 56.938 42.125 1 38.19 357 SER A O 1
ATOM 2820 N N . LYS A 1 358 ? 84.625 57.125 40.25 1 25.75 358 LYS A N 1
ATOM 2821 C CA . LYS A 1 358 ? 85.188 58.438 40.344 1 25.75 358 LYS A CA 1
ATOM 2822 C C . LYS A 1 358 ? 84.25 59.406 41 1 25.75 358 LYS A C 1
ATOM 2824 O O . LYS A 1 358 ? 83 59.375 40.75 1 25.75 358 LYS A O 1
ATOM 2829 N N . MET B 1 1 ? -20.703 -4.641 -39.406 1 25.73 1 MET B N 1
ATOM 2830 C CA . MET B 1 1 ? -19.312 -4.91 -39.062 1 25.73 1 MET B CA 1
ATOM 2831 C C . MET B 1 1 ? -19.203 -5.387 -37.594 1 25.73 1 MET B C 1
ATOM 2833 O O . MET B 1 1 ? -19.641 -4.707 -36.688 1 25.73 1 MET B O 1
ATOM 2837 N N . THR B 1 2 ? -19.438 -6.668 -37.375 1 31.77 2 THR B N 1
ATOM 2838 C CA . THR B 1 2 ? -19.562 -7.488 -36.188 1 31.77 2 THR B CA 1
ATOM 2839 C C . THR B 1 2 ? -18.391 -7.25 -35.25 1 31.77 2 THR B C 1
ATOM 2841 O O . THR B 1 2 ? -17.234 -7.5 -35.594 1 31.77 2 THR B O 1
ATOM 2844 N N . HIS B 1 3 ? -18.25 -6.148 -34.625 1 33.97 3 HIS B N 1
ATOM 2845 C CA . HIS B 1 3 ? -17.344 -5.453 -33.719 1 33.97 3 HIS B CA 1
ATOM 2846 C C . HIS B 1 3 ? -16.859 -6.383 -32.594 1 33.97 3 HIS B C 1
ATOM 2848 O O . HIS B 1 3 ? -16.328 -5.922 -31.594 1 33.97 3 HIS B O 1
ATOM 2854 N N . ASP B 1 4 ? -17.328 -7.566 -32.594 1 37.31 4 ASP B N 1
ATOM 2855 C CA . ASP B 1 4 ? -16.984 -8.516 -31.547 1 37.31 4 ASP B CA 1
ATOM 2856 C C . ASP B 1 4 ? -15.477 -8.75 -31.484 1 37.31 4 ASP B C 1
ATOM 2858 O O . ASP B 1 4 ? -15 -9.836 -31.812 1 37.31 4 ASP B O 1
ATOM 2862 N N . GLU B 1 5 ? -14.562 -8.102 -32.188 1 41.16 5 GLU B N 1
ATOM 2863 C CA . GLU B 1 5 ? -13.117 -8.328 -32.188 1 41.16 5 GLU B CA 1
ATOM 2864 C C . GLU B 1 5 ? -12.578 -8.547 -30.797 1 41.16 5 GLU B C 1
ATOM 2866 O O . GLU B 1 5 ? -12.586 -7.629 -29.969 1 41.16 5 GLU B O 1
ATOM 2871 N N . MET B 1 6 ? -12.898 -9.594 -30.109 1 48.06 6 MET B N 1
ATOM 2872 C CA . MET B 1 6 ? -12.422 -10.086 -28.828 1 48.06 6 MET B CA 1
ATOM 2873 C C . MET B 1 6 ? -10.93 -9.82 -28.656 1 48.06 6 MET B C 1
ATOM 2875 O O . MET B 1 6 ? -10.125 -10.219 -29.5 1 48.06 6 MET B O 1
ATOM 2879 N N . PHE B 1 7 ? -10.469 -8.672 -28.266 1 61.19 7 PHE B N 1
ATOM 2880 C CA . PHE B 1 7 ? -9.102 -8.258 -27.984 1 61.19 7 PHE B CA 1
ATOM 2881 C C . PHE B 1 7 ? -8.297 -9.406 -27.391 1 61.19 7 PHE B C 1
ATOM 2883 O O . PHE B 1 7 ? -8.547 -9.836 -26.266 1 61.19 7 PHE B O 1
ATOM 2890 N N . GLU B 1 8 ? -7.891 -10.352 -28.25 1 70.25 8 GLU B N 1
ATOM 2891 C CA . GLU B 1 8 ? -7.094 -11.516 -27.875 1 70.25 8 GLU B CA 1
ATOM 2892 C C . GLU B 1 8 ? -5.645 -11.125 -27.609 1 70.25 8 GLU B C 1
ATOM 2894 O O . GLU B 1 8 ? -5.055 -10.344 -28.359 1 70.25 8 GLU B O 1
ATOM 2899 N N . MET B 1 9 ? -5.184 -11.414 -26.453 1 79.56 9 MET B N 1
ATOM 2900 C CA . MET B 1 9 ? -3.795 -11.188 -26.062 1 79.56 9 MET B CA 1
ATOM 2901 C C . MET B 1 9 ? -2.855 -12.07 -26.875 1 79.56 9 MET B C 1
ATOM 2903 O O . MET B 1 9 ? -3.109 -13.266 -27.047 1 79.56 9 MET B O 1
ATOM 2907 N N . PRO B 1 10 ? -1.882 -11.484 -27.609 1 81.5 10 PRO B N 1
ATOM 2908 C CA . PRO B 1 10 ? -0.885 -12.305 -28.297 1 81.5 10 PRO B CA 1
ATOM 2909 C C . PRO B 1 10 ? -0.154 -13.258 -27.344 1 81.5 10 PRO B C 1
ATOM 2911 O O . PRO B 1 10 ? -0.207 -13.086 -26.125 1 81.5 10 PRO B O 1
ATOM 2914 N N . PRO B 1 11 ? 0.369 -14.273 -27.969 1 86.44 11 PRO B N 1
ATOM 2915 C CA . PRO B 1 11 ? 1.132 -15.188 -27.109 1 86.44 11 PRO B CA 1
ATOM 2916 C C . PRO B 1 11 ? 2.27 -14.492 -26.375 1 86.44 11 PRO B C 1
ATOM 2918 O O . PRO B 1 11 ? 2.936 -13.617 -26.938 1 86.44 11 PRO B O 1
ATOM 2921 N N . ALA B 1 12 ? 2.377 -14.898 -25.125 1 90.56 12 ALA B N 1
ATOM 2922 C CA . ALA B 1 12 ? 3.334 -14.211 -24.266 1 90.56 12 ALA B CA 1
ATOM 2923 C C . ALA B 1 12 ? 4.289 -15.195 -23.609 1 90.56 12 ALA B C 1
ATOM 2925 O O . ALA B 1 12 ? 4.012 -16.391 -23.547 1 90.56 12 ALA B O 1
ATOM 2926 N N . VAL B 1 13 ? 5.457 -14.695 -23.328 1 92.75 13 VAL B N 1
ATOM 2927 C CA . VAL B 1 13 ? 6.406 -15.438 -22.5 1 92.75 13 VAL B CA 1
ATOM 2928 C C . VAL B 1 13 ? 6.426 -14.852 -21.094 1 92.75 13 VAL B C 1
ATOM 2930 O O . VAL B 1 13 ? 6.602 -13.648 -20.922 1 92.75 13 VAL B O 1
ATOM 2933 N N . LEU B 1 14 ? 6.176 -15.711 -20.188 1 94.62 14 LEU B N 1
ATOM 2934 C CA . LEU B 1 14 ? 6.168 -15.297 -18.781 1 94.62 14 LEU B CA 1
ATOM 2935 C C . LEU B 1 14 ? 7.453 -15.734 -18.094 1 94.62 14 LEU B C 1
ATOM 2937 O O . LEU B 1 14 ? 7.672 -16.922 -17.875 1 94.62 14 LEU B O 1
ATOM 2941 N N . ASP B 1 15 ? 8.289 -14.781 -17.797 1 93.31 15 ASP B N 1
ATOM 2942 C CA . ASP B 1 15 ? 9.477 -15.023 -16.984 1 93.31 15 ASP B CA 1
ATOM 2943 C C . ASP B 1 15 ? 9.164 -14.906 -15.492 1 93.31 15 ASP B C 1
ATOM 2945 O O . ASP B 1 15 ? 8.891 -13.82 -14.992 1 93.31 15 ASP B O 1
ATOM 2949 N N . ARG B 1 16 ? 9.203 -16.031 -14.844 1 92.69 16 ARG B N 1
ATOM 2950 C CA . ARG B 1 16 ? 8.781 -16.031 -13.453 1 92.69 16 ARG B CA 1
ATOM 2951 C C . ARG B 1 16 ? 9.68 -16.906 -12.602 1 92.69 16 ARG B C 1
ATOM 2953 O O . ARG B 1 16 ? 10.422 -17.75 -13.125 1 92.69 16 ARG B O 1
ATOM 2960 N N . CYS B 1 17 ? 9.578 -16.672 -11.273 1 90.88 17 CYS B N 1
ATOM 2961 C CA . CYS B 1 17 ? 10.266 -17.516 -10.297 1 90.88 17 CYS B CA 1
ATOM 2962 C C . CYS B 1 17 ? 9.781 -18.953 -10.383 1 90.88 17 CYS B C 1
ATOM 2964 O O . CYS B 1 17 ? 8.578 -19.203 -10.531 1 90.88 17 CYS B O 1
ATOM 2966 N N . PRO B 1 18 ? 10.656 -19.875 -10.328 1 89.25 18 PRO B N 1
ATOM 2967 C CA . PRO B 1 18 ? 10.289 -21.281 -10.445 1 89.25 18 PRO B CA 1
ATOM 2968 C C . PRO B 1 18 ? 9.359 -21.75 -9.328 1 89.25 18 PRO B C 1
ATOM 2970 O O . PRO B 1 18 ? 9.25 -21.094 -8.297 1 89.25 18 PRO B O 1
ATOM 2973 N N . PRO B 1 19 ? 8.68 -22.844 -9.57 1 88.56 19 PRO B N 1
ATOM 2974 C CA . PRO B 1 19 ? 7.762 -23.391 -8.562 1 88.56 19 PRO B CA 1
ATOM 2975 C C . PRO B 1 19 ? 8.484 -23.812 -7.285 1 88.56 19 PRO B C 1
ATOM 2977 O O . PRO B 1 19 ? 9.609 -24.328 -7.344 1 88.56 19 PRO B O 1
ATOM 2980 N N . SER B 1 20 ? 7.879 -23.484 -6.23 1 87.5 20 SER B N 1
ATOM 2981 C CA . SER B 1 20 ? 8.352 -23.859 -4.902 1 87.5 20 SER B CA 1
ATOM 2982 C C . SER B 1 20 ? 7.238 -23.766 -3.867 1 87.5 20 SER B C 1
ATOM 2984 O O . SER B 1 20 ? 6.168 -23.219 -4.148 1 87.5 20 SER B O 1
ATOM 2986 N N . LEU B 1 21 ? 7.375 -24.422 -2.705 1 90 21 LEU B N 1
ATOM 2987 C CA . LEU B 1 21 ? 6.422 -24.375 -1.604 1 90 21 LEU B CA 1
ATOM 2988 C C . LEU B 1 21 ? 5.105 -25.031 -1.996 1 90 21 LEU B C 1
ATOM 2990 O O . LEU B 1 21 ? 4.043 -24.672 -1.487 1 90 21 LEU B O 1
ATOM 2994 N N . ALA B 1 22 ? 5.176 -25.844 -3.008 1 87.06 22 ALA B N 1
ATOM 2995 C CA . ALA B 1 22 ? 3.982 -26.516 -3.523 1 87.06 22 ALA B CA 1
ATOM 2996 C C . ALA B 1 22 ? 3.049 -25.516 -4.207 1 87.06 22 ALA B C 1
ATOM 2998 O O . ALA B 1 22 ? 1.825 -25.641 -4.121 1 87.06 22 ALA B O 1
ATOM 2999 N N . LEU B 1 23 ? 3.637 -24.438 -4.695 1 90.44 23 LEU B N 1
ATOM 3000 C CA . LEU B 1 23 ? 2.922 -23.406 -5.441 1 90.44 23 LEU B CA 1
ATOM 3001 C C . LEU B 1 23 ? 3.445 -23.312 -6.871 1 90.44 23 LEU B C 1
ATOM 3003 O O . LEU B 1 23 ? 4.574 -23.719 -7.148 1 90.44 23 LEU B O 1
ATOM 3007 N N . PRO B 1 24 ? 2.592 -22.891 -7.77 1 89.94 24 PRO B N 1
ATOM 3008 C CA . PRO B 1 24 ? 3.07 -22.719 -9.141 1 89.94 24 PRO B CA 1
ATOM 3009 C C . PRO B 1 24 ? 4.305 -21.828 -9.242 1 89.94 24 PRO B C 1
ATOM 3011 O O . PRO B 1 24 ? 5.109 -21.984 -10.164 1 89.94 24 PRO B O 1
ATOM 3014 N N . THR B 1 25 ? 4.395 -20.875 -8.367 1 90.31 25 THR B N 1
ATOM 3015 C CA . THR B 1 25 ? 5.539 -19.969 -8.273 1 90.31 25 THR B CA 1
ATOM 3016 C C . THR B 1 25 ? 5.742 -19.484 -6.844 1 90.31 25 THR B C 1
ATOM 3018 O O . THR B 1 25 ? 4.777 -19.312 -6.098 1 90.31 25 THR B O 1
ATOM 3021 N N . ALA B 1 26 ? 6.961 -19.219 -6.496 1 86.38 26 ALA B N 1
ATOM 3022 C CA . ALA B 1 26 ? 7.277 -18.75 -5.148 1 86.38 26 ALA B CA 1
ATOM 3023 C C . ALA B 1 26 ? 7.094 -17.234 -5.039 1 86.38 26 ALA B C 1
ATOM 3025 O O . ALA B 1 26 ? 7.234 -16.672 -3.957 1 86.38 26 ALA B O 1
ATOM 3026 N N . ASP B 1 27 ? 6.801 -16.578 -6.082 1 92.38 27 ASP B N 1
ATOM 3027 C CA . ASP B 1 27 ? 6.609 -15.125 -6.117 1 92.38 27 ASP B CA 1
ATOM 3028 C C . ASP B 1 27 ? 5.141 -14.773 -6.34 1 92.38 27 ASP B C 1
ATOM 3030 O O . ASP B 1 27 ? 4.594 -15.023 -7.414 1 92.38 27 ASP B O 1
ATOM 3034 N N . PRO B 1 28 ? 4.566 -14.164 -5.336 1 96.38 28 PRO B N 1
ATOM 3035 C CA . PRO B 1 28 ? 3.156 -13.812 -5.492 1 96.38 28 PRO B CA 1
ATOM 3036 C C . PRO B 1 28 ? 2.916 -12.852 -6.656 1 96.38 28 PRO B C 1
ATOM 3038 O O . PRO B 1 28 ? 1.836 -12.852 -7.25 1 96.38 28 PRO B O 1
ATOM 3041 N N . HIS B 1 29 ? 3.904 -12 -7.02 1 96.5 29 HIS B N 1
ATOM 3042 C CA . HIS B 1 29 ? 3.762 -11.109 -8.164 1 96.5 29 HIS B CA 1
ATOM 3043 C C . HIS B 1 29 ? 3.561 -11.891 -9.453 1 96.5 29 HIS B C 1
ATOM 3045 O O . HIS B 1 29 ? 2.707 -11.539 -10.273 1 96.5 29 HIS B O 1
ATOM 3051 N N . ALA B 1 30 ? 4.32 -12.883 -9.57 1 96.25 30 ALA B N 1
ATOM 3052 C CA . ALA B 1 30 ? 4.234 -13.719 -10.766 1 96.25 30 ALA B CA 1
ATOM 3053 C C . ALA B 1 30 ? 2.924 -14.5 -10.789 1 96.25 30 ALA B C 1
ATOM 3055 O O . ALA B 1 30 ? 2.344 -14.719 -11.859 1 96.25 30 ALA B O 1
ATOM 3056 N N . LEU B 1 31 ? 2.523 -14.945 -9.648 1 97.06 31 LEU B N 1
ATOM 3057 C CA . LEU B 1 31 ? 1.264 -15.672 -9.562 1 97.06 31 LEU B CA 1
ATOM 3058 C C . LEU B 1 31 ? 0.094 -14.797 -9.992 1 97.06 31 LEU B C 1
ATOM 3060 O O . LEU B 1 31 ? -0.841 -15.273 -10.641 1 97.06 31 LEU B O 1
ATOM 3064 N N . ALA B 1 32 ? 0.117 -13.555 -9.602 1 97.88 32 ALA B N 1
ATOM 3065 C CA . ALA B 1 32 ? -0.936 -12.625 -9.992 1 97.88 32 ALA B CA 1
ATOM 3066 C C . ALA B 1 32 ? -0.978 -12.445 -11.508 1 97.88 32 ALA B C 1
ATOM 3068 O O . ALA B 1 32 ? -2.055 -12.438 -12.109 1 97.88 32 ALA B O 1
ATOM 3069 N N . VAL B 1 33 ? 0.189 -12.289 -12.094 1 97.25 33 VAL B N 1
ATOM 3070 C CA . VAL B 1 33 ? 0.269 -12.094 -13.539 1 97.25 33 VAL B CA 1
ATOM 3071 C C . VAL B 1 33 ? -0.198 -13.359 -14.258 1 97.25 33 VAL B C 1
ATOM 3073 O O . VAL B 1 33 ? -0.956 -13.281 -15.227 1 97.25 33 VAL B O 1
ATOM 3076 N N . GLU B 1 34 ? 0.26 -14.477 -13.773 1 96.44 34 GLU B N 1
ATOM 3077 C CA . GLU B 1 34 ? -0.158 -15.734 -14.375 1 96.44 34 GLU B CA 1
ATOM 3078 C C . GLU B 1 34 ? -1.669 -15.93 -14.266 1 96.44 34 GLU B C 1
ATOM 3080 O O . GLU B 1 34 ? -2.309 -16.406 -15.203 1 96.44 34 GLU B O 1
ATOM 3085 N N . ALA B 1 35 ? -2.186 -15.617 -13.117 1 96.75 35 ALA B N 1
ATOM 3086 C CA . ALA B 1 35 ? -3.631 -15.711 -12.93 1 96.75 35 ALA B CA 1
ATOM 3087 C C . ALA B 1 35 ? -4.371 -14.844 -13.945 1 96.75 35 ALA B C 1
ATOM 3089 O O . ALA B 1 35 ? -5.348 -15.281 -14.555 1 96.75 35 ALA B O 1
ATOM 3090 N N . MET B 1 36 ? -3.891 -13.609 -14.125 1 96.75 36 MET B N 1
ATOM 3091 C CA . MET B 1 36 ? -4.547 -12.695 -15.062 1 96.75 36 MET B CA 1
ATOM 3092 C C . MET B 1 36 ? -4.477 -13.234 -16.484 1 96.75 36 MET B C 1
ATOM 3094 O O . MET B 1 36 ? -5.441 -13.125 -17.25 1 96.75 36 MET B O 1
ATOM 3098 N N . LEU B 1 37 ? -3.326 -13.805 -16.844 1 95.19 37 LEU B N 1
ATOM 3099 C CA . LEU B 1 37 ? -3.172 -14.398 -18.172 1 95.19 37 LEU B CA 1
ATOM 3100 C C . LEU B 1 37 ? -4.16 -15.539 -18.375 1 95.19 37 LEU B C 1
ATOM 3102 O O . LEU B 1 37 ? -4.734 -15.688 -19.453 1 95.19 37 LEU B O 1
ATOM 3106 N N . ARG B 1 38 ? -4.414 -16.281 -17.391 1 94.38 38 ARG B N 1
ATOM 3107 C CA . ARG B 1 38 ? -5.352 -17.406 -17.469 1 94.38 38 ARG B CA 1
ATOM 3108 C C . ARG B 1 38 ? -6.793 -16.906 -17.516 1 94.38 38 ARG B C 1
ATOM 3110 O O . ARG B 1 38 ? -7.633 -17.484 -18.203 1 94.38 38 ARG B O 1
ATOM 3117 N N . PHE B 1 39 ? -7.086 -15.844 -16.75 1 94.88 39 PHE B N 1
ATOM 3118 C CA . PHE B 1 39 ? -8.43 -15.273 -16.75 1 94.88 39 PHE B CA 1
ATOM 3119 C C . PHE B 1 39 ? -8.82 -14.82 -18.141 1 94.88 39 PHE B C 1
ATOM 3121 O O . PHE B 1 39 ? -9.977 -14.953 -18.547 1 94.88 39 PHE B O 1
ATOM 3128 N N . VAL B 1 40 ? -7.855 -14.242 -18.859 1 93.75 40 VAL B N 1
ATOM 3129 C CA . VAL B 1 40 ? -8.156 -13.68 -20.172 1 93.75 40 VAL B CA 1
ATOM 3130 C C . VAL B 1 40 ? -8.008 -14.758 -21.25 1 93.75 40 VAL B C 1
ATOM 3132 O O . VAL B 1 40 ? -8.273 -14.516 -22.422 1 93.75 40 VAL B O 1
ATOM 3135 N N . GLY B 1 41 ? -7.547 -15.93 -20.891 1 91.31 41 GLY B N 1
ATOM 3136 C CA . GLY B 1 41 ? -7.395 -17.031 -21.828 1 91.31 41 GLY B CA 1
ATOM 3137 C C . GLY B 1 41 ? -6.219 -16.859 -22.766 1 91.31 41 GLY B C 1
ATOM 3138 O O . GLY B 1 41 ? -6.285 -17.281 -23.922 1 91.31 41 GLY B O 1
ATOM 3139 N N . ALA B 1 42 ? -5.227 -16.266 -22.297 1 91.31 42 ALA B N 1
ATOM 3140 C CA . ALA B 1 42 ? -4.051 -16.031 -23.125 1 91.31 42 ALA B CA 1
ATOM 3141 C C . ALA B 1 42 ? -3.18 -17.281 -23.219 1 91.31 42 ALA B C 1
ATOM 3143 O O . ALA B 1 42 ? -3.115 -18.078 -22.266 1 91.31 42 ALA B O 1
ATOM 3144 N N . HIS B 1 43 ? -2.549 -17.438 -24.406 1 91.5 43 HIS B N 1
ATOM 3145 C CA . HIS B 1 43 ? -1.524 -18.453 -24.547 1 91.5 43 HIS B CA 1
ATOM 3146 C C . HIS B 1 43 ? -0.157 -17.938 -24.109 1 91.5 43 HIS B C 1
ATOM 3148 O O . HIS B 1 43 ? 0.269 -16.859 -24.562 1 91.5 43 HIS B O 1
ATOM 3154 N N . PHE B 1 44 ? 0.422 -18.688 -23.141 1 92.38 44 PHE B N 1
ATOM 3155 C CA . PHE B 1 44 ? 1.729 -18.219 -22.688 1 92.38 44 PHE B CA 1
ATOM 3156 C C . PHE B 1 44 ? 2.631 -19.391 -22.344 1 92.38 44 PHE B C 1
ATOM 3158 O O . PHE B 1 44 ? 2.146 -20.484 -22.047 1 92.38 44 PHE B O 1
ATOM 3165 N N . VAL B 1 45 ? 3.941 -19.125 -22.562 1 93.25 45 VAL B N 1
ATOM 3166 C CA . VAL B 1 45 ? 4.965 -20.094 -22.172 1 93.25 45 VAL B CA 1
ATOM 3167 C C . VAL B 1 45 ? 5.684 -19.594 -20.922 1 93.25 45 VAL B C 1
ATOM 3169 O O . VAL B 1 45 ? 5.922 -18.406 -20.766 1 93.25 45 VAL B O 1
ATOM 3172 N N . LYS B 1 46 ? 5.984 -20.516 -20.062 1 92.56 46 LYS B N 1
ATOM 3173 C CA . LYS B 1 46 ? 6.633 -20.172 -18.797 1 92.56 46 LYS B CA 1
ATOM 3174 C C . LYS B 1 46 ? 8.141 -20.391 -18.875 1 92.56 46 LYS B C 1
ATOM 3176 O O . LYS B 1 46 ? 8.586 -21.422 -19.391 1 92.56 46 LYS B O 1
ATOM 3181 N N . HIS B 1 47 ? 8.867 -19.406 -18.422 1 92.44 47 HIS B N 1
ATOM 3182 C CA . HIS B 1 47 ? 10.32 -19.5 -18.312 1 92.44 47 HIS B CA 1
ATOM 3183 C C . HIS B 1 47 ? 10.789 -19.172 -16.891 1 92.44 47 HIS B C 1
ATOM 3185 O O . HIS B 1 47 ? 10.352 -18.188 -16.312 1 92.44 47 HIS B O 1
ATOM 3191 N N . ASP B 1 48 ? 11.641 -20 -16.344 1 90.25 48 ASP B N 1
ATOM 3192 C CA . ASP B 1 48 ? 12.203 -19.719 -15.031 1 90.25 48 ASP B CA 1
ATOM 3193 C C . ASP B 1 48 ? 13.164 -18.531 -15.086 1 90.25 48 ASP B C 1
ATOM 3195 O O . ASP B 1 48 ? 14.102 -18.516 -15.883 1 90.25 48 ASP B O 1
ATOM 3199 N N . ALA B 1 49 ? 12.867 -17.547 -14.359 1 88.94 49 ALA B N 1
ATOM 3200 C CA . ALA B 1 49 ? 13.672 -16.328 -14.344 1 88.94 49 ALA B CA 1
ATOM 3201 C C . ALA B 1 49 ? 13.711 -15.711 -12.945 1 88.94 49 ALA B C 1
ATOM 3203 O O . ALA B 1 49 ? 12.867 -16.016 -12.102 1 88.94 49 ALA B O 1
ATOM 3204 N N . PRO B 1 50 ? 14.75 -14.93 -12.68 1 84.25 50 PRO B N 1
ATOM 3205 C CA . PRO B 1 50 ? 14.82 -14.234 -11.398 1 84.25 50 PRO B CA 1
ATOM 3206 C C . PRO B 1 50 ? 13.781 -13.125 -11.266 1 84.25 50 PRO B C 1
ATOM 3208 O O . PRO B 1 50 ? 13.117 -12.773 -12.242 1 84.25 50 PRO B O 1
ATOM 3211 N N . LEU B 1 51 ? 13.703 -12.656 -10.016 1 84.5 51 LEU B N 1
ATOM 3212 C CA . LEU B 1 51 ? 12.82 -11.523 -9.766 1 84.5 51 LEU B CA 1
ATOM 3213 C C . LEU B 1 51 ? 13.359 -10.258 -10.414 1 84.5 51 LEU B C 1
ATOM 3215 O O . LEU B 1 51 ? 14.578 -10.086 -10.523 1 84.5 51 LEU B O 1
ATOM 3219 N N . PRO B 1 52 ? 12.477 -9.383 -10.938 1 88.38 52 PRO B N 1
ATOM 3220 C CA . PRO B 1 52 ? 11.016 -9.398 -10.859 1 88.38 52 PRO B CA 1
ATOM 3221 C C . PRO B 1 52 ? 10.375 -10.125 -12.031 1 88.38 52 PRO B C 1
ATOM 3223 O O . PRO B 1 52 ? 11.047 -10.445 -13.016 1 88.38 52 PRO B O 1
ATOM 3226 N N . VAL B 1 53 ? 9.062 -10.414 -11.938 1 92.81 53 VAL B N 1
ATOM 3227 C CA . VAL B 1 53 ? 8.297 -11.062 -12.992 1 92.81 53 VAL B CA 1
ATOM 3228 C C . VAL B 1 53 ? 8.312 -10.188 -14.25 1 92.81 53 VAL B C 1
ATOM 3230 O O . VAL B 1 53 ? 8.375 -8.961 -14.164 1 92.81 53 VAL B O 1
ATOM 3233 N N . ALA B 1 54 ? 8.328 -10.883 -15.422 1 93.81 54 ALA B N 1
ATOM 3234 C CA . ALA B 1 54 ? 8.289 -10.148 -16.688 1 93.81 54 ALA B CA 1
ATOM 3235 C C . ALA B 1 54 ? 7.469 -10.898 -17.734 1 93.81 54 ALA B C 1
ATOM 3237 O O . ALA B 1 54 ? 7.395 -12.125 -17.703 1 93.81 54 ALA B O 1
ATOM 3238 N N . CYS B 1 55 ? 6.875 -10.094 -18.5 1 93 55 CYS B N 1
ATOM 3239 C CA . CYS B 1 55 ? 6.094 -10.609 -19.625 1 93 55 CYS B CA 1
ATOM 3240 C C . CYS B 1 55 ? 6.625 -10.078 -20.953 1 93 55 CYS B C 1
ATOM 3242 O O . CYS B 1 55 ? 6.867 -8.875 -21.094 1 93 55 CYS B O 1
ATOM 3244 N N . GLU B 1 56 ? 6.812 -10.984 -21.891 1 91.25 56 GLU B N 1
ATOM 3245 C CA . GLU B 1 56 ? 7.324 -10.609 -23.203 1 91.25 56 GLU B CA 1
ATOM 3246 C C . GLU B 1 56 ? 6.387 -11.07 -24.312 1 91.25 56 GLU B C 1
ATOM 3248 O O . GLU B 1 56 ? 5.84 -12.18 -24.25 1 91.25 56 GLU B O 1
ATOM 3253 N N . ILE B 1 57 ? 6.141 -10.094 -25.234 1 84.5 57 ILE B N 1
ATOM 3254 C CA . ILE B 1 57 ? 5.359 -10.438 -26.406 1 84.5 57 ILE B CA 1
ATOM 3255 C C . ILE B 1 57 ? 6.184 -10.18 -27.672 1 84.5 57 ILE B C 1
ATOM 3257 O O . ILE B 1 57 ? 6.93 -9.203 -27.734 1 84.5 57 ILE B O 1
ATOM 3261 N N . ARG B 1 58 ? 6.086 -11.125 -28.578 1 74.06 58 ARG B N 1
ATOM 3262 C CA . ARG B 1 58 ? 6.715 -10.938 -29.891 1 74.06 58 ARG B CA 1
ATOM 3263 C C . ARG B 1 58 ? 5.688 -10.539 -30.938 1 74.06 58 ARG B C 1
ATOM 3265 O O . ARG B 1 58 ? 4.68 -11.227 -31.125 1 74.06 58 ARG B O 1
ATOM 3272 N N . THR B 1 59 ? 5.48 -9.281 -31.125 1 61.41 59 THR B N 1
ATOM 3273 C CA . THR B 1 59 ? 4.582 -8.859 -32.188 1 61.41 59 THR B CA 1
ATOM 3274 C C . THR B 1 59 ? 5.215 -9.109 -33.562 1 61.41 59 THR B C 1
ATOM 3276 O O . THR B 1 59 ? 6.383 -8.781 -33.781 1 61.41 59 THR B O 1
ATOM 3279 N N . ALA B 1 60 ? 4.688 -10.102 -34.25 1 53 60 ALA B N 1
ATOM 3280 C CA . ALA B 1 60 ? 5.109 -10.312 -35.625 1 53 60 ALA B CA 1
ATOM 3281 C C . ALA B 1 60 ? 4.848 -9.07 -36.469 1 53 60 ALA B C 1
ATOM 3283 O O . ALA B 1 60 ? 3.74 -8.531 -36.469 1 53 60 ALA B O 1
ATOM 3284 N N . VAL B 1 61 ? 5.703 -8.203 -36.594 1 48.53 61 VAL B N 1
ATOM 3285 C CA . VAL B 1 61 ? 5.496 -7.176 -37.625 1 48.53 61 VAL B CA 1
ATOM 3286 C C . VAL B 1 61 ? 5.266 -7.84 -38.969 1 48.53 61 VAL B C 1
ATOM 3288 O O . VAL B 1 61 ? 6.125 -8.562 -39.469 1 48.53 61 VAL B O 1
ATOM 3291 N N . ASN B 1 62 ? 4.039 -8.234 -39.188 1 43.97 62 ASN B N 1
ATOM 3292 C CA . ASN B 1 62 ? 3.76 -8.641 -40.562 1 43.97 62 ASN B CA 1
ATOM 3293 C C . ASN B 1 62 ? 4.145 -7.543 -41.562 1 43.97 62 ASN B C 1
ATOM 3295 O O . ASN B 1 62 ? 3.357 -6.633 -41.812 1 43.97 62 ASN B O 1
ATOM 3299 N N . ASN B 1 63 ? 5.195 -6.926 -41.688 1 40.84 63 ASN B N 1
ATOM 3300 C CA . ASN B 1 63 ? 5.367 -6.199 -42.938 1 40.84 63 ASN B CA 1
ATOM 3301 C C . ASN B 1 63 ? 5.363 -7.141 -44.125 1 40.84 63 ASN B C 1
ATOM 3303 O O . ASN B 1 63 ? 6.258 -7.98 -44.281 1 40.84 63 ASN B O 1
ATOM 3307 N N . LYS B 1 64 ? 4.188 -7.461 -44.938 1 42.81 64 LYS B N 1
ATOM 3308 C CA . LYS B 1 64 ? 4.09 -8.148 -46.219 1 42.81 64 LYS B CA 1
ATOM 3309 C C . LYS B 1 64 ? 5.34 -7.926 -47.062 1 42.81 64 LYS B C 1
ATOM 3311 O O . LYS B 1 64 ? 5.652 -8.727 -47.938 1 42.81 64 LYS B O 1
ATOM 3316 N N . ASN B 1 65 ? 5.547 -6.602 -47.562 1 42.12 65 ASN B N 1
ATOM 3317 C CA . ASN B 1 65 ? 6.414 -6.336 -48.719 1 42.12 65 ASN B CA 1
ATOM 3318 C C . ASN B 1 65 ? 7.852 -6.766 -48.438 1 42.12 65 ASN B C 1
ATOM 3320 O O . ASN B 1 65 ? 8.68 -6.789 -49.344 1 42.12 65 ASN B O 1
ATOM 3324 N N . THR B 1 66 ? 8.625 -6.227 -47.531 1 41.38 66 THR B N 1
ATOM 3325 C CA . THR B 1 66 ? 10.055 -6.488 -47.625 1 41.38 66 THR B CA 1
ATOM 3326 C C . THR B 1 66 ? 10.398 -7.824 -46.969 1 41.38 66 THR B C 1
ATOM 3328 O O . THR B 1 66 ? 9.797 -8.203 -45.969 1 41.38 66 THR B O 1
ATOM 3331 N N . SER B 1 67 ? 10.945 -8.867 -47.656 1 40.19 67 SER B N 1
ATOM 3332 C CA . SER B 1 67 ? 11.617 -10.141 -47.438 1 40.19 67 SER B CA 1
ATOM 3333 C C . SER B 1 67 ? 12.219 -10.211 -46.031 1 40.19 67 SER B C 1
ATOM 3335 O O . SER B 1 67 ? 12.742 -11.25 -45.625 1 40.19 67 SER B O 1
ATOM 3337 N N . TRP B 1 68 ? 12.859 -9.117 -45.562 1 39.81 68 TRP B N 1
ATOM 3338 C CA . TRP B 1 68 ? 13.648 -9.211 -44.344 1 39.81 68 TRP B CA 1
ATOM 3339 C C . TRP B 1 68 ? 12.742 -9.453 -43.156 1 39.81 68 TRP B C 1
ATOM 3341 O O . TRP B 1 68 ? 11.797 -8.703 -42.906 1 39.81 68 TRP B O 1
ATOM 3351 N N . ARG B 1 69 ? 12.422 -10.672 -42.719 1 39.97 69 ARG B N 1
ATOM 3352 C CA . ARG B 1 69 ? 11.867 -11.086 -41.438 1 39.97 69 ARG B CA 1
ATOM 3353 C C . ARG B 1 69 ? 12.141 -10.047 -40.375 1 39.97 69 ARG B C 1
ATOM 3355 O O . ARG B 1 69 ? 13.258 -9.945 -39.875 1 39.97 69 ARG B O 1
ATOM 3362 N N . SER B 1 70 ? 11.922 -8.812 -40.594 1 42.69 70 SER B N 1
ATOM 3363 C CA . SER B 1 70 ? 12.188 -7.773 -39.594 1 42.69 70 SER B CA 1
ATOM 3364 C C . SER B 1 70 ? 11.828 -8.258 -38.188 1 42.69 70 SER B C 1
ATOM 3366 O O . SER B 1 70 ? 10.789 -8.883 -37.969 1 42.69 70 SER B O 1
ATOM 3368 N N . LYS B 1 71 ? 12.828 -8.648 -37.344 1 47.25 71 LYS B N 1
ATOM 3369 C CA . LYS B 1 71 ? 12.859 -9.031 -35.906 1 47.25 71 LYS B CA 1
ATOM 3370 C C . LYS B 1 71 ? 11.703 -8.398 -35.156 1 47.25 71 LYS B C 1
ATOM 3372 O O . LYS B 1 71 ? 11.562 -7.176 -35.125 1 47.25 71 LYS B O 1
ATOM 3377 N N . GLY B 1 72 ? 10.547 -8.836 -35.281 1 53.94 72 GLY B N 1
ATOM 3378 C CA . GLY B 1 72 ? 9.367 -8.391 -34.562 1 53.94 72 GLY B CA 1
ATOM 3379 C C . GLY B 1 72 ? 9.68 -7.672 -33.281 1 53.94 72 GLY B C 1
ATOM 3380 O O . GLY B 1 72 ? 10.781 -7.805 -32.75 1 53.94 72 GLY B O 1
ATOM 3381 N N . GLN B 1 73 ? 9.289 -6.441 -33.156 1 64.69 73 GLN B N 1
ATOM 3382 C CA . GLN B 1 73 ? 9.562 -5.617 -31.969 1 64.69 73 GLN B CA 1
ATOM 3383 C C . GLN B 1 73 ? 9.141 -6.328 -30.688 1 64.69 73 GLN B C 1
ATOM 3385 O O . GLN B 1 73 ? 8.016 -6.828 -30.594 1 64.69 73 GLN B O 1
ATOM 3390 N N . LYS B 1 74 ? 10.094 -6.914 -29.969 1 78.94 74 LYS B N 1
ATOM 3391 C CA . LYS B 1 74 ? 9.938 -7.496 -28.625 1 78.94 74 LYS B CA 1
ATOM 3392 C C . LYS B 1 74 ? 9.586 -6.426 -27.609 1 78.94 74 LYS B C 1
ATOM 3394 O O . LYS B 1 74 ? 10.281 -5.414 -27.484 1 78.94 74 LYS B O 1
ATOM 3399 N N . GLU B 1 75 ? 8.32 -6.539 -27.172 1 87.12 75 GLU B N 1
ATOM 3400 C CA . GLU B 1 75 ? 7.914 -5.656 -26.078 1 87.12 75 GLU B CA 1
ATOM 3401 C C . GLU B 1 75 ? 7.977 -6.375 -24.734 1 87.12 75 GLU B C 1
ATOM 3403 O O . GLU B 1 75 ? 7.305 -7.387 -24.531 1 87.12 75 GLU B O 1
ATOM 3408 N N . ARG B 1 76 ? 8.875 -5.957 -23.922 1 90.69 76 ARG B N 1
ATOM 3409 C CA . ARG B 1 76 ? 9.062 -6.574 -22.609 1 90.69 76 ARG B CA 1
ATOM 3410 C C . ARG B 1 76 ? 8.586 -5.648 -21.5 1 90.69 76 ARG B C 1
ATOM 3412 O O . ARG B 1 76 ? 8.945 -4.469 -21.469 1 90.69 76 ARG B O 1
ATOM 3419 N N . HIS B 1 77 ? 7.738 -6.199 -20.672 1 92.38 77 HIS B N 1
ATOM 3420 C CA . HIS B 1 77 ? 7.25 -5.477 -19.516 1 92.38 77 HIS B CA 1
ATOM 3421 C C . HIS B 1 77 ? 7.715 -6.141 -18.219 1 92.38 77 HIS B C 1
ATOM 3423 O O . HIS B 1 77 ? 7.367 -7.293 -17.953 1 92.38 77 HIS B O 1
ATOM 3429 N N . GLU B 1 78 ? 8.414 -5.375 -17.453 1 92.19 78 GLU B N 1
ATOM 3430 C CA . GLU B 1 78 ? 8.961 -5.906 -16.203 1 92.19 78 GLU B CA 1
ATOM 3431 C C . GLU B 1 78 ? 8.195 -5.363 -14.992 1 92.19 78 GLU B C 1
ATOM 3433 O O . GLU B 1 78 ? 7.926 -4.164 -14.914 1 92.19 78 GLU B O 1
ATOM 3438 N N . GLY B 1 79 ? 7.902 -6.277 -14.125 1 91.62 79 GLY B N 1
ATOM 3439 C CA . GLY B 1 79 ? 7.152 -5.895 -12.945 1 91.62 79 GLY B CA 1
ATOM 3440 C C . GLY B 1 79 ? 5.695 -6.312 -13 1 91.62 79 GLY B C 1
ATOM 3441 O O . GLY B 1 79 ? 5.109 -6.391 -14.078 1 91.62 79 GLY B O 1
ATOM 3442 N N . CYS B 1 80 ? 5.145 -6.531 -11.891 1 93.62 80 CYS B N 1
ATOM 3443 C CA . CYS B 1 80 ? 3.771 -7.02 -11.805 1 93.62 80 CYS B CA 1
ATOM 3444 C C . CYS B 1 80 ? 2.793 -6.008 -12.391 1 93.62 80 CYS B C 1
ATOM 3446 O O . CYS B 1 80 ? 1.975 -6.355 -13.242 1 93.62 80 CYS B O 1
ATOM 3448 N N . MET B 1 81 ? 2.922 -4.766 -11.992 1 91.12 81 MET B N 1
ATOM 3449 C CA . MET B 1 81 ? 1.982 -3.74 -12.445 1 91.12 81 MET B CA 1
ATOM 3450 C C . MET B 1 81 ? 2.131 -3.484 -13.938 1 91.12 81 MET B C 1
ATOM 3452 O O . MET B 1 81 ? 1.136 -3.287 -14.641 1 91.12 81 MET B O 1
ATOM 3456 N N . ALA B 1 82 ? 3.326 -3.477 -14.391 1 91.31 82 ALA B N 1
ATOM 3457 C CA . ALA B 1 82 ? 3.568 -3.27 -15.812 1 91.31 82 ALA B CA 1
ATOM 3458 C C . ALA B 1 82 ? 2.941 -4.387 -16.641 1 91.31 82 ALA B C 1
ATOM 3460 O O . ALA B 1 82 ? 2.357 -4.129 -17.703 1 91.31 82 ALA B O 1
ATOM 3461 N N . CYS B 1 83 ? 3.041 -5.566 -16.156 1 94.62 83 CYS B N 1
ATOM 3462 C CA . CYS B 1 83 ? 2.463 -6.711 -16.859 1 94.62 83 CYS B CA 1
ATOM 3463 C C . CYS B 1 83 ? 0.941 -6.633 -16.859 1 94.62 83 CYS B C 1
ATOM 3465 O O . CYS B 1 83 ? 0.309 -6.855 -17.891 1 94.62 83 CYS B O 1
ATOM 3467 N N . LEU B 1 84 ? 0.415 -6.262 -15.75 1 94.88 84 LEU B N 1
ATOM 3468 C CA . LEU B 1 84 ? -1.037 -6.18 -15.641 1 94.88 84 LEU B CA 1
ATOM 3469 C C . LEU B 1 84 ? -1.588 -5.062 -16.516 1 94.88 84 LEU B C 1
ATOM 3471 O O . LEU B 1 84 ? -2.641 -5.215 -17.141 1 94.88 84 LEU B O 1
ATOM 3475 N N . ASN B 1 85 ? -0.896 -3.986 -16.5 1 92 85 ASN B N 1
ATOM 3476 C CA . ASN B 1 85 ? -1.314 -2.883 -17.359 1 92 85 ASN B CA 1
ATOM 3477 C C . ASN B 1 85 ? -1.254 -3.266 -18.828 1 92 85 ASN B C 1
ATOM 3479 O O . ASN B 1 85 ? -2.119 -2.871 -19.609 1 92 85 ASN B O 1
ATOM 3483 N N . PHE B 1 86 ? -0.274 -3.924 -19.141 1 91.88 86 PHE B N 1
ATOM 3484 C CA . PHE B 1 86 ? -0.134 -4.406 -20.5 1 91.88 86 PHE B CA 1
ATOM 3485 C C . PHE B 1 86 ? -1.309 -5.297 -20.891 1 91.88 86 PHE B C 1
ATOM 3487 O O . PHE B 1 86 ? -1.88 -5.148 -21.969 1 91.88 86 PHE B O 1
ATOM 3494 N N . ILE B 1 87 ? -1.633 -6.184 -20.031 1 93.31 87 ILE B N 1
ATOM 3495 C CA . ILE B 1 87 ? -2.754 -7.086 -20.281 1 93.31 87 ILE B CA 1
ATOM 3496 C C . ILE B 1 87 ? -4.047 -6.281 -20.391 1 93.31 87 ILE B C 1
ATOM 3498 O O . ILE B 1 87 ? -4.859 -6.52 -21.281 1 93.31 87 ILE B O 1
ATOM 3502 N N . GLU B 1 88 ? -4.195 -5.316 -19.5 1 93 88 GLU B N 1
ATOM 3503 C CA . GLU B 1 88 ? -5.398 -4.488 -19.5 1 93 88 GLU B CA 1
ATOM 3504 C C . GLU B 1 88 ? -5.496 -3.668 -20.781 1 93 88 GLU B C 1
ATOM 3506 O O . GLU B 1 88 ? -6.586 -3.502 -21.344 1 93 88 GLU B O 1
ATOM 3511 N N . ASN B 1 89 ? -4.363 -3.17 -21.219 1 90.31 89 ASN B N 1
ATOM 3512 C CA . ASN B 1 89 ? -4.352 -2.352 -22.438 1 90.31 89 ASN B CA 1
ATOM 3513 C C . ASN B 1 89 ? -4.727 -3.17 -23.672 1 90.31 89 ASN B C 1
ATOM 3515 O O . ASN B 1 89 ? -5.258 -2.629 -24.641 1 90.31 89 ASN B O 1
ATOM 3519 N N . ASN B 1 90 ? -4.555 -4.438 -23.625 1 88.25 90 ASN B N 1
ATOM 3520 C CA . ASN B 1 90 ? -4.844 -5.301 -24.766 1 88.25 90 ASN B CA 1
ATOM 3521 C C . ASN B 1 90 ? -6.234 -5.918 -24.672 1 88.25 90 ASN B C 1
ATOM 3523 O O . ASN B 1 90 ? -6.875 -6.18 -25.688 1 88.25 90 ASN B O 1
ATOM 3527 N N . THR B 1 91 ? -6.738 -6.094 -23.438 1 90.75 91 THR B N 1
ATOM 3528 C CA . THR B 1 91 ? -7.973 -6.863 -23.281 1 90.75 91 THR B CA 1
ATOM 3529 C C . THR B 1 91 ? -9.109 -5.969 -22.797 1 90.75 91 THR B C 1
ATOM 3531 O O . THR B 1 91 ? -10.281 -6.285 -22.984 1 90.75 91 THR B O 1
ATOM 3534 N N . HIS B 1 92 ? -8.836 -4.863 -22 1 91.44 92 HIS B N 1
ATOM 3535 C CA . HIS B 1 92 ? -9.805 -3.955 -21.406 1 91.44 92 HIS B CA 1
ATOM 3536 C C . HIS B 1 92 ? -10.797 -4.711 -20.531 1 91.44 92 HIS B C 1
ATOM 3538 O O . HIS B 1 92 ? -11.992 -4.406 -20.547 1 91.44 92 HIS B O 1
ATOM 3544 N N . LEU B 1 93 ? -10.25 -5.75 -19.906 1 91.94 93 LEU B N 1
ATOM 3545 C CA . LEU B 1 93 ? -11.102 -6.602 -19.078 1 91.94 93 LEU B CA 1
ATOM 3546 C C . LEU B 1 93 ? -11.633 -5.836 -17.875 1 91.94 93 LEU B C 1
ATOM 3548 O O . LEU B 1 93 ? -12.828 -5.855 -17.594 1 91.94 93 LEU B O 1
ATOM 3552 N N . ASP B 1 94 ? -10.781 -5.141 -17.109 1 92.75 94 ASP B N 1
ATOM 3553 C CA . ASP B 1 94 ? -11.195 -4.391 -15.922 1 92.75 94 ASP B CA 1
ATOM 3554 C C . ASP B 1 94 ? -12.164 -3.27 -16.297 1 92.75 94 ASP B C 1
ATOM 3556 O O . ASP B 1 94 ? -13.148 -3.037 -15.586 1 92.75 94 ASP B O 1
ATOM 3560 N N . ALA B 1 95 ? -11.883 -2.604 -17.359 1 90.25 95 ALA B N 1
ATOM 3561 C CA . ALA B 1 95 ? -12.734 -1.505 -17.812 1 90.25 95 ALA B CA 1
ATOM 3562 C C . ALA B 1 95 ? -14.133 -2.004 -18.156 1 90.25 95 ALA B C 1
ATOM 3564 O O . ALA B 1 95 ? -15.125 -1.298 -17.938 1 90.25 95 ALA B O 1
ATOM 3565 N N . GLU B 1 96 ? -14.219 -3.207 -18.625 1 90.5 96 GLU B N 1
ATOM 3566 C CA . GLU B 1 96 ? -15.492 -3.77 -19.062 1 90.5 96 GLU B CA 1
ATOM 3567 C C . GLU B 1 96 ? -16.234 -4.398 -17.891 1 90.5 96 GLU B C 1
ATOM 3569 O O . GLU B 1 96 ? -17.469 -4.297 -17.797 1 90.5 96 GLU B O 1
ATOM 3574 N N . MET B 1 97 ? -15.539 -4.992 -16.984 1 89.5 97 MET B N 1
ATOM 3575 C CA . MET B 1 97 ? -16.188 -5.848 -15.992 1 89.5 97 MET B CA 1
ATOM 3576 C C . MET B 1 97 ? -16.422 -5.094 -14.688 1 89.5 97 MET B C 1
ATOM 3578 O O . MET B 1 97 ? -17.297 -5.457 -13.906 1 89.5 97 MET B O 1
ATOM 3582 N N . VAL B 1 98 ? -15.633 -4.098 -14.414 1 90.5 98 VAL B N 1
ATOM 3583 C CA . VAL B 1 98 ? -15.711 -3.414 -13.125 1 90.5 98 VAL B CA 1
ATOM 3584 C C . VAL B 1 98 ? -16.469 -2.1 -13.289 1 90.5 98 VAL B C 1
ATOM 3586 O O . VAL B 1 98 ? -16 -1.184 -13.969 1 90.5 98 VAL B O 1
ATOM 3589 N N . PRO B 1 99 ? -17.609 -2.062 -12.648 1 88.69 99 PRO B N 1
ATOM 3590 C CA . PRO B 1 99 ? -18.375 -0.815 -12.719 1 88.69 99 PRO B CA 1
ATOM 3591 C C . PRO B 1 99 ? -17.625 0.375 -12.133 1 88.69 99 PRO B C 1
ATOM 3593 O O . PRO B 1 99 ? -16.688 0.192 -11.344 1 88.69 99 PRO B O 1
ATOM 3596 N N . SER B 1 100 ? -17.984 1.562 -12.453 1 85.06 100 SER B N 1
ATOM 3597 C CA . SER B 1 100 ? -17.312 2.795 -12.055 1 85.06 100 SER B CA 1
ATOM 3598 C C . SER B 1 100 ? -17.328 2.973 -10.547 1 85.06 100 SER B C 1
ATOM 3600 O O . SER B 1 100 ? -16.391 3.518 -9.961 1 85.06 100 SER B O 1
ATOM 3602 N N . ASP B 1 101 ? -18.375 2.494 -9.914 1 83.38 101 ASP B N 1
ATOM 3603 C CA . ASP B 1 101 ? -18.516 2.682 -8.469 1 83.38 101 ASP B CA 1
ATOM 3604 C C . ASP B 1 101 ? -17.594 1.737 -7.699 1 83.38 101 ASP B C 1
ATOM 3606 O O . ASP B 1 101 ? -17.328 1.959 -6.52 1 83.38 101 ASP B O 1
ATOM 3610 N N . GLN B 1 102 ? -17.031 0.726 -8.445 1 88.62 102 GLN B N 1
ATOM 3611 C CA . GLN B 1 102 ? -16.188 -0.24 -7.762 1 88.62 102 GLN B CA 1
ATOM 3612 C C . GLN B 1 102 ? -14.719 -0.052 -8.156 1 88.62 102 GLN B C 1
ATOM 3614 O O . GLN B 1 102 ? -13.844 -0.758 -7.652 1 88.62 102 GLN B O 1
ATOM 3619 N N . GLN B 1 103 ? -14.453 0.908 -8.938 1 90 103 GLN B N 1
ATOM 3620 C CA . GLN B 1 103 ? -13.094 1.167 -9.391 1 90 103 GLN B CA 1
ATOM 3621 C C . GLN B 1 103 ? -12.18 1.521 -8.219 1 90 103 GLN B C 1
ATOM 3623 O O . GLN B 1 103 ? -11.031 1.079 -8.164 1 90 103 GLN B O 1
ATOM 3628 N N . PRO B 1 104 ? -12.695 2.277 -7.246 1 88.5 104 PRO B N 1
ATOM 3629 C CA . PRO B 1 104 ? -11.828 2.557 -6.098 1 88.5 104 PRO B CA 1
ATOM 3630 C C . PRO B 1 104 ? -11.477 1.302 -5.305 1 88.5 104 PRO B C 1
ATOM 3632 O O . PRO B 1 104 ? -10.352 1.17 -4.824 1 88.5 104 PRO B O 1
ATOM 3635 N N . LEU B 1 105 ? -12.484 0.453 -5.254 1 89.62 105 LEU B N 1
ATOM 3636 C CA . LEU B 1 105 ? -12.227 -0.792 -4.539 1 89.62 105 LEU B CA 1
ATOM 3637 C C . LEU B 1 105 ? -11.18 -1.634 -5.266 1 89.62 105 LEU B C 1
ATOM 3639 O O . LEU B 1 105 ? -10.344 -2.271 -4.629 1 89.62 105 LEU B O 1
ATOM 3643 N N . LEU B 1 106 ? -11.266 -1.592 -6.559 1 93.94 106 LEU B N 1
ATOM 3644 C CA . LEU B 1 106 ? -10.281 -2.289 -7.375 1 93.94 106 LEU B CA 1
ATOM 3645 C C . LEU B 1 106 ? -8.875 -1.761 -7.102 1 93.94 106 LEU B C 1
ATOM 3647 O O . LEU B 1 106 ? -7.938 -2.541 -6.906 1 93.94 106 LEU B O 1
ATOM 3651 N N . LEU B 1 107 ? -8.727 -0.495 -7.039 1 93.5 107 LEU B N 1
ATOM 3652 C CA . LEU B 1 107 ? -7.434 0.112 -6.758 1 93.5 107 LEU B CA 1
ATOM 3653 C C . LEU B 1 107 ? -6.961 -0.25 -5.352 1 93.5 107 LEU B C 1
ATOM 3655 O O . LEU B 1 107 ? -5.777 -0.532 -5.148 1 93.5 107 LEU B O 1
ATOM 3659 N N . CYS B 1 108 ? -7.883 -0.22 -4.461 1 93.56 108 CYS B N 1
ATOM 3660 C CA . CYS B 1 108 ? -7.543 -0.532 -3.076 1 93.56 108 CYS B CA 1
ATOM 3661 C C . CYS B 1 108 ? -7.027 -1.96 -2.951 1 93.56 108 CYS B C 1
ATOM 3663 O O . CYS B 1 108 ? -6.043 -2.207 -2.248 1 93.56 108 CYS B O 1
ATOM 3665 N N . VAL B 1 109 ? -7.66 -2.865 -3.635 1 95.44 109 VAL B N 1
ATOM 3666 C CA . VAL B 1 109 ? -7.227 -4.258 -3.588 1 95.44 109 VAL B CA 1
ATOM 3667 C C . VAL B 1 109 ? -5.848 -4.395 -4.227 1 95.44 109 VAL B C 1
ATOM 3669 O O . VAL B 1 109 ? -4.992 -5.129 -3.725 1 95.44 109 VAL B O 1
ATOM 3672 N N . LYS B 1 110 ? -5.648 -3.67 -5.301 1 95.19 110 LYS B N 1
ATOM 3673 C CA . LYS B 1 110 ? -4.359 -3.695 -5.98 1 95.19 110 LYS B CA 1
ATOM 3674 C C . LYS B 1 110 ? -3.248 -3.176 -5.074 1 95.19 110 LYS B C 1
ATOM 3676 O O . LYS B 1 110 ? -2.182 -3.787 -4.977 1 95.19 110 LYS B O 1
ATOM 3681 N N . VAL B 1 111 ? -3.537 -2.131 -4.414 1 94.25 111 VAL B N 1
ATOM 3682 C CA . VAL B 1 111 ? -2.541 -1.524 -3.537 1 94.25 111 VAL B CA 1
ATOM 3683 C C . VAL B 1 111 ? -2.293 -2.432 -2.334 1 94.25 111 VAL B C 1
ATOM 3685 O O . VAL B 1 111 ? -1.147 -2.619 -1.917 1 94.25 111 VAL B O 1
ATOM 3688 N N . LEU B 1 112 ? -3.336 -2.939 -1.788 1 95.75 112 LEU B N 1
ATOM 3689 C CA . LEU B 1 112 ? -3.215 -3.85 -0.653 1 95.75 112 LEU B CA 1
ATOM 3690 C C . LEU B 1 112 ? -2.336 -5.047 -1.008 1 95.75 112 LEU B C 1
ATOM 3692 O O . LEU B 1 112 ? -1.458 -5.426 -0.231 1 95.75 112 LEU B O 1
ATOM 3696 N N . ALA B 1 113 ? -2.568 -5.559 -2.15 1 97 113 ALA B N 1
ATOM 3697 C CA . ALA B 1 113 ? -1.813 -6.734 -2.576 1 97 113 ALA B CA 1
ATOM 3698 C C . ALA B 1 113 ? -0.37 -6.367 -2.91 1 97 113 ALA B C 1
ATOM 3700 O O . ALA B 1 113 ? 0.568 -6.945 -2.355 1 97 113 ALA B O 1
ATOM 3701 N N . LEU B 1 114 ? -0.154 -5.344 -3.668 1 94.62 114 LEU B N 1
ATOM 3702 C CA . LEU B 1 114 ? 1.141 -5.02 -4.258 1 94.62 114 LEU B CA 1
ATOM 3703 C C . LEU B 1 114 ? 2.055 -4.359 -3.232 1 94.62 114 LEU B C 1
ATOM 3705 O O . LEU B 1 114 ? 3.273 -4.543 -3.271 1 94.62 114 LEU B O 1
ATOM 3709 N N . LYS B 1 115 ? 1.453 -3.643 -2.369 1 92.56 115 LYS B N 1
ATOM 3710 C CA . LYS B 1 115 ? 2.303 -2.826 -1.508 1 92.56 115 LYS B CA 1
ATOM 3711 C C . LYS B 1 115 ? 2.311 -3.359 -0.078 1 92.56 115 LYS B C 1
ATOM 3713 O O . LYS B 1 115 ? 3.164 -2.98 0.728 1 92.56 115 LYS B O 1
ATOM 3718 N N . SER B 1 116 ? 1.449 -4.281 0.175 1 94.19 116 SER B N 1
ATOM 3719 C CA . SER B 1 116 ? 1.401 -4.793 1.54 1 94.19 116 SER B CA 1
ATOM 3720 C C . SER B 1 116 ? 1.588 -6.305 1.57 1 94.19 116 SER B C 1
ATOM 3722 O O . SER B 1 116 ? 2.629 -6.801 2.01 1 94.19 116 SER B O 1
ATOM 3724 N N . LEU B 1 117 ? 0.754 -7.047 0.919 1 97.25 117 LEU B N 1
ATOM 3725 C CA . LEU B 1 117 ? 0.706 -8.5 1.074 1 97.25 117 LEU B CA 1
ATOM 3726 C C . LEU B 1 117 ? 1.86 -9.164 0.333 1 97.25 117 LEU B C 1
ATOM 3728 O O . LEU B 1 117 ? 2.533 -10.039 0.88 1 97.25 117 LEU B O 1
ATOM 3732 N N . PHE B 1 118 ? 2.123 -8.727 -0.903 1 96.81 118 PHE B N 1
ATOM 3733 C CA . PHE B 1 118 ? 3.172 -9.352 -1.702 1 96.81 118 PHE B CA 1
ATOM 3734 C C . PHE B 1 118 ? 4.539 -9.125 -1.071 1 96.81 118 PHE B C 1
ATOM 3736 O O . PHE B 1 118 ? 5.293 -10.078 -0.849 1 96.81 118 PHE B O 1
ATOM 3743 N N . PRO B 1 119 ? 4.801 -7.906 -0.746 1 94.44 119 PRO B N 1
ATOM 3744 C CA . PRO B 1 119 ? 6.105 -7.691 -0.113 1 94.44 119 PRO B CA 1
ATOM 3745 C C . PRO B 1 119 ? 6.242 -8.422 1.219 1 94.44 119 PRO B C 1
ATOM 3747 O O . PRO B 1 119 ? 7.336 -8.867 1.572 1 94.44 119 PRO B O 1
ATOM 3750 N N . ALA B 1 120 ? 5.207 -8.484 1.963 1 95.81 120 ALA B N 1
ATOM 3751 C CA . ALA B 1 120 ? 5.254 -9.211 3.23 1 95.81 120 ALA B CA 1
ATOM 3752 C C . ALA B 1 120 ? 5.602 -10.68 3.008 1 95.81 120 ALA B C 1
ATOM 3754 O O . ALA B 1 120 ? 6.406 -11.25 3.75 1 95.81 120 ALA B O 1
ATOM 3755 N N . PHE B 1 121 ? 5 -11.273 2.01 1 96.38 121 PHE B N 1
ATOM 3756 C CA . PHE B 1 121 ? 5.285 -12.664 1.69 1 96.38 121 PHE B CA 1
ATOM 3757 C C . PHE B 1 121 ? 6.738 -12.836 1.26 1 96.38 121 PHE B C 1
ATOM 3759 O O . PHE B 1 121 ? 7.414 -13.773 1.694 1 96.38 121 PHE B O 1
ATOM 3766 N N . VAL B 1 122 ? 7.191 -11.977 0.381 1 93.12 122 VAL B N 1
ATOM 3767 C CA . VAL B 1 122 ? 8.578 -12.031 -0.077 1 93.12 122 VAL B CA 1
ATOM 3768 C C . VAL B 1 122 ? 9.523 -11.891 1.114 1 93.12 122 VAL B C 1
ATOM 3770 O O . VAL B 1 122 ? 10.531 -12.586 1.201 1 93.12 122 VAL B O 1
ATOM 3773 N N . TYR B 1 123 ? 9.195 -11.031 2.031 1 94.62 123 TYR B N 1
ATOM 3774 C CA . TYR B 1 123 ? 10.023 -10.797 3.209 1 94.62 123 TYR B CA 1
ATOM 3775 C C . TYR B 1 123 ? 10.094 -12.047 4.078 1 94.62 123 TYR B C 1
ATOM 3777 O O . TYR B 1 123 ? 11.18 -12.445 4.512 1 94.62 123 TYR B O 1
ATOM 3785 N N . ILE B 1 124 ? 8.992 -12.695 4.355 1 95.69 124 ILE B N 1
ATOM 3786 C CA . ILE B 1 124 ? 9 -13.828 5.273 1 95.69 124 ILE B CA 1
ATOM 3787 C C . ILE B 1 124 ? 9.734 -15 4.633 1 95.69 124 ILE B C 1
ATOM 3789 O O . ILE B 1 124 ? 10.422 -15.766 5.32 1 95.69 124 ILE B O 1
ATOM 3793 N N . THR B 1 125 ? 9.664 -15.227 3.332 1 93.75 125 THR B N 1
ATOM 3794 C CA . THR B 1 125 ? 10.312 -16.344 2.66 1 93.75 125 THR B CA 1
ATOM 3795 C C . THR B 1 125 ? 11.828 -16.156 2.617 1 93.75 125 THR B C 1
ATOM 3797 O O . THR B 1 125 ? 12.586 -17.125 2.639 1 93.75 125 THR B O 1
ATOM 3800 N N . HIS B 1 126 ? 12.242 -14.898 2.604 1 92.25 126 HIS B N 1
ATOM 3801 C CA . HIS B 1 126 ? 13.672 -14.625 2.484 1 92.25 126 HIS B CA 1
ATOM 3802 C C . HIS B 1 126 ? 14.305 -14.398 3.854 1 92.25 126 HIS B C 1
ATOM 3804 O O . HIS B 1 126 ? 15.508 -14.625 4.027 1 92.25 126 HIS B O 1
ATOM 3810 N N . MET B 1 127 ? 13.5 -13.953 4.824 1 92.44 127 MET B N 1
ATOM 3811 C CA . MET B 1 127 ? 14.07 -13.594 6.121 1 92.44 127 MET B CA 1
ATOM 3812 C C . MET B 1 127 ? 13.969 -14.758 7.098 1 92.44 127 MET B C 1
ATOM 3814 O O . MET B 1 127 ? 14.781 -14.875 8.016 1 92.44 127 MET B O 1
ATOM 3818 N N . ASP B 1 128 ? 12.961 -15.523 6.949 1 94 128 ASP B N 1
ATOM 3819 C CA . ASP B 1 128 ? 12.875 -16.719 7.789 1 94 128 ASP B CA 1
ATOM 3820 C C . ASP B 1 128 ? 13.977 -17.719 7.441 1 94 128 ASP B C 1
ATOM 3822 O O . ASP B 1 128 ? 14.07 -18.172 6.297 1 94 128 ASP B O 1
ATOM 3826 N N . ASP B 1 129 ? 14.719 -18.078 8.367 1 91.75 129 ASP B N 1
ATOM 3827 C CA . ASP B 1 129 ? 15.898 -18.906 8.125 1 91.75 129 ASP B CA 1
ATOM 3828 C C . ASP B 1 129 ? 15.5 -20.281 7.59 1 91.75 129 ASP B C 1
ATOM 3830 O O . ASP B 1 129 ? 16.156 -20.812 6.688 1 91.75 129 ASP B O 1
ATOM 3834 N N . GLY B 1 130 ? 14.547 -20.859 8.117 1 92.06 130 GLY B N 1
ATOM 3835 C CA . GLY B 1 130 ? 14.094 -22.172 7.648 1 92.06 130 GLY B CA 1
ATOM 3836 C C . GLY B 1 130 ? 13.609 -22.141 6.215 1 92.06 130 GLY B C 1
ATOM 3837 O O . GLY B 1 130 ? 14.031 -22.969 5.398 1 92.06 130 GLY B O 1
ATOM 3838 N N . LEU B 1 131 ? 12.828 -21.234 5.914 1 92.38 131 LEU B N 1
ATOM 3839 C CA . LEU B 1 131 ? 12.273 -21.109 4.57 1 92.38 131 LEU B CA 1
ATOM 3840 C C . LEU B 1 131 ? 13.359 -20.734 3.568 1 92.38 131 LEU B C 1
ATOM 3842 O O . LEU B 1 131 ? 13.375 -21.234 2.445 1 92.38 131 LEU B O 1
ATOM 3846 N N . TYR B 1 132 ? 14.18 -19.828 3.988 1 92 132 TYR B N 1
ATOM 3847 C CA . TYR B 1 132 ? 15.219 -19.375 3.078 1 92 132 TYR B CA 1
ATOM 3848 C C . TYR B 1 132 ? 16.125 -20.531 2.668 1 92 132 TYR B C 1
ATOM 3850 O O . TYR B 1 132 ? 16.438 -20.703 1.484 1 92 132 TYR B O 1
ATOM 3858 N N . LYS B 1 133 ? 16.516 -21.328 3.549 1 90.44 133 LYS B N 1
ATOM 3859 C CA . LYS B 1 133 ? 17.453 -22.422 3.289 1 90.44 133 LYS B CA 1
ATOM 3860 C C . LYS B 1 133 ? 16.766 -23.547 2.502 1 90.44 133 LYS B C 1
ATOM 3862 O O . LYS B 1 133 ? 17.344 -24.078 1.555 1 90.44 133 LYS B O 1
ATOM 3867 N N . SER B 1 134 ? 15.594 -23.781 2.846 1 90.19 134 SER B N 1
ATOM 3868 C CA . SER B 1 134 ? 14.914 -24.938 2.268 1 90.19 134 SER B CA 1
ATOM 3869 C C . SER B 1 134 ? 14.328 -24.609 0.9 1 90.19 134 SER B C 1
ATOM 3871 O O . SER B 1 134 ? 14.227 -25.484 0.031 1 90.19 134 SER B O 1
ATOM 3873 N N . VAL B 1 135 ? 13.891 -23.406 0.71 1 88.19 135 VAL B N 1
ATOM 3874 C CA . VAL B 1 135 ? 13.148 -23.078 -0.501 1 88.19 135 VAL B CA 1
ATOM 3875 C C . VAL B 1 135 ? 14.016 -22.219 -1.42 1 88.19 135 VAL B C 1
ATOM 3877 O O . VAL B 1 135 ? 14.32 -22.625 -2.547 1 88.19 135 VAL B O 1
ATOM 3880 N N . ILE B 1 136 ? 14.477 -21.062 -0.915 1 86.44 136 ILE B N 1
ATOM 3881 C CA . ILE B 1 136 ? 15.141 -20.078 -1.757 1 86.44 136 ILE B CA 1
ATOM 3882 C C . ILE B 1 136 ? 16.547 -20.578 -2.123 1 86.44 136 ILE B C 1
ATOM 3884 O O . ILE B 1 136 ? 16.891 -20.641 -3.305 1 86.44 136 ILE B O 1
ATOM 3888 N N . GLN B 1 137 ? 17.25 -21.016 -1.185 1 86.19 137 GLN B N 1
ATOM 3889 C CA . GLN B 1 137 ? 18.641 -21.406 -1.422 1 86.19 137 GLN B CA 1
ATOM 3890 C C . GLN B 1 137 ? 18.703 -22.703 -2.207 1 86.19 137 GLN B C 1
ATOM 3892 O O . GLN B 1 137 ? 19.531 -22.844 -3.119 1 86.19 137 GLN B O 1
ATOM 3897 N N . LYS B 1 138 ? 17.859 -23.625 -1.952 1 84.62 138 LYS B N 1
ATOM 3898 C CA . LYS B 1 138 ? 17.953 -24.969 -2.551 1 84.62 138 LYS B CA 1
ATOM 3899 C C . LYS B 1 138 ? 17.188 -25.016 -3.877 1 84.62 138 LYS B C 1
ATOM 3901 O O . LYS B 1 138 ? 17.672 -25.625 -4.84 1 84.62 138 LYS B O 1
ATOM 3906 N N . ALA B 1 139 ? 16.109 -24.344 -3.908 1 81.94 139 ALA B N 1
ATOM 3907 C CA . ALA B 1 139 ? 15.227 -24.562 -5.051 1 81.94 139 ALA B CA 1
ATOM 3908 C C . ALA B 1 139 ? 15.32 -23.406 -6.051 1 81.94 139 ALA B C 1
ATOM 3910 O O . ALA B 1 139 ? 15.164 -23.609 -7.258 1 81.94 139 ALA B O 1
ATOM 3911 N N . ILE B 1 140 ? 15.602 -22.234 -5.551 1 84.12 140 ILE B N 1
ATOM 3912 C CA . ILE B 1 140 ? 15.445 -21.062 -6.422 1 84.12 140 ILE B CA 1
ATOM 3913 C C . ILE B 1 140 ? 16.812 -20.562 -6.852 1 84.12 140 ILE B C 1
ATOM 3915 O O . ILE B 1 140 ? 17.062 -20.359 -8.047 1 84.12 140 ILE B O 1
ATOM 3919 N N . VAL B 1 141 ? 17.75 -20.422 -5.969 1 82.81 141 VAL B N 1
ATOM 3920 C CA . VAL B 1 141 ? 19.047 -19.781 -6.199 1 82.81 141 VAL B CA 1
ATOM 3921 C C . VAL B 1 141 ? 19.797 -20.516 -7.301 1 82.81 141 VAL B C 1
ATOM 3923 O O . VAL B 1 141 ? 20.328 -19.891 -8.227 1 82.81 141 VAL B O 1
ATOM 3926 N N . PRO B 1 142 ? 19.781 -21.859 -7.363 1 81.94 142 PRO B N 1
ATOM 3927 C CA . PRO B 1 142 ? 20.531 -22.562 -8.406 1 81.94 142 PRO B CA 1
ATOM 3928 C C . PRO B 1 142 ? 19.953 -22.344 -9.797 1 81.94 142 PRO B C 1
ATOM 3930 O O . PRO B 1 142 ? 20.672 -22.422 -10.797 1 81.94 142 PRO B O 1
ATOM 3933 N N . LYS B 1 143 ? 18.781 -22.016 -9.836 1 83.25 143 LYS B N 1
ATOM 3934 C CA . LYS B 1 143 ? 18.109 -21.906 -11.133 1 83.25 143 LYS B CA 1
ATOM 3935 C C . LYS B 1 143 ? 18.172 -20.484 -11.664 1 83.25 143 LYS B C 1
ATOM 3937 O O . LYS B 1 143 ? 18.156 -20.266 -12.875 1 83.25 143 LYS B O 1
ATOM 3942 N N . VAL B 1 144 ? 18.234 -19.531 -10.781 1 82.94 144 VAL B N 1
ATOM 3943 C CA . VAL B 1 144 ? 17.969 -18.188 -11.258 1 82.94 144 VAL B CA 1
ATOM 3944 C C . VAL B 1 144 ? 19.109 -17.25 -10.875 1 82.94 144 VAL B C 1
ATOM 3946 O O . VAL B 1 144 ? 19.328 -16.219 -11.5 1 82.94 144 VAL B O 1
ATOM 3949 N N . ALA B 1 145 ? 19.875 -17.516 -9.883 1 78.19 145 ALA B N 1
ATOM 3950 C CA . ALA B 1 145 ? 20.891 -16.594 -9.383 1 78.19 145 ALA B CA 1
ATOM 3951 C C . ALA B 1 145 ? 22.078 -16.516 -10.344 1 78.19 145 ALA B C 1
ATOM 3953 O O . ALA B 1 145 ? 22.422 -17.516 -10.992 1 78.19 145 ALA B O 1
ATOM 3954 N N . THR B 1 146 ? 22.516 -15.375 -10.398 1 78.69 146 THR B N 1
ATOM 3955 C CA . THR B 1 146 ? 23.734 -15.195 -11.172 1 78.69 146 THR B CA 1
ATOM 3956 C C . THR B 1 146 ? 24.938 -15.828 -10.469 1 78.69 146 THR B C 1
ATOM 3958 O O . THR B 1 146 ? 24.875 -16.078 -9.258 1 78.69 146 THR B O 1
ATOM 3961 N N . THR B 1 147 ? 25.891 -16.125 -11.281 1 79.44 147 THR B N 1
ATOM 3962 C CA . THR B 1 147 ? 27.109 -16.703 -10.742 1 79.44 147 THR B CA 1
ATOM 3963 C C . THR B 1 147 ? 27.688 -15.82 -9.641 1 79.44 147 THR B C 1
ATOM 3965 O O . THR B 1 147 ? 28.172 -16.312 -8.617 1 79.44 147 THR B O 1
ATOM 3968 N N . TRP B 1 148 ? 27.609 -14.516 -9.836 1 77.31 148 TRP B N 1
ATOM 3969 C CA . TRP B 1 148 ? 28.141 -13.562 -8.875 1 77.31 148 TRP B CA 1
ATOM 3970 C C . TRP B 1 148 ? 27.344 -13.602 -7.57 1 77.31 148 TRP B C 1
ATOM 3972 O O . TRP B 1 148 ? 27.922 -13.562 -6.484 1 77.31 148 TRP B O 1
ATOM 3982 N N . GLN B 1 149 ? 26.125 -13.758 -7.664 1 79.06 149 GLN B N 1
ATOM 3983 C CA . GLN B 1 149 ? 25.281 -13.82 -6.48 1 79.06 149 GLN B CA 1
ATOM 3984 C C . GLN B 1 149 ? 25.531 -15.094 -5.68 1 79.06 149 GLN B C 1
ATOM 3986 O O . GLN B 1 149 ? 25.516 -15.07 -4.449 1 79.06 149 GLN B O 1
ATOM 3991 N N . ARG B 1 150 ? 25.766 -16.109 -6.328 1 76.38 150 ARG B N 1
ATOM 3992 C CA . ARG B 1 150 ? 26.016 -17.406 -5.688 1 76.38 150 ARG B CA 1
ATOM 3993 C C . ARG B 1 150 ? 27.328 -17.391 -4.93 1 76.38 150 ARG B C 1
ATOM 3995 O O . ARG B 1 150 ? 27.422 -17.891 -3.812 1 76.38 150 ARG B O 1
ATOM 4002 N N . LEU B 1 151 ? 28.188 -16.703 -5.559 1 73 151 LEU B N 1
ATOM 4003 C CA . LEU B 1 151 ? 29.531 -16.672 -4.984 1 73 151 LEU B CA 1
ATOM 4004 C C . LEU B 1 151 ? 29.578 -15.781 -3.75 1 73 151 LEU B C 1
ATOM 4006 O O . LEU B 1 151 ? 30.234 -16.109 -2.76 1 73 151 LEU B O 1
ATOM 4010 N N . ARG B 1 152 ? 28.875 -14.703 -3.68 1 77 152 ARG B N 1
ATOM 4011 C CA . ARG B 1 152 ? 28.906 -13.719 -2.6 1 77 152 ARG B CA 1
ATOM 4012 C C . ARG B 1 152 ? 27.797 -14 -1.577 1 77 152 ARG B C 1
ATOM 4014 O O . ARG B 1 152 ? 27.844 -13.477 -0.461 1 77 152 ARG B O 1
ATOM 4021 N N . GLY B 1 153 ? 26.875 -14.859 -1.945 1 77.25 153 GLY B N 1
ATOM 4022 C CA . GLY B 1 153 ? 25.75 -15.141 -1.075 1 77.25 153 GLY B CA 1
ATOM 4023 C C . GLY B 1 153 ? 24.859 -13.938 -0.847 1 77.25 153 GLY B C 1
ATOM 4024 O O . GLY B 1 153 ? 24.375 -13.719 0.265 1 77.25 153 GLY B O 1
ATOM 4025 N N . THR B 1 154 ? 24.719 -13.102 -1.803 1 78.44 154 THR B N 1
ATOM 4026 C CA . THR B 1 154 ? 24.031 -11.828 -1.625 1 78.44 154 THR B CA 1
ATOM 4027 C C . THR B 1 154 ? 22.625 -11.883 -2.229 1 78.44 154 THR B C 1
ATOM 4029 O O . THR B 1 154 ? 21.984 -10.844 -2.408 1 78.44 154 THR B O 1
ATOM 4032 N N . TYR B 1 155 ? 22.188 -13.109 -2.568 1 84 155 TYR B N 1
ATOM 4033 C CA . TYR B 1 155 ? 20.906 -13.211 -3.234 1 84 155 TYR B CA 1
ATOM 4034 C C . TYR B 1 155 ? 19.781 -12.672 -2.35 1 84 155 TYR B C 1
ATOM 4036 O O . TYR B 1 155 ? 18.938 -11.891 -2.805 1 84 155 TYR B O 1
ATOM 4044 N N . ARG B 1 156 ? 19.828 -13.008 -1.101 1 83.25 156 ARG B N 1
ATOM 4045 C CA . ARG B 1 156 ? 18.828 -12.57 -0.137 1 83.25 156 ARG B CA 1
ATOM 4046 C C . ARG B 1 156 ? 18.766 -11.047 -0.063 1 83.25 156 ARG B C 1
ATOM 4048 O O . ARG B 1 156 ? 17.688 -10.461 -0.211 1 83.25 156 ARG B O 1
ATOM 4055 N N . ASN B 1 157 ? 19.859 -10.461 0.064 1 82.94 157 ASN B N 1
ATOM 4056 C CA . ASN B 1 157 ? 19.938 -9.008 0.217 1 82.94 157 ASN B CA 1
ATOM 4057 C C . ASN B 1 157 ? 19.547 -8.289 -1.067 1 82.94 157 ASN B C 1
ATOM 4059 O O . ASN B 1 157 ? 18.906 -7.234 -1.021 1 82.94 157 ASN B O 1
ATOM 4063 N N . ASP B 1 158 ? 19.891 -8.953 -2.1 1 81.88 158 ASP B N 1
ATOM 4064 C CA . ASP B 1 158 ? 19.562 -8.344 -3.383 1 81.88 158 ASP B CA 1
ATOM 4065 C C . ASP B 1 158 ? 18.047 -8.305 -3.594 1 81.88 158 ASP B C 1
ATOM 4067 O O . ASP B 1 158 ? 17.5 -7.301 -4.051 1 81.88 158 ASP B O 1
ATOM 4071 N N . VAL B 1 159 ? 17.438 -9.391 -3.252 1 83.56 159 VAL B N 1
ATOM 4072 C CA . VAL B 1 159 ? 16 -9.477 -3.438 1 83.56 159 VAL B CA 1
ATOM 4073 C C . VAL B 1 159 ? 15.297 -8.492 -2.5 1 83.56 159 VAL B C 1
ATOM 4075 O O . VAL B 1 159 ? 14.375 -7.789 -2.908 1 83.56 159 VAL B O 1
ATOM 4078 N N . LEU B 1 160 ? 15.727 -8.375 -1.291 1 84.25 160 LEU B N 1
ATOM 4079 C CA . LEU B 1 160 ? 15.086 -7.531 -0.29 1 84.25 160 LEU B CA 1
ATOM 4080 C C . LEU B 1 160 ? 15.344 -6.059 -0.581 1 84.25 160 LEU B C 1
ATOM 4082 O O . LEU B 1 160 ? 14.469 -5.219 -0.369 1 84.25 160 LEU B O 1
ATOM 4086 N N . GLU B 1 161 ? 16.438 -5.785 -1.11 1 79.88 161 GLU B N 1
ATOM 4087 C CA . GLU B 1 161 ? 16.781 -4.398 -1.432 1 79.88 161 GLU B CA 1
ATOM 4088 C C . GLU B 1 161 ? 16.031 -3.928 -2.68 1 79.88 161 GLU B C 1
ATOM 4090 O O . GLU B 1 161 ? 15.719 -2.744 -2.811 1 79.88 161 GLU B O 1
ATOM 4095 N N . HIS B 1 162 ? 15.773 -4.91 -3.494 1 79.88 162 HIS B N 1
ATOM 4096 C CA . HIS B 1 162 ? 15.094 -4.555 -4.734 1 79.88 162 HIS B CA 1
ATOM 4097 C C . HIS B 1 162 ? 13.594 -4.434 -4.523 1 79.88 162 HIS B C 1
ATOM 4099 O O . HIS B 1 162 ? 12.875 -3.955 -5.402 1 79.88 162 HIS B O 1
ATOM 4105 N N . ASN B 1 163 ? 13.156 -4.852 -3.434 1 81.69 163 ASN B N 1
ATOM 4106 C CA . ASN B 1 163 ? 11.773 -4.637 -3.033 1 81.69 163 ASN B CA 1
ATOM 4107 C C . ASN B 1 163 ? 11.672 -3.617 -1.903 1 81.69 163 ASN B C 1
ATOM 4109 O O . ASN B 1 163 ? 11.664 -3.986 -0.728 1 81.69 163 ASN B O 1
ATOM 4113 N N . PRO B 1 164 ? 11.453 -2.424 -2.301 1 79.62 164 PRO B N 1
ATOM 4114 C CA . PRO B 1 164 ? 11.5 -1.349 -1.308 1 79.62 164 PRO B CA 1
ATOM 4115 C C . PRO B 1 164 ? 10.508 -1.551 -0.165 1 79.62 164 PRO B C 1
ATOM 4117 O O . PRO B 1 164 ? 10.781 -1.151 0.97 1 79.62 164 PRO B O 1
ATOM 4120 N N . SER B 1 165 ? 9.492 -2.195 -0.415 1 84.5 165 SER B N 1
ATOM 4121 C CA . SER B 1 165 ? 8.469 -2.373 0.605 1 84.5 165 SER B CA 1
ATOM 4122 C C . SER B 1 165 ? 8.938 -3.312 1.71 1 84.5 165 SER B C 1
ATOM 4124 O O . SER B 1 165 ? 8.383 -3.318 2.809 1 84.5 165 SER B O 1
ATOM 4126 N N . CYS B 1 166 ? 9.883 -4.066 1.463 1 82.94 166 CYS B N 1
ATOM 4127 C CA . CYS B 1 166 ? 10.398 -5 2.457 1 82.94 166 CYS B CA 1
ATOM 4128 C C . CYS B 1 166 ? 11.141 -4.262 3.568 1 82.94 166 CYS B C 1
ATOM 4130 O O . CYS B 1 166 ? 11.344 -4.809 4.652 1 82.94 166 CYS B O 1
ATOM 4132 N N . GLY B 1 167 ? 11.5 -3.074 3.275 1 76.5 167 GLY B N 1
ATOM 4133 C CA . GLY B 1 167 ? 12.219 -2.277 4.254 1 76.5 167 GLY B CA 1
ATOM 4134 C C . GLY B 1 167 ? 11.352 -1.822 5.41 1 76.5 167 GLY B C 1
ATOM 4135 O O . GLY B 1 167 ? 11.867 -1.35 6.43 1 76.5 167 GLY B O 1
ATOM 4136 N N . HIS B 1 168 ? 10.109 -2.064 5.312 1 81.56 168 HIS B N 1
ATOM 4137 C CA . HIS B 1 168 ? 9.172 -1.621 6.34 1 81.56 168 HIS B CA 1
ATOM 4138 C C . HIS B 1 168 ? 9.164 -2.572 7.531 1 81.56 168 HIS B C 1
ATOM 4140 O O . HIS B 1 168 ? 8.711 -2.211 8.617 1 81.56 168 HIS B O 1
ATOM 4146 N N . TYR B 1 169 ? 9.711 -3.74 7.301 1 87.75 169 TYR B N 1
ATOM 4147 C CA . TYR B 1 169 ? 9.57 -4.762 8.336 1 87.75 169 TYR B CA 1
ATOM 4148 C C . TYR B 1 169 ? 10.844 -4.891 9.156 1 87.75 169 TYR B C 1
ATOM 4150 O O . TYR B 1 169 ? 11.945 -4.859 8.609 1 87.75 169 TYR B O 1
ATOM 4158 N N . SER B 1 170 ? 10.664 -4.969 10.453 1 85.75 170 SER B N 1
ATOM 4159 C CA . SER B 1 170 ? 11.789 -5.172 11.359 1 85.75 170 SER B CA 1
ATOM 4160 C C . SER B 1 170 ? 11.859 -6.621 11.828 1 85.75 170 SER B C 1
ATOM 4162 O O . SER B 1 170 ? 12.898 -7.066 12.328 1 85.75 170 SER B O 1
ATOM 4164 N N . SER B 1 171 ? 10.781 -7.328 11.602 1 91.81 171 SER B N 1
ATOM 4165 C CA . SER B 1 171 ? 10.727 -8.711 12.055 1 91.81 171 SER B CA 1
ATOM 4166 C C . SER B 1 171 ? 9.727 -9.523 11.242 1 91.81 171 SER B C 1
ATOM 4168 O O . SER B 1 171 ? 8.852 -8.961 10.586 1 91.81 171 SER B O 1
ATOM 4170 N N . VAL B 1 172 ? 9.93 -10.859 11.289 1 94.12 172 VAL B N 1
ATOM 4171 C CA . VAL B 1 172 ? 9.023 -11.773 10.617 1 94.12 172 VAL B CA 1
ATOM 4172 C C . VAL B 1 172 ? 7.633 -11.688 11.25 1 94.12 172 VAL B C 1
ATOM 4174 O O . VAL B 1 172 ? 6.621 -11.766 10.555 1 94.12 172 VAL B O 1
ATOM 4177 N N . GLU B 1 173 ? 7.602 -11.445 12.484 1 94.31 173 GLU B N 1
ATOM 4178 C CA . GLU B 1 173 ? 6.336 -11.336 13.203 1 94.31 173 GLU B CA 1
ATOM 4179 C C . GLU B 1 173 ? 5.508 -10.156 12.695 1 94.31 173 GLU B C 1
ATOM 4181 O O . GLU B 1 173 ? 4.293 -10.266 12.539 1 94.31 173 GLU B O 1
ATOM 4186 N N . GLU B 1 174 ? 6.16 -9.078 12.438 1 92.81 174 GLU B N 1
ATOM 4187 C CA . GLU B 1 174 ? 5.473 -7.895 11.93 1 92.81 174 GLU B CA 1
ATOM 4188 C C . GLU B 1 174 ? 4.895 -8.141 10.539 1 92.81 174 GLU B C 1
ATOM 4190 O O . GLU B 1 174 ? 3.783 -7.699 10.242 1 92.81 174 GLU B O 1
ATOM 4195 N N . ALA B 1 175 ? 5.703 -8.789 9.758 1 95.5 175 ALA B N 1
ATOM 4196 C CA . ALA B 1 175 ? 5.25 -9.109 8.406 1 95.5 175 ALA B CA 1
ATOM 4197 C C . ALA B 1 175 ? 4.059 -10.062 8.438 1 95.5 175 ALA B C 1
ATOM 4199 O O . ALA B 1 175 ? 3.117 -9.914 7.656 1 95.5 175 ALA B O 1
ATOM 4200 N N . VAL B 1 176 ? 4.094 -11 9.328 1 96.88 176 VAL B N 1
ATOM 4201 C CA . VAL B 1 176 ? 3.016 -11.977 9.445 1 96.88 176 VAL B CA 1
ATOM 4202 C C . VAL B 1 176 ? 1.739 -11.281 9.922 1 96.88 176 VAL B C 1
ATOM 4204 O O . VAL B 1 176 ? 0.644 -11.602 9.453 1 96.88 176 VAL B O 1
ATOM 4207 N N . LYS B 1 177 ? 1.854 -10.336 10.781 1 94.5 177 LYS B N 1
ATOM 4208 C CA . LYS B 1 177 ? 0.695 -9.578 11.25 1 94.5 177 LYS B CA 1
ATOM 4209 C C . LYS B 1 177 ? 0.049 -8.805 10.102 1 94.5 177 LYS B C 1
ATOM 4211 O O . LYS B 1 177 ? -1.177 -8.703 10.023 1 94.5 177 LYS B O 1
ATOM 4216 N N . GLU B 1 178 ? 0.852 -8.273 9.305 1 94.06 178 GLU B N 1
ATOM 4217 C CA . GLU B 1 178 ? 0.352 -7.555 8.133 1 94.06 178 GLU B CA 1
ATOM 4218 C C . GLU B 1 178 ? -0.378 -8.492 7.18 1 94.06 178 GLU B C 1
ATOM 4220 O O . GLU B 1 178 ? -1.41 -8.133 6.613 1 94.06 178 GLU B O 1
ATOM 4225 N N . ILE B 1 179 ? 0.185 -9.68 6.977 1 97.5 179 ILE B N 1
ATOM 4226 C CA . ILE B 1 179 ? -0.456 -10.672 6.121 1 97.5 179 ILE B CA 1
ATOM 4227 C C . ILE B 1 179 ? -1.812 -11.062 6.707 1 97.5 179 ILE B C 1
ATOM 4229 O O . ILE B 1 179 ? -2.809 -11.133 5.984 1 97.5 179 ILE B O 1
ATOM 4233 N N . GLU B 1 180 ? -1.831 -11.219 7.984 1 97 180 GLU B N 1
ATOM 4234 C CA . GLU B 1 180 ? -3.074 -11.602 8.641 1 97 180 GLU B CA 1
ATOM 4235 C C . GLU B 1 180 ? -4.141 -10.531 8.484 1 97 180 GLU B C 1
ATOM 4237 O O . GLU B 1 180 ? -5.285 -10.828 8.125 1 97 180 GLU B O 1
ATOM 4242 N N . SER B 1 181 ? -3.748 -9.352 8.766 1 94.19 181 SER B N 1
ATOM 4243 C CA . SER B 1 181 ? -4.691 -8.242 8.648 1 94.19 181 SER B CA 1
ATOM 4244 C C . SER B 1 181 ? -5.203 -8.094 7.223 1 94.19 181 SER B C 1
ATOM 4246 O O . SER B 1 181 ? -6.391 -7.844 7.004 1 94.19 181 SER B O 1
ATOM 4248 N N . GLY B 1 182 ? -4.305 -8.266 6.27 1 96.81 182 GLY B N 1
ATOM 4249 C CA . GLY B 1 182 ? -4.68 -8.125 4.871 1 96.81 182 GLY B CA 1
ATOM 4250 C C . GLY B 1 182 ? -5.602 -9.227 4.383 1 96.81 182 GLY B C 1
ATOM 4251 O O . GLY B 1 182 ? -6.57 -8.961 3.672 1 96.81 182 GLY B O 1
ATOM 4252 N N . LEU B 1 183 ? -5.332 -10.43 4.75 1 97.75 183 LEU B N 1
ATOM 4253 C CA . LEU B 1 183 ? -6.152 -11.547 4.301 1 97.75 183 LEU B CA 1
ATOM 4254 C C . LEU B 1 183 ? -7.523 -11.523 4.969 1 97.75 183 LEU B C 1
ATOM 4256 O O . LEU B 1 183 ? -8.523 -11.898 4.355 1 97.75 183 LEU B O 1
ATOM 4260 N N . ARG B 1 184 ? -7.578 -11.07 6.211 1 94.88 184 ARG B N 1
ATOM 4261 C CA . ARG B 1 184 ? -8.867 -10.891 6.871 1 94.88 184 ARG B CA 1
ATOM 4262 C C . ARG B 1 184 ? -9.703 -9.828 6.16 1 94.88 184 ARG B C 1
ATOM 4264 O O . ARG B 1 184 ? -10.922 -9.969 6.047 1 94.88 184 ARG B O 1
ATOM 4271 N N . ALA B 1 185 ? -9.008 -8.844 5.77 1 94.56 185 ALA B N 1
ATOM 4272 C CA . ALA B 1 185 ? -9.703 -7.789 5.031 1 94.56 185 ALA B CA 1
ATOM 4273 C C . ALA B 1 185 ? -10.258 -8.32 3.715 1 94.56 185 ALA B C 1
ATOM 4275 O O . ALA B 1 185 ? -11.383 -7.98 3.332 1 94.56 185 ALA B O 1
ATOM 4276 N N . LEU B 1 186 ? -9.484 -9.125 3.018 1 95.25 186 LEU B N 1
ATOM 4277 C CA . LEU B 1 186 ? -9.945 -9.695 1.754 1 95.25 186 LEU B CA 1
ATOM 4278 C C . LEU B 1 186 ? -11.148 -10.602 1.969 1 95.25 186 LEU B C 1
ATOM 4280 O O . LEU B 1 186 ? -12.07 -10.617 1.15 1 95.25 186 LEU B O 1
ATOM 4284 N N . GLU B 1 187 ? -11.125 -11.367 3.086 1 94.38 187 GLU B N 1
ATOM 4285 C CA . GLU B 1 187 ? -12.266 -12.211 3.426 1 94.38 187 GLU B CA 1
ATOM 4286 C C . GLU B 1 187 ? -13.523 -11.375 3.635 1 94.38 187 GLU B C 1
ATOM 4288 O O . GLU B 1 187 ? -14.578 -11.68 3.078 1 94.38 187 GLU B O 1
ATOM 4293 N N . THR B 1 188 ? -13.398 -10.352 4.402 1 91.5 188 THR B N 1
ATOM 4294 C CA . THR B 1 188 ? -14.539 -9.492 4.699 1 91.5 188 THR B CA 1
ATOM 4295 C C . THR B 1 188 ? -15.047 -8.805 3.436 1 91.5 188 THR B C 1
ATOM 4297 O O . THR B 1 188 ? -16.25 -8.625 3.258 1 91.5 188 THR B O 1
ATOM 4300 N N . LEU B 1 189 ? -14.133 -8.461 2.598 1 90.38 189 LEU B N 1
ATOM 4301 C CA . LEU B 1 189 ? -14.5 -7.824 1.339 1 90.38 189 LEU B CA 1
ATOM 4302 C C . LEU B 1 189 ? -15.289 -8.781 0.452 1 90.38 189 LEU B C 1
ATOM 4304 O O . LEU B 1 189 ? -16.297 -8.398 -0.143 1 90.38 189 LEU B O 1
ATOM 4308 N N . HIS B 1 190 ? -14.797 -9.969 0.394 1 91.94 190 HIS B N 1
ATOM 4309 C CA . HIS B 1 190 ? -15.477 -10.969 -0.42 1 91.94 190 HIS B CA 1
ATOM 4310 C C . HIS B 1 190 ? -16.875 -11.266 0.122 1 91.94 190 HIS B C 1
ATOM 4312 O O . HIS B 1 190 ? -17.828 -11.398 -0.646 1 91.94 190 HIS B O 1
ATOM 4318 N N . VAL B 1 191 ? -17 -11.391 1.403 1 89.19 191 VAL B N 1
ATOM 4319 C CA . VAL B 1 191 ? -18.281 -11.68 2.043 1 89.19 191 VAL B CA 1
ATOM 4320 C C . VAL B 1 191 ? -19.25 -10.539 1.786 1 89.19 191 VAL B C 1
ATOM 4322 O O . VAL B 1 191 ? -20.438 -10.766 1.542 1 89.19 191 VAL B O 1
ATOM 4325 N N . ALA B 1 192 ? -18.797 -9.305 1.752 1 84.19 192 ALA B N 1
ATOM 4326 C CA . ALA B 1 192 ? -19.641 -8.125 1.615 1 84.19 192 ALA B CA 1
ATOM 4327 C C . ALA B 1 192 ? -20.125 -7.957 0.179 1 84.19 192 ALA B C 1
ATOM 4329 O O . ALA B 1 192 ? -21.203 -7.418 -0.058 1 84.19 192 ALA B O 1
ATOM 4330 N N . HIS B 1 193 ? -19.375 -8.406 -0.762 1 83.88 193 HIS B N 1
ATOM 4331 C CA . HIS B 1 193 ? -19.703 -8.078 -2.145 1 83.88 193 HIS B CA 1
ATOM 4332 C C . HIS B 1 193 ? -20.125 -9.328 -2.914 1 83.88 193 HIS B C 1
ATOM 4334 O O . HIS B 1 193 ? -20.797 -9.227 -3.945 1 83.88 193 HIS B O 1
ATOM 4340 N N . ALA B 1 194 ? -19.578 -10.406 -2.396 1 75.81 194 ALA B N 1
ATOM 4341 C CA . ALA B 1 194 ? -19.906 -11.633 -3.127 1 75.81 194 ALA B CA 1
ATOM 4342 C C . ALA B 1 194 ? -21.312 -12.117 -2.773 1 75.81 194 ALA B C 1
ATOM 4344 O O . ALA B 1 194 ? -21.75 -12.023 -1.62 1 75.81 194 ALA B O 1
ATOM 4345 N N . ASN B 1 195 ? -22.312 -12.133 -3.746 1 65.06 195 ASN B N 1
ATOM 4346 C CA . ASN B 1 195 ? -23.703 -12.57 -3.566 1 65.06 195 ASN B CA 1
ATOM 4347 C C . ASN B 1 195 ? -23.812 -14.094 -3.586 1 65.06 195 ASN B C 1
ATOM 4349 O O . ASN B 1 195 ? -22.812 -14.789 -3.818 1 65.06 195 ASN B O 1
ATOM 4353 N N . SER B 1 196 ? -25.141 -14.609 -3.1 1 50.44 196 SER B N 1
ATOM 4354 C CA . SER B 1 196 ? -25.547 -16 -2.902 1 50.44 196 SER B CA 1
ATOM 4355 C C . SER B 1 196 ? -24.969 -16.906 -3.998 1 50.44 196 SER B C 1
ATOM 4357 O O . SER B 1 196 ? -24.641 -18.062 -3.75 1 50.44 196 SER B O 1
ATOM 4359 N N . ALA B 1 197 ? -25.109 -16.516 -5.293 1 48.84 197 ALA B N 1
ATOM 4360 C CA . ALA B 1 197 ? -24.984 -17.484 -6.371 1 48.84 197 ALA B CA 1
ATOM 4361 C C . ALA B 1 197 ? -23.547 -17.562 -6.887 1 48.84 197 ALA B C 1
ATOM 4363 O O . ALA B 1 197 ? -23.234 -18.359 -7.77 1 48.84 197 ALA B O 1
ATOM 4364 N N . GLY B 1 198 ? -22.484 -16.953 -6.445 1 59.47 198 GLY B N 1
ATOM 4365 C CA . GLY B 1 198 ? -21.141 -17.422 -6.75 1 59.47 198 GLY B CA 1
ATOM 4366 C C . GLY B 1 198 ? -20.25 -16.359 -7.359 1 59.47 198 GLY B C 1
ATOM 4367 O O . GLY B 1 198 ? -19.641 -16.562 -8.406 1 59.47 198 GLY B O 1
ATOM 4368 N N . THR B 1 199 ? -20.266 -15.008 -7.168 1 80.88 199 THR B N 1
ATOM 4369 C CA . THR B 1 199 ? -19.625 -13.969 -7.973 1 80.88 199 THR B CA 1
ATOM 4370 C C . THR B 1 199 ? -18.203 -13.711 -7.496 1 80.88 199 THR B C 1
ATOM 4372 O O . THR B 1 199 ? -17.797 -14.18 -6.43 1 80.88 199 THR B O 1
ATOM 4375 N N . PHE B 1 200 ? -17.281 -13.32 -8.234 1 92.19 200 PHE B N 1
ATOM 4376 C CA . PHE B 1 200 ? -15.883 -13.023 -7.984 1 92.19 200 PHE B CA 1
ATOM 4377 C C . PHE B 1 200 ? -15.734 -12 -6.863 1 92.19 200 PHE B C 1
ATOM 4379 O O . PHE B 1 200 ? -16.688 -11.734 -6.133 1 92.19 200 PHE B O 1
ATOM 4386 N N . LEU B 1 201 ? -14.586 -11.672 -6.441 1 92.31 201 LEU B N 1
ATOM 4387 C CA . LEU B 1 201 ? -14.219 -10.938 -5.234 1 92.31 201 LEU B CA 1
ATOM 4388 C C . LEU B 1 201 ? -15.102 -9.711 -5.051 1 92.31 201 LEU B C 1
ATOM 4390 O O . LEU B 1 201 ? -15.602 -9.469 -3.949 1 92.31 201 LEU B O 1
ATOM 4394 N N . LEU B 1 202 ? -15.352 -8.922 -6.148 1 90.06 202 LEU B N 1
ATOM 4395 C CA . LEU B 1 202 ? -16.094 -7.668 -6.066 1 90.06 202 LEU B CA 1
ATOM 4396 C C . LEU B 1 202 ? -17.516 -7.852 -6.57 1 90.06 202 LEU B C 1
ATOM 4398 O O . LEU B 1 202 ? -18.219 -6.871 -6.832 1 90.06 202 LEU B O 1
ATOM 4402 N N . GLY B 1 203 ? -17.938 -9.125 -6.793 1 88.62 203 GLY B N 1
ATOM 4403 C CA . GLY B 1 203 ? -19.281 -9.406 -7.262 1 88.62 203 GLY B CA 1
ATOM 4404 C C . GLY B 1 203 ? -19.406 -9.344 -8.773 1 88.62 203 GLY B C 1
ATOM 4405 O O . GLY B 1 203 ? -20.516 -9.242 -9.297 1 88.62 203 GLY B O 1
ATOM 4406 N N . THR B 1 204 ? -18.312 -9.367 -9.43 1 88.81 204 THR B N 1
ATOM 4407 C CA . THR B 1 204 ? -18.312 -9.32 -10.891 1 88.81 204 THR B CA 1
ATOM 4408 C C . THR B 1 204 ? -18.641 -10.688 -11.477 1 88.81 204 THR B C 1
ATOM 4410 O O . THR B 1 204 ? -18.484 -11.711 -10.805 1 88.81 204 THR B O 1
ATOM 4413 N N . GLU B 1 205 ? -19.109 -10.688 -12.688 1 87 205 GLU B N 1
ATOM 4414 C CA . GLU B 1 205 ? -19.469 -11.93 -13.359 1 87 205 GLU B CA 1
ATOM 4415 C C . GLU B 1 205 ? -18.234 -12.695 -13.812 1 87 205 GLU B C 1
ATOM 4417 O O . GLU B 1 205 ? -18.234 -13.93 -13.852 1 87 205 GLU B O 1
ATOM 4422 N N . ARG B 1 206 ? -17.234 -11.953 -14.211 1 90.38 206 ARG B N 1
ATOM 4423 C CA . ARG B 1 206 ? -15.945 -12.523 -14.617 1 90.38 206 ARG B CA 1
ATOM 4424 C C . ARG B 1 206 ? -14.82 -12.023 -13.719 1 90.38 206 ARG B C 1
ATOM 4426 O O . ARG B 1 206 ? -14.914 -10.945 -13.125 1 90.38 206 ARG B O 1
ATOM 4433 N N . PRO B 1 207 ? -13.812 -12.867 -13.617 1 94.12 207 PRO B N 1
ATOM 4434 C CA . PRO B 1 207 ? -12.695 -12.422 -12.781 1 94.12 207 PRO B CA 1
ATOM 4435 C C . PRO B 1 207 ? -11.938 -11.25 -13.383 1 94.12 207 PRO B C 1
ATOM 4437 O O . PRO B 1 207 ? -11.797 -11.156 -14.609 1 94.12 207 PRO B O 1
ATOM 4440 N N . CYS B 1 208 ? -11.531 -10.367 -12.57 1 94.75 208 CYS B N 1
ATOM 4441 C CA . CYS B 1 208 ? -10.773 -9.188 -12.977 1 94.75 208 CYS B CA 1
ATOM 4442 C C . CYS B 1 208 ? -9.414 -9.148 -12.273 1 94.75 208 CYS B C 1
ATOM 4444 O O . CYS B 1 208 ? -9 -10.133 -11.664 1 94.75 208 CYS B O 1
ATOM 4446 N N . SER B 1 209 ? -8.711 -8.023 -12.398 1 96.69 209 SER B N 1
ATOM 4447 C CA . SER B 1 209 ? -7.371 -7.91 -11.82 1 96.69 209 SER B CA 1
ATOM 4448 C C . SER B 1 209 ? -7.418 -7.992 -10.297 1 96.69 209 SER B C 1
ATOM 4450 O O . SER B 1 209 ? -6.461 -8.445 -9.672 1 96.69 209 SER B O 1
ATOM 4452 N N . ALA B 1 210 ? -8.523 -7.566 -9.727 1 95.94 210 ALA B N 1
ATOM 4453 C CA . ALA B 1 210 ? -8.672 -7.695 -8.281 1 95.94 210 ALA B CA 1
ATOM 4454 C C . ALA B 1 210 ? -8.68 -9.156 -7.852 1 95.94 210 ALA B C 1
ATOM 4456 O O . ALA B 1 210 ? -8.109 -9.516 -6.816 1 95.94 210 ALA B O 1
ATOM 4457 N N . ASP B 1 211 ? -9.297 -9.969 -8.617 1 97.06 211 ASP B N 1
ATOM 4458 C CA . ASP B 1 211 ? -9.344 -11.398 -8.328 1 97.06 211 ASP B CA 1
ATOM 4459 C C . ASP B 1 211 ? -7.961 -12.031 -8.477 1 97.06 211 ASP B C 1
ATOM 4461 O O . ASP B 1 211 ? -7.586 -12.898 -7.684 1 97.06 211 ASP B O 1
ATOM 4465 N N . ALA B 1 212 ? -7.234 -11.586 -9.484 1 98 212 ALA B N 1
ATOM 4466 C CA . ALA B 1 212 ? -5.883 -12.102 -9.688 1 98 212 ALA B CA 1
ATOM 4467 C C . ALA B 1 212 ? -4.98 -11.758 -8.508 1 98 212 ALA B C 1
ATOM 4469 O O . ALA B 1 212 ? -4.223 -12.602 -8.031 1 98 212 ALA B O 1
ATOM 4470 N N . MET B 1 213 ? -5.133 -10.539 -8.047 1 97.81 213 MET B N 1
ATOM 4471 C CA . MET B 1 213 ? -4.32 -10.07 -6.93 1 97.81 213 MET B CA 1
ATOM 4472 C C . MET B 1 213 ? -4.719 -10.773 -5.633 1 97.81 213 MET B C 1
ATOM 4474 O O . MET B 1 213 ? -3.857 -11.164 -4.844 1 97.81 213 MET B O 1
ATOM 4478 N N . ALA B 1 214 ? -5.996 -10.875 -5.434 1 97.19 214 ALA B N 1
ATOM 4479 C CA . ALA B 1 214 ? -6.484 -11.547 -4.23 1 97.19 214 ALA B CA 1
ATOM 4480 C C . ALA B 1 214 ? -6.098 -13.016 -4.223 1 97.19 214 ALA B C 1
ATOM 4482 O O . ALA B 1 214 ? -5.711 -13.555 -3.182 1 97.19 214 ALA B O 1
ATOM 4483 N N . TYR B 1 215 ? -6.238 -13.648 -5.359 1 97.75 215 TYR B N 1
ATOM 4484 C CA . TYR B 1 215 ? -5.855 -15.055 -5.473 1 97.75 215 TYR B CA 1
ATOM 4485 C C . TYR B 1 215 ? -4.375 -15.242 -5.164 1 97.75 215 TYR B C 1
ATOM 4487 O O . TYR B 1 215 ? -4.004 -16.141 -4.398 1 97.75 215 TYR B O 1
ATOM 4495 N N . ALA B 1 216 ? -3.557 -14.414 -5.797 1 98.25 216 ALA B N 1
ATOM 4496 C CA . ALA B 1 216 ? -2.113 -14.523 -5.602 1 98.25 216 ALA B CA 1
ATOM 4497 C C . ALA B 1 216 ? -1.742 -14.297 -4.137 1 98.25 216 ALA B C 1
ATOM 4499 O O . ALA B 1 216 ? -0.931 -15.031 -3.574 1 98.25 216 ALA B O 1
ATOM 4500 N N . ALA B 1 217 ? -2.322 -13.312 -3.527 1 98 217 ALA B N 1
ATOM 4501 C CA . ALA B 1 217 ? -2.029 -12.992 -2.135 1 98 217 ALA B CA 1
ATOM 4502 C C . ALA B 1 217 ? -2.455 -14.125 -1.206 1 98 217 ALA B C 1
ATOM 4504 O O . ALA B 1 217 ? -1.683 -14.555 -0.345 1 98 217 ALA B O 1
ATOM 4505 N N . ALA B 1 218 ? -3.645 -14.586 -1.385 1 97.88 218 ALA B N 1
ATOM 4506 C CA . ALA B 1 218 ? -4.203 -15.602 -0.493 1 97.88 218 ALA B CA 1
ATOM 4507 C C . ALA B 1 218 ? -3.566 -16.969 -0.747 1 97.88 218 ALA B C 1
ATOM 4509 O O . ALA B 1 218 ? -3.166 -17.656 0.194 1 97.88 218 ALA B O 1
ATOM 4510 N N . SER B 1 219 ? -3.463 -17.344 -1.969 1 96.62 219 SER B N 1
ATOM 4511 C CA . SER B 1 219 ? -2.924 -18.656 -2.312 1 96.62 219 SER B CA 1
ATOM 4512 C C . SER B 1 219 ? -1.463 -18.781 -1.897 1 96.62 219 SER B C 1
ATOM 4514 O O . SER B 1 219 ? -1.033 -19.828 -1.425 1 96.62 219 SER B O 1
ATOM 4516 N N . SER B 1 220 ? -0.684 -17.734 -2.107 1 96.56 220 SER B N 1
ATOM 4517 C CA . SER B 1 220 ? 0.737 -17.766 -1.774 1 96.56 220 SER B CA 1
ATOM 4518 C C . SER B 1 220 ? 0.95 -18.094 -0.3 1 96.56 220 SER B C 1
ATOM 4520 O O . SER B 1 220 ? 1.959 -18.703 0.068 1 96.56 220 SER B O 1
ATOM 4522 N N . PHE B 1 221 ? 0.015 -17.641 0.513 1 97.44 221 PHE B N 1
ATOM 4523 C CA . PHE B 1 221 ? 0.185 -17.859 1.944 1 97.44 221 PHE B CA 1
ATOM 4524 C C . PHE B 1 221 ? -0.604 -19.078 2.402 1 97.44 221 PHE B C 1
ATOM 4526 O O . PHE B 1 221 ? -0.097 -19.906 3.168 1 97.44 221 PHE B O 1
ATOM 4533 N N . LEU B 1 222 ? -1.78 -19.266 1.96 1 96.44 222 LEU B N 1
ATOM 4534 C CA . LEU B 1 222 ? -2.684 -20.281 2.49 1 96.44 222 LEU B CA 1
ATOM 4535 C C . LEU B 1 222 ? -2.363 -21.656 1.907 1 96.44 222 LEU B C 1
ATOM 4537 O O . LEU B 1 222 ? -2.551 -22.672 2.572 1 96.44 222 LEU B O 1
ATOM 4541 N N . HIS B 1 223 ? -1.896 -21.688 0.699 1 94.81 223 HIS B N 1
ATOM 4542 C CA . HIS B 1 223 ? -1.628 -22.953 0.041 1 94.81 223 HIS B CA 1
ATOM 4543 C C . HIS B 1 223 ? -0.171 -23.375 0.218 1 94.81 223 HIS B C 1
ATOM 4545 O O . HIS B 1 223 ? 0.195 -24.516 -0.076 1 94.81 223 HIS B O 1
ATOM 4551 N N . ALA B 1 224 ? 0.644 -22.5 0.679 1 94.56 224 ALA B N 1
ATOM 4552 C CA . ALA B 1 224 ? 2.08 -22.766 0.758 1 94.56 224 ALA B CA 1
ATOM 4553 C C . ALA B 1 224 ? 2.383 -23.859 1.765 1 94.56 224 ALA B C 1
ATOM 4555 O O . ALA B 1 224 ? 1.771 -23.922 2.834 1 94.56 224 ALA B O 1
ATOM 4556 N N . ASP B 1 225 ? 3.309 -24.703 1.446 1 93.31 225 ASP B N 1
ATOM 4557 C CA . ASP B 1 225 ? 3.756 -25.766 2.34 1 93.31 225 ASP B CA 1
ATOM 4558 C C . ASP B 1 225 ? 4.844 -25.266 3.287 1 93.31 225 ASP B C 1
ATOM 4560 O O . ASP B 1 225 ? 6.008 -25.656 3.158 1 93.31 225 ASP B O 1
ATOM 4564 N N . PHE B 1 226 ? 4.461 -24.594 4.293 1 94.38 226 PHE B N 1
ATOM 4565 C CA . PHE B 1 226 ? 5.398 -24.031 5.258 1 94.38 226 PHE B CA 1
ATOM 4566 C C . PHE B 1 226 ? 5.922 -25.109 6.195 1 94.38 226 PHE B C 1
ATOM 4568 O O . PHE B 1 226 ? 7.09 -25.094 6.586 1 94.38 226 PHE B O 1
ATOM 4575 N N . ALA B 1 227 ? 5.062 -25.953 6.559 1 91.12 227 ALA B N 1
ATOM 4576 C CA . ALA B 1 227 ? 5.406 -27.031 7.496 1 91.12 227 ALA B CA 1
ATOM 4577 C C . ALA B 1 227 ? 6.504 -27.922 6.934 1 91.12 227 ALA B C 1
ATOM 4579 O O . ALA B 1 227 ? 7.434 -28.297 7.648 1 91.12 227 ALA B O 1
ATOM 4580 N N . GLY B 1 228 ? 6.434 -28.234 5.645 1 90.69 228 GLY B N 1
ATOM 4581 C CA . GLY B 1 228 ? 7.402 -29.109 5 1 90.69 228 GLY B CA 1
ATOM 4582 C C . GLY B 1 228 ? 8.742 -28.438 4.754 1 90.69 228 GLY B C 1
ATOM 4583 O O . GLY B 1 228 ? 9.742 -29.109 4.496 1 90.69 228 GLY B O 1
ATOM 4584 N N . HIS B 1 229 ? 8.758 -27.156 4.934 1 92.81 229 HIS B N 1
ATOM 4585 C CA . HIS B 1 229 ? 9.984 -26.438 4.605 1 92.81 229 HIS B CA 1
ATOM 4586 C C . HIS B 1 229 ? 10.539 -25.719 5.828 1 92.81 229 HIS B C 1
ATOM 4588 O O . HIS B 1 229 ? 11.148 -24.656 5.695 1 92.81 229 HIS B O 1
ATOM 4594 N N . GLN B 1 230 ? 10.227 -26.203 6.961 1 91.81 230 GLN B N 1
ATOM 4595 C CA . GLN B 1 230 ? 10.82 -25.797 8.227 1 91.81 230 GLN B CA 1
ATOM 4596 C C . GLN B 1 230 ? 10.578 -24.312 8.492 1 91.81 230 GLN B C 1
ATOM 4598 O O . GLN B 1 230 ? 11.508 -23.578 8.852 1 91.81 230 GLN B O 1
ATOM 4603 N N . ALA B 1 231 ? 9.391 -23.844 8.258 1 93.81 231 ALA B N 1
ATOM 4604 C CA . ALA B 1 231 ? 9.031 -22.469 8.578 1 93.81 231 ALA B CA 1
ATOM 4605 C C . ALA B 1 231 ? 8.945 -22.266 10.086 1 93.81 231 ALA B C 1
ATOM 4607 O O . ALA B 1 231 ? 8.719 -23.219 10.836 1 93.81 231 ALA B O 1
ATOM 4608 N N . SER B 1 232 ? 9.219 -21.109 10.539 1 95.25 232 SER B N 1
ATOM 4609 C CA . SER B 1 232 ? 9.109 -20.766 11.953 1 95.25 232 SER B CA 1
ATOM 4610 C C . SER B 1 232 ? 7.691 -20.984 12.469 1 95.25 232 SER B C 1
ATOM 4612 O O . SER B 1 232 ? 6.734 -20.969 11.688 1 95.25 232 SER B O 1
ATOM 4614 N N . THR B 1 233 ? 7.559 -21.156 13.797 1 95.56 233 THR B N 1
ATOM 4615 C CA . THR B 1 233 ? 6.277 -21.438 14.438 1 95.56 233 THR B CA 1
ATOM 4616 C C . THR B 1 233 ? 5.309 -20.266 14.25 1 95.56 233 THR B C 1
ATOM 4618 O O . THR B 1 233 ? 4.098 -20.469 14.141 1 95.56 233 THR B O 1
ATOM 4621 N N . VAL B 1 234 ? 5.828 -19.062 14.188 1 96.25 234 VAL B N 1
ATOM 4622 C CA . VAL B 1 234 ? 4.996 -17.875 14.031 1 96.25 234 VAL B CA 1
ATOM 4623 C C . VAL B 1 234 ? 4.242 -17.938 12.703 1 96.25 234 VAL B C 1
ATOM 4625 O O . VAL B 1 234 ? 3.057 -17.609 12.641 1 96.25 234 VAL B O 1
ATOM 4628 N N . ILE B 1 235 ? 4.914 -18.422 11.695 1 97.25 235 ILE B N 1
ATOM 4629 C CA . ILE B 1 235 ? 4.324 -18.5 10.359 1 97.25 235 ILE B CA 1
ATOM 4630 C C . ILE B 1 235 ? 3.318 -19.656 10.32 1 97.25 235 ILE B C 1
ATOM 4632 O O . ILE B 1 235 ? 2.215 -19.5 9.797 1 97.25 235 ILE B O 1
ATOM 4636 N N . LEU B 1 236 ? 3.637 -20.766 10.906 1 97 236 LEU B N 1
ATOM 4637 C CA . LEU B 1 236 ? 2.779 -21.953 10.906 1 97 236 LEU B CA 1
ATOM 4638 C C . LEU B 1 236 ? 1.489 -21.672 11.672 1 97 236 LEU B C 1
ATOM 4640 O O . LEU B 1 236 ? 0.403 -22.047 11.219 1 97 236 LEU B O 1
ATOM 4644 N N . GLU B 1 237 ? 1.617 -21.047 12.758 1 97.31 237 GLU B N 1
ATOM 4645 C CA . GLU B 1 237 ? 0.439 -20.734 13.562 1 97.31 237 GLU B CA 1
ATOM 4646 C C . GLU B 1 237 ? -0.463 -19.734 12.852 1 97.31 237 GLU B C 1
ATOM 4648 O O . GLU B 1 237 ? -1.689 -19.844 12.914 1 97.31 237 GLU B O 1
ATOM 4653 N N . ALA B 1 238 ? 0.145 -18.781 12.258 1 97.31 238 ALA B N 1
ATOM 4654 C CA . ALA B 1 238 ? -0.634 -17.797 11.531 1 97.31 238 ALA B CA 1
ATOM 4655 C C . ALA B 1 238 ? -1.396 -18.422 10.375 1 97.31 238 ALA B C 1
ATOM 4657 O O . ALA B 1 238 ? -2.553 -18.078 10.117 1 97.31 238 ALA B O 1
ATOM 4658 N N . GLN B 1 239 ? -0.705 -19.312 9.664 1 97.25 239 GLN B N 1
ATOM 4659 C CA . GLN B 1 239 ? -1.354 -20 8.547 1 97.25 239 GLN B CA 1
ATOM 4660 C C . GLN B 1 239 ? -2.555 -20.812 9.023 1 97.25 239 GLN B C 1
ATOM 4662 O O . GLN B 1 239 ? -3.625 -20.766 8.414 1 97.25 239 GLN B O 1
ATOM 4667 N N . GLN B 1 240 ? -2.385 -21.516 10.102 1 96.94 240 GLN B N 1
ATOM 4668 C CA . GLN B 1 240 ? -3.473 -22.312 10.656 1 96.94 240 GLN B CA 1
ATOM 4669 C C . GLN B 1 240 ? -4.617 -21.422 11.141 1 96.94 240 GLN B C 1
ATOM 4671 O O . GLN B 1 240 ? -5.785 -21.719 10.891 1 96.94 240 GLN B O 1
ATOM 4676 N N . ARG B 1 241 ? -4.27 -20.375 11.797 1 97.38 241 ARG B N 1
ATOM 4677 C CA . ARG B 1 241 ? -5.273 -19.438 12.281 1 97.38 241 ARG B CA 1
ATOM 4678 C C . ARG B 1 241 ? -6.09 -18.859 11.133 1 97.38 241 ARG B C 1
ATOM 4680 O O . ARG B 1 241 ? -7.316 -18.75 11.219 1 97.38 241 ARG B O 1
ATOM 4687 N N . LEU B 1 242 ? -5.414 -18.5 10.07 1 97.25 242 LEU B N 1
ATOM 4688 C CA . LEU B 1 242 ? -6.09 -17.875 8.938 1 97.25 242 LEU B CA 1
ATOM 4689 C C . LEU B 1 242 ? -6.949 -18.891 8.195 1 97.25 242 LEU B C 1
ATOM 4691 O O . LEU B 1 242 ? -8.023 -18.547 7.691 1 97.25 242 LEU B O 1
ATOM 4695 N N . ARG B 1 243 ? -6.508 -20.109 8.125 1 96.31 243 ARG B N 1
ATOM 4696 C CA . ARG B 1 243 ? -7.305 -21.156 7.48 1 96.31 243 ARG B CA 1
ATOM 4697 C C . ARG B 1 243 ? -8.594 -21.406 8.25 1 96.31 243 ARG B C 1
ATOM 4699 O O . ARG B 1 243 ? -9.625 -21.719 7.656 1 96.31 243 ARG B O 1
ATOM 4706 N N . GLU B 1 244 ? -8.539 -21.188 9.477 1 96.38 244 GLU B N 1
ATOM 4707 C CA . GLU B 1 244 ? -9.711 -21.391 10.328 1 96.38 244 GLU B CA 1
ATOM 4708 C C . GLU B 1 244 ? -10.594 -20.156 10.359 1 96.38 244 GLU B C 1
ATOM 4710 O O . GLU B 1 244 ? -11.828 -20.266 10.359 1 96.38 244 GLU B O 1
ATOM 4715 N N . GLU B 1 245 ? -10.008 -19.016 10.352 1 95.19 245 GLU B N 1
ATOM 4716 C CA . GLU B 1 245 ? -10.742 -17.766 10.539 1 95.19 245 GLU B CA 1
ATOM 4717 C C . GLU B 1 245 ? -11.297 -17.25 9.219 1 95.19 245 GLU B C 1
ATOM 4719 O O . GLU B 1 245 ? -12.234 -16.453 9.211 1 95.19 245 GLU B O 1
ATOM 4724 N N . CYS B 1 246 ? -10.656 -17.688 8.109 1 95.75 246 CYS B N 1
ATOM 4725 C CA . CYS B 1 246 ? -11.086 -17.172 6.816 1 95.75 246 CYS B CA 1
ATOM 4726 C C . CYS B 1 246 ? -11.547 -18.297 5.902 1 95.75 246 CYS B C 1
ATOM 4728 O O . CYS B 1 246 ? -11.008 -18.469 4.809 1 95.75 246 CYS B O 1
ATOM 4730 N N . PRO B 1 247 ? -12.672 -18.922 6.242 1 94.62 247 PRO B N 1
ATOM 4731 C CA . PRO B 1 247 ? -13.133 -20.062 5.449 1 94.62 247 PRO B CA 1
ATOM 4732 C C . PRO B 1 247 ? -13.703 -19.656 4.09 1 94.62 247 PRO B C 1
ATOM 4734 O O . PRO B 1 247 ? -13.562 -20.391 3.111 1 94.62 247 PRO B O 1
ATOM 4737 N N . VAL B 1 248 ? -14.328 -18.562 3.998 1 92.69 248 VAL B N 1
ATOM 4738 C CA . VAL B 1 248 ? -14.93 -18.109 2.746 1 92.69 248 VAL B CA 1
ATOM 4739 C C . VAL B 1 248 ? -13.836 -17.797 1.731 1 92.69 248 VAL B C 1
ATOM 4741 O O . VAL B 1 248 ? -13.945 -18.141 0.554 1 92.69 248 VAL B O 1
ATOM 4744 N N . LEU B 1 249 ? -12.805 -17.156 2.24 1 94.44 249 LEU B N 1
ATOM 4745 C CA . LEU B 1 249 ? -11.68 -16.828 1.369 1 94.44 249 LEU B CA 1
ATOM 4746 C C . LEU B 1 249 ? -10.984 -18.094 0.888 1 94.44 249 LEU B C 1
ATOM 4748 O O . LEU B 1 249 ? -10.594 -18.188 -0.279 1 94.44 249 LEU B O 1
ATOM 4752 N N . LEU B 1 250 ? -10.836 -19.031 1.761 1 95.12 250 LEU B N 1
ATOM 4753 C CA . LEU B 1 250 ? -10.195 -20.297 1.411 1 95.12 250 LEU B CA 1
ATOM 4754 C C . LEU B 1 250 ? -11 -21.031 0.344 1 95.12 250 LEU B C 1
ATOM 4756 O O . LEU B 1 250 ? -10.43 -21.547 -0.615 1 95.12 250 LEU B O 1
ATOM 4760 N N . LYS B 1 251 ? -12.273 -21.047 0.491 1 92.94 251 LYS B N 1
ATOM 4761 C CA . LYS B 1 251 ? -13.141 -21.672 -0.501 1 92.94 251 LYS B CA 1
ATOM 4762 C C . LYS B 1 251 ? -13.062 -20.938 -1.84 1 92.94 251 LYS B C 1
ATOM 4764 O O . LYS B 1 251 ? -13.07 -21.578 -2.898 1 92.94 251 LYS B O 1
ATOM 4769 N N . TYR B 1 252 ? -13.055 -19.703 -1.761 1 94 252 TYR B N 1
ATOM 4770 C CA . TYR B 1 252 ? -12.969 -18.875 -2.963 1 94 252 TYR B CA 1
ATOM 4771 C C . TYR B 1 252 ? -11.688 -19.156 -3.732 1 94 252 TYR B C 1
ATOM 4773 O O . TYR B 1 252 ? -11.711 -19.344 -4.949 1 94 252 TYR B O 1
ATOM 4781 N N . VAL B 1 253 ? -10.555 -19.172 -3.012 1 94.69 253 VAL B N 1
ATOM 4782 C CA . VAL B 1 253 ? -9.25 -19.391 -3.637 1 94.69 253 VAL B CA 1
ATOM 4783 C C . VAL B 1 253 ? -9.172 -20.812 -4.184 1 94.69 253 VAL B C 1
ATOM 4785 O O . VAL B 1 253 ? -8.578 -21.047 -5.238 1 94.69 253 VAL B O 1
ATOM 4788 N N . GLU B 1 254 ? -9.75 -21.719 -3.523 1 92.94 254 GLU B N 1
ATOM 4789 C CA . GLU B 1 254 ? -9.797 -23.094 -4.016 1 92.94 254 GLU B CA 1
ATOM 4790 C C . GLU B 1 254 ? -10.625 -23.203 -5.293 1 92.94 254 GLU B C 1
ATOM 4792 O O . GLU B 1 254 ? -10.281 -23.953 -6.199 1 92.94 254 GLU B O 1
ATOM 4797 N N . LYS B 1 255 ? -11.672 -22.516 -5.297 1 91.44 255 LYS B N 1
ATOM 4798 C CA . LYS B 1 255 ? -12.492 -22.469 -6.504 1 91.44 255 LYS B CA 1
ATOM 4799 C C . LYS B 1 255 ? -11.695 -21.938 -7.691 1 91.44 255 LYS B C 1
ATOM 4801 O O . LYS B 1 255 ? -11.75 -22.5 -8.781 1 91.44 255 LYS B O 1
ATOM 4806 N N . LEU B 1 256 ? -10.969 -20.859 -7.465 1 93.69 256 LEU B N 1
ATOM 4807 C CA . LEU B 1 256 ? -10.172 -20.281 -8.539 1 93.69 256 LEU B CA 1
ATOM 4808 C C . LEU B 1 256 ? -9.055 -21.234 -8.961 1 93.69 256 LEU B C 1
ATOM 4810 O O . LEU B 1 256 ? -8.727 -21.328 -10.141 1 93.69 256 LEU B O 1
ATOM 4814 N N . ARG B 1 257 ? -8.477 -21.891 -7.969 1 93.44 257 ARG B N 1
ATOM 4815 C CA . ARG B 1 257 ? -7.438 -22.875 -8.273 1 93.44 257 ARG B CA 1
ATOM 4816 C C . ARG B 1 257 ? -7.977 -23.984 -9.164 1 93.44 257 ARG B C 1
ATOM 4818 O O . ARG B 1 257 ? -7.344 -24.359 -10.148 1 93.44 257 ARG B O 1
ATOM 4825 N N . MET B 1 258 ? -9.141 -24.453 -8.898 1 91 258 MET B N 1
ATOM 4826 C CA . MET B 1 258 ? -9.75 -25.547 -9.648 1 91 258 MET B CA 1
ATOM 4827 C C . MET B 1 258 ? -10.148 -25.094 -11.047 1 91 258 MET B C 1
ATOM 4829 O O . MET B 1 258 ? -10.031 -25.844 -12.016 1 91 258 MET B O 1
ATOM 4833 N N . LEU B 1 259 ? -10.555 -23.922 -11.18 1 90.5 259 LEU B N 1
ATOM 4834 C CA . LEU B 1 259 ? -11.039 -23.406 -12.453 1 90.5 259 LEU B CA 1
ATOM 4835 C C . LEU B 1 259 ? -9.883 -23.016 -13.367 1 90.5 259 LEU B C 1
ATOM 4837 O O . LEU B 1 259 ? -9.945 -23.234 -14.578 1 90.5 259 LEU B O 1
ATOM 4841 N N . TYR B 1 260 ? -8.82 -22.438 -12.734 1 92.88 260 TYR B N 1
ATOM 4842 C CA . TYR B 1 260 ? -7.832 -21.812 -13.609 1 92.88 260 TYR B CA 1
ATOM 4843 C C . TYR B 1 260 ? -6.457 -22.438 -13.422 1 92.88 260 TYR B C 1
ATOM 4845 O O . TYR B 1 260 ? -5.559 -22.25 -14.242 1 92.88 260 TYR B O 1
ATOM 4853 N N . PHE B 1 261 ? -6.223 -23.141 -12.375 1 91.25 261 PHE B N 1
ATOM 4854 C CA . PHE B 1 261 ? -4.914 -23.719 -12.102 1 91.25 261 PHE B CA 1
ATOM 4855 C C . PHE B 1 261 ? -5.016 -25.234 -11.945 1 91.25 261 PHE B C 1
ATOM 4857 O O . PHE B 1 261 ? -4.355 -25.828 -11.086 1 91.25 261 PHE B O 1
ATOM 4864 N N . GLU B 1 262 ? -5.77 -25.875 -12.664 1 81.12 262 GLU B N 1
ATOM 4865 C CA . GLU B 1 262 ? -6.008 -27.312 -12.57 1 81.12 262 GLU B CA 1
ATOM 4866 C C . GLU B 1 262 ? -4.734 -28.109 -12.844 1 81.12 262 GLU B C 1
ATOM 4868 O O . GLU B 1 262 ? -4.516 -29.172 -12.258 1 81.12 262 GLU B O 1
ATOM 4873 N N . GLU B 1 263 ? -3.881 -27.609 -13.672 1 75.38 263 GLU B N 1
ATOM 4874 C CA . GLU B 1 263 ? -2.646 -28.297 -14.039 1 75.38 263 GLU B CA 1
ATOM 4875 C C . GLU B 1 263 ? -1.734 -28.469 -12.828 1 75.38 263 GLU B C 1
ATOM 4877 O O . GLU B 1 263 ? -0.885 -29.359 -12.812 1 75.38 263 GLU B O 1
ATOM 4882 N N . TYR B 1 264 ? -1.967 -27.594 -11.844 1 70.19 264 TYR B N 1
ATOM 4883 C CA . TYR B 1 264 ? -1.1 -27.641 -10.672 1 70.19 264 TYR B CA 1
ATOM 4884 C C . TYR B 1 264 ? -1.742 -28.438 -9.555 1 70.19 264 TYR B C 1
ATOM 4886 O O . TYR B 1 264 ? -1.287 -28.406 -8.406 1 70.19 264 TYR B O 1
ATOM 4894 N N . SER B 1 265 ? -2.805 -29.031 -9.805 1 64.5 265 SER B N 1
ATOM 4895 C CA . SER B 1 265 ? -3.504 -29.812 -8.781 1 64.5 265 SER B CA 1
ATOM 4896 C C . SER B 1 265 ? -2.578 -30.844 -8.141 1 64.5 265 SER B C 1
ATOM 4898 O O . SER B 1 265 ? -2.727 -31.156 -6.961 1 64.5 265 SER B O 1
ATOM 4900 N N . ALA B 1 266 ? -1.604 -31.234 -8.773 1 56.78 266 ALA B N 1
ATOM 4901 C CA . ALA B 1 266 ? -0.667 -32.188 -8.188 1 56.78 266 ALA B CA 1
ATOM 4902 C C . ALA B 1 266 ? 0.293 -31.484 -7.227 1 56.78 266 ALA B C 1
ATOM 4904 O O . ALA B 1 266 ? 0.847 -32.125 -6.324 1 56.78 266 ALA B O 1
ATOM 4905 N N . PHE B 1 267 ? 0.486 -30.234 -7.367 1 53.78 267 PHE B N 1
ATOM 4906 C CA . PHE B 1 267 ? 1.438 -29.484 -6.559 1 53.78 267 PHE B CA 1
ATOM 4907 C C . PHE B 1 267 ? 0.821 -29.109 -5.219 1 53.78 267 PHE B C 1
ATOM 4909 O O . PHE B 1 267 ? 1.521 -29.031 -4.207 1 53.78 267 PHE B O 1
ATOM 4916 N N . TYR B 1 268 ? -0.492 -28.797 -5.156 1 51.41 268 TYR B N 1
ATOM 4917 C CA . TYR B 1 268 ? -1.11 -28.266 -3.947 1 51.41 268 TYR B CA 1
ATOM 4918 C C . TYR B 1 268 ? -1.336 -29.375 -2.918 1 51.41 268 TYR B C 1
ATOM 4920 O O . TYR B 1 268 ? -2.049 -30.344 -3.186 1 51.41 268 TYR B O 1
ATOM 4928 N N . ASN B 1 269 ? -0.441 -29.875 -2.096 1 44.22 269 ASN B N 1
ATOM 4929 C CA . ASN B 1 269 ? -0.57 -30.875 -1.035 1 44.22 269 ASN B CA 1
ATOM 4930 C C . ASN B 1 269 ? -1.663 -30.484 -0.041 1 44.22 269 ASN B C 1
ATOM 4932 O O . ASN B 1 269 ? -1.39 -29.844 0.973 1 44.22 269 ASN B O 1
ATOM 4936 N N . LEU B 1 270 ? -2.773 -30.078 -0.273 1 39.38 270 LEU B N 1
ATOM 4937 C CA . LEU B 1 270 ? -3.746 -29.969 0.808 1 39.38 270 LEU B CA 1
ATOM 4938 C C . LEU B 1 270 ? -3.914 -31.312 1.52 1 39.38 270 LEU B C 1
ATOM 4940 O O . LEU B 1 270 ? -4.426 -32.281 0.937 1 39.38 270 LEU B O 1
ATOM 4944 N N . ARG B 1 271 ? -3.051 -31.812 2.49 1 34.25 271 ARG B N 1
ATOM 4945 C CA . ARG B 1 271 ? -3.334 -33 3.303 1 34.25 271 ARG B CA 1
ATOM 4946 C C . ARG B 1 271 ? -4.766 -32.969 3.832 1 34.25 271 ARG B C 1
ATOM 4948 O O . ARG B 1 271 ? -5.207 -31.953 4.383 1 34.25 271 ARG B O 1
ATOM 4955 N N . PRO B 1 272 ? -5.609 -33.688 3.498 1 32.91 272 PRO B N 1
ATOM 4956 C CA . PRO B 1 272 ? -6.836 -33.875 4.281 1 32.91 272 PRO B CA 1
ATOM 4957 C C . PRO B 1 272 ? -6.578 -33.906 5.785 1 32.91 272 PRO B C 1
ATOM 4959 O O . PRO B 1 272 ? -5.645 -34.594 6.238 1 32.91 272 PRO B O 1
ATOM 4962 N N . THR B 1 273 ? -6.738 -32.938 6.707 1 31.59 273 THR B N 1
ATOM 4963 C CA . THR B 1 273 ? -6.715 -32.969 8.164 1 31.59 273 THR B CA 1
ATOM 4964 C C . THR B 1 273 ? -7.336 -34.25 8.711 1 31.59 273 THR B C 1
ATOM 4966 O O . THR B 1 273 ? -8.547 -34.312 8.922 1 31.59 273 THR B O 1
ATOM 4969 N N . GLU B 1 274 ? -7.109 -35.375 8.312 1 29.88 274 GLU B N 1
ATOM 4970 C CA . GLU B 1 274 ? -7.625 -36.469 9.141 1 29.88 274 GLU B CA 1
ATOM 4971 C C . GLU B 1 274 ? -7.129 -36.344 10.578 1 29.88 274 GLU B C 1
ATOM 4973 O O . GLU B 1 274 ? -6.309 -35.469 10.891 1 29.88 274 GLU B O 1
ATOM 4978 N N . SER B 1 275 ? -6.582 -37.625 11.367 1 27.92 275 SER B N 1
ATOM 4979 C CA . SER B 1 275 ? -6.438 -38.219 12.688 1 27.92 275 SER B CA 1
ATOM 4980 C C . SER B 1 275 ? -5.176 -37.75 13.383 1 27.92 275 SER B C 1
ATOM 4982 O O . SER B 1 275 ? -4.176 -38.469 13.453 1 27.92 275 SER B O 1
ATOM 4984 N N . CYS B 1 276 ? -4.684 -36.562 13.445 1 27.41 276 CYS B N 1
ATOM 4985 C CA . CYS B 1 276 ? -3.564 -36.25 14.32 1 27.41 276 CYS B CA 1
ATOM 4986 C C . CYS B 1 276 ? -3.838 -36.688 15.75 1 27.41 276 CYS B C 1
ATOM 4988 O O . CYS B 1 276 ? -3.207 -36.188 16.688 1 27.41 276 CYS B O 1
ATOM 4990 N N . ASN B 1 277 ? -4.852 -37.406 16.094 1 26.62 277 ASN B N 1
ATOM 4991 C CA . ASN B 1 277 ? -4.867 -37.812 17.5 1 26.62 277 ASN B CA 1
ATOM 4992 C C . ASN B 1 277 ? -3.6 -38.562 17.891 1 26.62 277 ASN B C 1
ATOM 4994 O O . ASN B 1 277 ? -3.15 -38.469 19.031 1 26.62 277 ASN B O 1
ATOM 4998 N N . GLN B 1 278 ? -3.182 -39.656 17.172 1 25.98 278 GLN B N 1
ATOM 4999 C CA . GLN B 1 278 ? -2.477 -40.719 17.906 1 25.98 278 GLN B CA 1
ATOM 5000 C C . GLN B 1 278 ? -1 -40.375 18.078 1 25.98 278 GLN B C 1
ATOM 5002 O O . GLN B 1 278 ? -0.412 -40.625 19.125 1 25.98 278 GLN B O 1
ATOM 5007 N N . GLY B 1 279 ? -0.17 -40.219 16.953 1 25.83 279 GLY B N 1
ATOM 5008 C CA . GLY B 1 279 ? 1.208 -40.688 17.016 1 25.83 279 GLY B CA 1
ATOM 5009 C C . GLY B 1 279 ? 2.16 -39.656 17.578 1 25.83 279 GLY B C 1
ATOM 5010 O O . GLY B 1 279 ? 3.379 -39.844 17.547 1 25.83 279 GLY B O 1
ATOM 5011 N N . MET B 1 280 ? 1.746 -38.406 17.797 1 27.67 280 MET B N 1
ATOM 5012 C CA . MET B 1 280 ? 2.834 -37.469 18.094 1 27.67 280 MET B CA 1
ATOM 5013 C C . MET B 1 280 ? 3.43 -37.781 19.469 1 27.67 280 MET B C 1
ATOM 5015 O O . MET B 1 280 ? 4.242 -37 19.984 1 27.67 280 MET B O 1
ATOM 5019 N N . LYS B 1 281 ? 2.916 -38.688 20.266 1 27.48 281 LYS B N 1
ATOM 5020 C CA . LYS B 1 281 ? 3.477 -38.688 21.609 1 27.48 281 L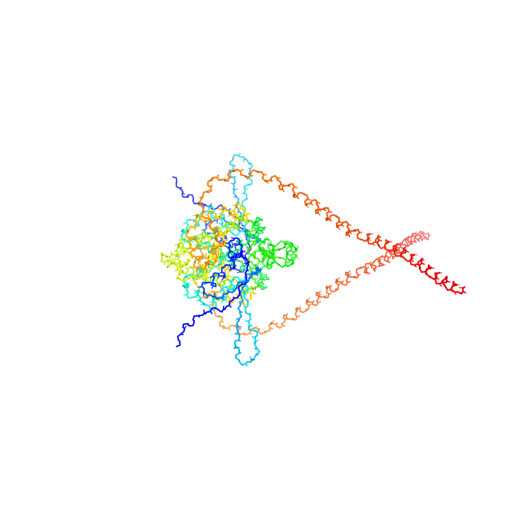YS B CA 1
ATOM 5021 C C . LYS B 1 281 ? 4.969 -39 21.594 1 27.48 281 LYS B C 1
ATOM 5023 O O . LYS B 1 281 ? 5.723 -38.5 22.438 1 27.48 281 LYS B O 1
ATOM 5028 N N . ASN B 1 282 ? 5.492 -40.094 20.938 1 26.5 282 ASN B N 1
ATOM 5029 C CA . ASN B 1 282 ? 6.695 -40.719 21.484 1 26.5 282 ASN B CA 1
ATOM 5030 C C . ASN B 1 282 ? 7.961 -40.031 20.984 1 26.5 282 ASN B C 1
ATOM 5032 O O . ASN B 1 282 ? 9.008 -40.094 21.625 1 26.5 282 ASN B O 1
ATOM 5036 N N . GLY B 1 283 ? 8.156 -39.719 19.609 1 26.66 283 GLY B N 1
ATOM 5037 C CA . GLY B 1 283 ? 9.523 -39.781 19.125 1 26.66 283 GLY B CA 1
ATOM 5038 C C . GLY B 1 283 ? 10.281 -38.469 19.359 1 26.66 283 GLY B C 1
ATOM 5039 O O . GLY B 1 283 ? 11.375 -38.281 18.828 1 26.66 283 GLY B O 1
ATOM 5040 N N . MET B 1 284 ? 9.695 -37.406 19.891 1 29.66 284 MET B N 1
ATOM 5041 C CA . MET B 1 284 ? 10.414 -36.125 19.922 1 29.66 284 MET B CA 1
ATOM 5042 C C . MET B 1 284 ? 11.602 -36.188 20.875 1 29.66 284 MET B C 1
ATOM 5044 O O . MET B 1 284 ? 12.32 -35.219 21.047 1 29.66 284 MET B O 1
ATOM 5048 N N . GLU B 1 285 ? 11.758 -37.219 21.734 1 28.77 285 GLU B N 1
ATOM 5049 C CA . GLU B 1 285 ? 12.742 -37.062 22.797 1 28.77 285 GLU B CA 1
ATOM 5050 C C . GLU B 1 285 ? 14.156 -36.969 22.219 1 28.77 285 GLU B C 1
ATOM 5052 O O . GLU B 1 285 ? 14.961 -36.156 22.703 1 28.77 285 GLU B O 1
ATOM 5057 N N . SER B 1 286 ? 14.609 -37.938 21.344 1 28.83 286 SER B N 1
ATOM 5058 C CA . SER B 1 286 ? 16.016 -38.281 21.359 1 28.83 286 SER B CA 1
ATOM 5059 C C . SER B 1 286 ? 16.844 -37.344 20.484 1 28.83 286 SER B C 1
ATOM 5061 O O . SER B 1 286 ? 18.047 -37.188 20.703 1 28.83 286 SER B O 1
ATOM 5063 N N . SER B 1 287 ? 16.297 -36.875 19.312 1 29.92 287 SER B N 1
ATOM 5064 C CA . SER B 1 287 ? 17.266 -36.5 18.297 1 29.92 287 SER B CA 1
ATOM 5065 C C . SER B 1 287 ? 17.797 -35.094 18.531 1 29.92 287 SER B C 1
ATOM 5067 O O . SER B 1 287 ? 18.609 -34.594 17.75 1 29.92 287 SER B O 1
ATOM 5069 N N . GLN B 1 288 ? 17.281 -34.344 19.484 1 28.56 288 GLN B N 1
ATOM 5070 C CA . GLN B 1 288 ? 17.781 -32.969 19.703 1 28.56 288 GLN B CA 1
ATOM 5071 C C . GLN B 1 288 ? 19.234 -33 20.172 1 28.56 288 GLN B C 1
ATOM 5073 O O . GLN B 1 288 ? 19.922 -31.984 20.047 1 28.56 288 GLN B O 1
ATOM 5078 N N . ASP B 1 289 ? 19.609 -34.094 20.875 1 29.38 289 ASP B N 1
ATOM 5079 C CA . ASP B 1 289 ? 20.891 -34.094 21.562 1 29.38 289 ASP B CA 1
ATOM 5080 C C . ASP B 1 289 ? 22.062 -34.125 20.578 1 29.38 289 ASP B C 1
ATOM 5082 O O . ASP B 1 289 ? 23.109 -33.531 20.828 1 29.38 289 ASP B O 1
ATOM 5086 N N . ASP B 1 290 ? 21.891 -34.875 19.438 1 31.2 290 ASP B N 1
ATOM 5087 C CA . ASP B 1 290 ? 23.078 -35.188 18.656 1 31.2 290 ASP B CA 1
ATOM 5088 C C . ASP B 1 290 ? 23.516 -33.969 17.828 1 31.2 290 ASP B C 1
ATOM 5090 O O . ASP B 1 290 ? 24.688 -33.875 17.469 1 31.2 290 ASP B O 1
ATOM 5094 N N . MET B 1 291 ? 22.562 -33.125 17.438 1 29.58 291 MET B N 1
ATOM 5095 C CA . MET B 1 291 ? 22.984 -32.062 16.5 1 29.58 291 MET B CA 1
ATOM 5096 C C . MET B 1 291 ? 23.828 -31.031 17.219 1 29.58 291 MET B C 1
ATOM 5098 O O . MET B 1 291 ? 24.438 -30.172 16.562 1 29.58 291 MET B O 1
ATOM 5102 N N . TYR B 1 292 ? 23.75 -30.906 18.516 1 33.03 292 TYR B N 1
ATOM 5103 C CA . TYR B 1 292 ? 24.594 -29.953 19.234 1 33.03 292 TYR B CA 1
ATOM 5104 C C . TYR B 1 292 ? 26.078 -30.297 19.078 1 33.03 292 TYR B C 1
ATOM 5106 O O . TYR B 1 292 ? 26.938 -29.406 19.172 1 33.03 292 TYR B O 1
ATOM 5114 N N . ARG B 1 293 ? 26.422 -31.594 18.984 1 34.16 293 ARG B N 1
ATOM 5115 C CA . ARG B 1 293 ? 27.812 -32.062 19.031 1 34.16 293 ARG B CA 1
ATOM 5116 C C . ARG B 1 293 ? 28.531 -31.703 17.734 1 34.16 293 ARG B C 1
ATOM 5118 O O . ARG B 1 293 ? 29.719 -31.375 17.734 1 34.16 293 ARG B O 1
ATOM 5125 N N . ARG B 1 294 ? 27.812 -31.859 16.578 1 37.44 294 ARG B N 1
ATOM 5126 C CA . ARG B 1 294 ? 28.531 -31.781 15.32 1 37.44 294 ARG B CA 1
ATOM 5127 C C . ARG B 1 294 ? 28.875 -30.328 14.984 1 37.44 294 ARG B C 1
ATOM 5129 O O . ARG B 1 294 ? 29.891 -30.062 14.336 1 37.44 294 ARG B O 1
ATOM 5136 N N . GLY B 1 295 ? 28.094 -29.359 15.453 1 36.28 295 GLY B N 1
ATOM 5137 C CA . GLY B 1 295 ? 28.297 -27.969 15.109 1 36.28 295 GLY B CA 1
ATOM 5138 C C . GLY B 1 295 ? 29.562 -27.375 15.711 1 36.28 295 GLY B C 1
ATOM 5139 O O . GLY B 1 295 ? 30.078 -26.391 15.211 1 36.28 295 GLY B O 1
ATOM 5140 N N . ARG B 1 296 ? 29.906 -27.891 16.828 1 42.22 296 ARG B N 1
ATOM 5141 C CA . ARG B 1 296 ? 31.062 -27.297 17.5 1 42.22 296 ARG B CA 1
ATOM 5142 C C . ARG B 1 296 ? 32.344 -27.562 16.703 1 42.22 296 ARG B C 1
ATOM 5144 O O . ARG B 1 296 ? 33.219 -26.703 16.656 1 42.22 296 ARG B O 1
ATOM 5151 N N . TRP B 1 297 ? 32.312 -28.75 16.031 1 44.5 297 TRP B N 1
ATOM 5152 C CA . TRP B 1 297 ? 33.594 -29.094 15.398 1 44.5 297 TRP B CA 1
ATOM 5153 C C . TRP B 1 297 ? 33.844 -28.25 14.164 1 44.5 297 TRP B C 1
ATOM 5155 O O . TRP B 1 297 ? 34.969 -27.859 13.883 1 44.5 297 TRP B O 1
ATOM 5165 N N . THR B 1 298 ? 32.75 -27.906 13.469 1 40.66 298 THR B N 1
ATOM 5166 C CA . THR B 1 298 ? 32.938 -27.125 12.25 1 40.66 298 THR B CA 1
ATOM 5167 C C . THR B 1 298 ? 33.406 -25.703 12.578 1 40.66 298 THR B C 1
ATOM 5169 O O . THR B 1 298 ? 34.25 -25.156 11.867 1 40.66 298 THR B O 1
ATOM 5172 N N . THR B 1 299 ? 33 -25.188 13.672 1 45.72 299 THR B N 1
ATOM 5173 C CA . THR B 1 299 ? 33.438 -23.875 14.07 1 45.72 299 THR B CA 1
ATOM 5174 C C . THR B 1 299 ? 34.938 -23.906 14.438 1 45.72 299 THR B C 1
ATOM 5176 O O . THR B 1 299 ? 35.688 -23 14.07 1 45.72 299 THR B O 1
ATOM 5179 N N . ILE B 1 300 ? 35.312 -25.016 15.031 1 47.28 300 ILE B N 1
ATOM 5180 C CA . ILE B 1 300 ? 36.688 -25.125 15.461 1 47.28 300 ILE B CA 1
ATOM 5181 C C . ILE B 1 300 ? 37.594 -25.25 14.242 1 47.28 300 ILE B C 1
ATOM 5183 O O . ILE B 1 300 ? 38.656 -24.594 14.156 1 47.28 300 ILE B O 1
ATOM 5187 N N . THR B 1 301 ? 37.094 -26.047 13.258 1 51.66 301 THR B N 1
ATOM 5188 C CA . THR B 1 301 ? 37.969 -26.281 12.094 1 51.66 301 THR B CA 1
ATOM 5189 C C . THR B 1 301 ? 38.094 -25 11.258 1 51.66 301 THR B C 1
ATOM 5191 O O . THR B 1 301 ? 39.156 -24.719 10.719 1 51.66 301 THR B O 1
ATOM 5194 N N . CYS B 1 302 ? 37.031 -24.266 11.219 1 47.28 302 CYS B N 1
ATOM 5195 C CA . CYS B 1 302 ? 37.094 -23.016 10.461 1 47.28 302 CYS B CA 1
ATOM 5196 C C . CYS B 1 302 ? 37.938 -21.984 11.172 1 47.28 302 CYS B C 1
ATOM 5198 O O . CYS B 1 302 ? 38.719 -21.266 10.539 1 47.28 302 CYS B O 1
ATOM 5200 N N . THR B 1 303 ? 37.844 -21.938 12.508 1 52.69 303 THR B N 1
ATOM 5201 C CA . THR B 1 303 ? 38.656 -21 13.266 1 52.69 303 THR B CA 1
ATOM 5202 C C . THR B 1 303 ? 40.125 -21.344 13.133 1 52.69 303 THR B C 1
ATOM 5204 O O . THR B 1 303 ? 40.969 -20.469 12.977 1 52.69 303 THR B O 1
ATOM 5207 N N . VAL B 1 304 ? 40.406 -22.672 13.117 1 55.91 304 VAL B N 1
ATOM 5208 C CA . VAL B 1 304 ? 41.781 -23.141 12.977 1 55.91 304 VAL B CA 1
ATOM 5209 C C . VAL B 1 304 ? 42.281 -22.828 11.57 1 55.91 304 VAL B C 1
ATOM 5211 O O . VAL B 1 304 ? 43.406 -22.359 11.398 1 55.91 304 VAL B O 1
ATOM 5214 N N . GLY B 1 305 ? 41.406 -23.031 10.586 1 51.28 305 GLY B N 1
ATOM 5215 C CA . GLY B 1 305 ? 41.75 -22.734 9.211 1 51.28 305 GLY B CA 1
ATOM 5216 C C . GLY B 1 305 ? 42.031 -21.266 8.969 1 51.28 305 GLY B C 1
ATOM 5217 O O . GLY B 1 305 ? 43.031 -20.906 8.328 1 51.28 305 GLY B O 1
ATOM 5218 N N . PHE B 1 306 ? 41.188 -20.453 9.531 1 53.47 306 PHE B N 1
ATOM 5219 C CA . PHE B 1 306 ? 41.344 -19.016 9.398 1 53.47 306 PHE B CA 1
ATOM 5220 C C . PHE B 1 306 ? 42.594 -18.547 10.133 1 53.47 306 PHE B C 1
ATOM 5222 O O . PHE B 1 306 ? 43.312 -17.672 9.648 1 53.47 306 PHE B O 1
ATOM 5229 N N . THR B 1 307 ? 42.812 -19.094 11.32 1 56.97 307 THR B N 1
ATOM 5230 C CA . THR B 1 307 ? 44 -18.719 12.086 1 56.97 307 THR B CA 1
ATOM 5231 C C . THR B 1 307 ? 45.281 -19.125 11.352 1 56.97 307 THR B C 1
ATOM 5233 O O . THR B 1 307 ? 46.25 -18.391 11.352 1 56.97 307 THR B O 1
ATOM 5236 N N . LEU B 1 308 ? 45.156 -20.281 10.625 1 55.56 308 LEU B N 1
ATOM 5237 C CA . LEU B 1 308 ? 46.281 -20.75 9.852 1 55.56 308 LEU B CA 1
ATOM 5238 C C . LEU B 1 308 ? 46.5 -19.875 8.617 1 55.56 308 LEU B C 1
ATOM 5240 O O . LEU B 1 308 ? 47.656 -19.531 8.297 1 55.56 308 LEU B O 1
ATOM 5244 N N . MET B 1 309 ? 45.5 -19.547 7.996 1 54.91 309 MET B N 1
ATOM 5245 C CA . MET B 1 309 ? 45.594 -18.656 6.836 1 54.91 309 MET B CA 1
ATOM 5246 C C . MET B 1 309 ? 46.125 -17.281 7.234 1 54.91 309 MET B C 1
ATOM 5248 O O . MET B 1 309 ? 46.969 -16.719 6.555 1 54.91 309 MET B O 1
ATOM 5252 N N . TYR B 1 310 ? 45.594 -16.766 8.297 1 55.22 310 TYR B N 1
ATOM 5253 C CA . TYR B 1 310 ? 46.094 -15.492 8.828 1 55.22 310 TYR B CA 1
ATOM 5254 C C . TYR B 1 310 ? 47.562 -15.578 9.203 1 55.22 310 TYR B C 1
ATOM 5256 O O . TYR B 1 310 ? 48.312 -14.656 8.93 1 55.22 310 TYR B O 1
ATOM 5264 N N . PHE B 1 311 ? 47.969 -16.672 9.781 1 54.28 311 PHE B N 1
ATOM 5265 C CA . PHE B 1 311 ? 49.344 -16.906 10.148 1 54.28 311 PHE B CA 1
ATOM 5266 C C . PHE B 1 311 ? 50.25 -16.953 8.914 1 54.28 311 PHE B C 1
ATOM 5268 O O . PHE B 1 311 ? 51.312 -16.359 8.891 1 54.28 311 PHE B O 1
ATOM 5275 N N . VAL B 1 312 ? 49.688 -17.562 7.859 1 58.16 312 VAL B N 1
ATOM 5276 C CA . VAL B 1 312 ? 50.469 -17.703 6.629 1 58.16 312 VAL B CA 1
ATOM 5277 C C . VAL B 1 312 ? 50.594 -16.344 5.953 1 58.16 312 VAL B C 1
ATOM 5279 O O . VAL B 1 312 ? 51.688 -15.969 5.496 1 58.16 312 VAL B O 1
ATOM 5282 N N . LEU B 1 313 ? 49.562 -15.602 6.008 1 56.38 313 LEU B N 1
ATOM 5283 C CA . LEU B 1 313 ? 49.562 -14.312 5.32 1 56.38 313 LEU B CA 1
ATOM 5284 C C . LEU B 1 313 ? 50.406 -13.281 6.082 1 56.38 313 LEU B C 1
ATOM 5286 O O . LEU B 1 313 ? 51.094 -12.469 5.473 1 56.38 313 LEU B O 1
ATOM 5290 N N . THR B 1 314 ? 50.312 -13.297 7.395 1 57.59 314 THR B N 1
ATOM 5291 C CA . THR B 1 314 ? 51.062 -12.336 8.203 1 57.59 314 THR B CA 1
ATOM 5292 C C . THR B 1 314 ? 52.531 -12.656 8.188 1 57.59 314 THR B C 1
ATOM 5294 O O . THR B 1 314 ? 53.375 -11.758 8.352 1 57.59 314 THR B O 1
ATOM 5297 N N . ASN B 1 315 ? 52.906 -13.914 8.016 1 52.94 315 ASN B N 1
ATOM 5298 C CA . ASN B 1 315 ? 54.281 -14.328 8.031 1 52.94 315 ASN B CA 1
ATOM 5299 C C . ASN B 1 315 ? 54.781 -14.711 6.637 1 52.94 315 ASN B C 1
ATOM 5301 O O . ASN B 1 315 ? 55.781 -15.414 6.492 1 52.94 315 ASN B O 1
ATOM 5305 N N . ALA B 1 316 ? 54.031 -14.266 5.684 1 52.88 316 ALA B N 1
ATOM 5306 C CA . ALA B 1 316 ? 54.25 -14.586 4.277 1 52.88 316 ALA B CA 1
ATOM 5307 C C . ALA B 1 316 ? 55.656 -14.188 3.838 1 52.88 316 ALA B C 1
ATOM 5309 O O . ALA B 1 316 ? 56.312 -14.93 3.111 1 52.88 316 ALA B O 1
ATOM 5310 N N . LYS B 1 317 ? 56 -13.109 4.305 1 58.03 317 LYS B N 1
ATOM 5311 C CA . LYS B 1 317 ? 57.344 -12.648 3.928 1 58.03 317 LYS B CA 1
ATOM 5312 C C . LYS B 1 317 ? 58.438 -13.57 4.484 1 58.03 317 LYS B C 1
ATOM 5314 O O . LYS B 1 317 ? 59.406 -13.859 3.807 1 58.03 317 LYS B O 1
ATOM 5319 N N . LEU B 1 318 ? 58.25 -13.945 5.73 1 56.03 318 LEU B N 1
ATOM 5320 C CA . LEU B 1 318 ? 59.219 -14.82 6.367 1 56.03 318 LEU B CA 1
ATOM 5321 C C . LEU B 1 318 ? 59.219 -16.203 5.719 1 56.03 318 LEU B C 1
ATOM 5323 O O . LEU B 1 318 ? 60.281 -16.797 5.504 1 56.03 318 LEU B O 1
ATOM 5327 N N . ILE B 1 319 ? 58 -16.562 5.238 1 57.47 319 ILE B N 1
ATOM 5328 C CA . ILE B 1 319 ? 57.844 -17.859 4.586 1 57.47 319 ILE B CA 1
ATOM 5329 C C . ILE B 1 319 ? 58.438 -17.812 3.182 1 57.47 319 ILE B C 1
ATOM 5331 O O . ILE B 1 319 ? 59.125 -18.734 2.764 1 57.47 319 ILE B O 1
ATOM 5335 N N . LEU B 1 320 ? 58.25 -16.703 2.551 1 59.75 320 LEU B N 1
ATOM 5336 C CA . LEU B 1 320 ? 58.812 -16.516 1.227 1 59.75 320 LEU B CA 1
ATOM 5337 C C . LEU B 1 320 ? 60.344 -16.453 1.305 1 59.75 320 LEU B C 1
ATOM 5339 O O . LEU B 1 320 ? 61.031 -17.031 0.461 1 59.75 320 LEU B O 1
ATOM 5343 N N . LEU B 1 321 ? 60.844 -15.773 2.34 1 58.03 321 LEU B N 1
ATOM 5344 C CA . LEU B 1 321 ? 62.281 -15.719 2.559 1 58.03 321 LEU B CA 1
ATOM 5345 C C . LEU B 1 321 ? 62.844 -17.109 2.842 1 58.03 321 LEU B C 1
ATOM 5347 O O . LEU B 1 321 ? 63.906 -17.453 2.336 1 58.03 321 LEU B O 1
ATOM 5351 N N . LEU B 1 322 ? 62.062 -17.906 3.525 1 59.34 322 LEU B N 1
ATOM 5352 C CA . LEU B 1 322 ? 62.469 -19.25 3.871 1 59.34 322 LEU B CA 1
ATOM 5353 C C . LEU B 1 322 ? 62.406 -20.172 2.652 1 59.34 322 LEU B C 1
ATOM 5355 O O . LEU B 1 322 ? 63.312 -21 2.447 1 59.34 322 LEU B O 1
ATOM 5359 N N . LEU B 1 323 ? 61.406 -19.875 1.842 1 60.31 323 LEU B N 1
ATOM 5360 C CA . LEU B 1 323 ? 61.25 -20.641 0.611 1 60.31 323 LEU B CA 1
ATOM 5361 C C . LEU B 1 323 ? 62.344 -20.266 -0.394 1 60.31 323 LEU B C 1
ATOM 5363 O O . LEU B 1 323 ? 62.875 -21.125 -1.102 1 60.31 323 LEU B O 1
ATOM 5367 N N . GLU B 1 324 ? 62.656 -19.047 -0.503 1 59.03 324 GLU B N 1
ATOM 5368 C CA . GLU B 1 324 ? 63.75 -18.594 -1.366 1 59.03 324 GLU B CA 1
ATOM 5369 C C . GLU B 1 324 ? 65.062 -19.156 -0.922 1 59.03 324 GLU B C 1
ATOM 5371 O O . GLU B 1 324 ? 65.875 -19.562 -1.756 1 59.03 324 GLU B O 1
ATOM 5376 N N . GLU B 1 325 ? 65.25 -19.203 0.41 1 57.56 325 GLU B N 1
ATOM 5377 C CA . GLU B 1 325 ? 66.5 -19.781 0.95 1 57.56 325 GLU B CA 1
ATOM 5378 C C . GLU B 1 325 ? 66.5 -21.281 0.69 1 57.56 325 GLU B C 1
ATOM 5380 O O . GLU B 1 325 ? 67.562 -21.828 0.387 1 57.56 325 GLU B O 1
ATOM 5385 N N . LEU B 1 326 ? 65.312 -21.859 0.666 1 58.94 326 LEU B N 1
ATOM 5386 C CA . LEU B 1 326 ? 65.25 -23.281 0.386 1 58.94 326 LEU B CA 1
ATOM 5387 C C . LEU B 1 326 ? 65.438 -23.562 -1.1 1 58.94 326 LEU B C 1
ATOM 5389 O O . LEU B 1 326 ? 66.062 -24.562 -1.469 1 58.94 326 LEU B O 1
ATOM 5393 N N . SER B 1 327 ? 64.938 -22.672 -1.9 1 58.25 327 SER B N 1
ATOM 5394 C CA . SER B 1 327 ? 65.125 -22.812 -3.342 1 58.25 327 SER B CA 1
ATOM 5395 C C . SER B 1 327 ? 66.562 -22.594 -3.74 1 58.25 327 SER B C 1
ATOM 5397 O O . SER B 1 327 ? 67.062 -23.25 -4.648 1 58.25 327 SER B O 1
ATOM 5399 N N . GLU B 1 328 ? 67.188 -21.609 -3.111 1 59.31 328 GLU B N 1
ATOM 5400 C CA . GLU B 1 328 ? 68.625 -21.375 -3.385 1 59.31 328 GLU B CA 1
ATOM 5401 C C . GLU B 1 328 ? 69.438 -22.562 -2.943 1 59.31 328 GLU B C 1
ATOM 5403 O O . GLU B 1 328 ? 70.438 -22.906 -3.615 1 59.31 328 GLU B O 1
ATOM 5408 N N . GLU B 1 329 ? 69 -23.141 -1.822 1 58.72 329 GLU B N 1
ATOM 5409 C CA . GLU B 1 329 ? 69.688 -24.312 -1.358 1 58.72 329 GLU B CA 1
ATOM 5410 C C . GLU B 1 329 ? 69.5 -25.5 -2.289 1 58.72 329 GLU B C 1
ATOM 5412 O O . GLU B 1 329 ? 70.375 -26.297 -2.533 1 58.72 329 GLU B O 1
ATOM 5417 N N . GLU B 1 330 ? 68.25 -25.531 -2.877 1 57.78 330 GLU B N 1
ATOM 5418 C CA . GLU B 1 330 ? 68 -26.609 -3.816 1 57.78 330 GLU B CA 1
ATOM 5419 C C . GLU B 1 330 ? 68.75 -26.406 -5.137 1 57.78 330 GLU B C 1
ATOM 5421 O O . GLU B 1 330 ? 69.188 -27.359 -5.738 1 57.78 330 GLU B O 1
ATOM 5426 N N . GLU B 1 331 ? 68.75 -25.141 -5.625 1 59.41 331 GLU B N 1
ATOM 5427 C CA . GLU B 1 331 ? 69.5 -24.844 -6.852 1 59.41 331 GLU B CA 1
ATOM 5428 C C . GLU B 1 331 ? 71 -25.109 -6.676 1 59.41 331 GLU B C 1
ATOM 5430 O O . GLU B 1 331 ? 71.625 -25.609 -7.59 1 59.41 331 GLU B O 1
ATOM 5435 N N . GLU B 1 332 ? 71.5 -24.734 -5.465 1 58.5 332 GLU B N 1
ATOM 5436 C CA . GLU B 1 332 ? 72.875 -25.016 -5.184 1 58.5 332 GLU B CA 1
ATOM 5437 C C . GLU B 1 332 ? 73.125 -26.531 -5.129 1 58.5 332 GLU B C 1
ATOM 5439 O O . GLU B 1 332 ? 74.188 -27 -5.57 1 58.5 332 GLU B O 1
ATOM 5444 N N . GLU B 1 333 ? 72.062 -27.203 -4.668 1 59.16 333 GLU B N 1
ATOM 5445 C CA . GLU B 1 333 ? 72.188 -28.656 -4.602 1 59.16 333 GLU B CA 1
ATOM 5446 C C . GLU B 1 333 ? 72.125 -29.281 -5.992 1 59.16 333 GLU B C 1
ATOM 5448 O O . GLU B 1 333 ? 72.812 -30.25 -6.297 1 59.16 333 GLU B O 1
ATOM 5453 N N . GLU B 1 334 ? 71.25 -28.703 -6.824 1 58.38 334 GLU B N 1
ATOM 5454 C CA . GLU B 1 334 ? 71.125 -29.219 -8.188 1 58.38 334 GLU B CA 1
ATOM 5455 C C . GLU B 1 334 ? 72.375 -28.906 -9.008 1 58.38 334 GLU B C 1
ATOM 5457 O O . GLU B 1 334 ? 72.812 -29.734 -9.797 1 58.38 334 GLU B O 1
ATOM 5462 N N . ASP B 1 335 ? 72.875 -27.672 -8.883 1 57.62 335 ASP B N 1
ATOM 5463 C CA . ASP B 1 335 ? 74.125 -27.312 -9.578 1 57.62 335 ASP B CA 1
ATOM 5464 C C . ASP B 1 335 ? 75.25 -28.188 -9.125 1 57.62 335 ASP B C 1
ATOM 5466 O O . ASP B 1 335 ? 76.125 -28.562 -9.93 1 57.62 335 ASP B O 1
ATOM 5470 N N . MET B 1 336 ? 75.188 -28.547 -7.816 1 56.44 336 MET B N 1
ATOM 5471 C CA . MET B 1 336 ? 76.188 -29.438 -7.312 1 56.44 336 MET B CA 1
ATOM 5472 C C . MET B 1 336 ? 76 -30.844 -7.887 1 56.44 336 MET B C 1
ATOM 5474 O O . MET B 1 336 ? 77 -31.531 -8.172 1 56.44 336 MET B O 1
ATOM 5478 N N . GLU B 1 337 ? 74.75 -31.156 -8.078 1 56.94 337 GLU B N 1
ATOM 5479 C CA . GLU B 1 337 ? 74.5 -32.5 -8.609 1 56.94 337 GLU B CA 1
ATOM 5480 C C . GLU B 1 337 ? 74.812 -32.562 -10.094 1 56.94 337 GLU B C 1
ATOM 5482 O O . GLU B 1 337 ? 75.312 -33.562 -10.57 1 56.94 337 GLU B O 1
ATOM 5487 N N . GLU B 1 338 ? 74.5 -31.531 -10.82 1 55.75 338 GLU B N 1
ATOM 5488 C CA . GLU B 1 338 ? 74.812 -31.531 -12.242 1 55.75 338 GLU B CA 1
ATOM 5489 C C . GLU B 1 338 ? 76.312 -31.516 -12.461 1 55.75 338 GLU B C 1
ATOM 5491 O O . GLU B 1 338 ? 76.812 -32.156 -13.391 1 55.75 338 GLU B O 1
ATOM 5496 N N . ASN B 1 339 ? 77 -30.719 -11.586 1 55.09 339 ASN B N 1
ATOM 5497 C CA . ASN B 1 339 ? 78.438 -30.719 -11.672 1 55.09 339 ASN B CA 1
ATOM 5498 C C . ASN B 1 339 ? 79.062 -32.094 -11.359 1 55.09 339 ASN B C 1
ATOM 5500 O O . ASN B 1 339 ? 80 -32.5 -11.953 1 55.09 339 ASN B O 1
ATOM 5504 N N . GLU B 1 340 ? 78.312 -32.781 -10.453 1 53.34 340 GLU B N 1
ATOM 5505 C CA . GLU B 1 340 ? 78.75 -34.125 -10.133 1 53.34 340 GLU B CA 1
ATOM 5506 C C . GLU B 1 340 ? 78.438 -35.125 -11.258 1 53.34 340 GLU B C 1
ATOM 5508 O O . GLU B 1 340 ? 79.25 -36.031 -11.508 1 53.34 340 GLU B O 1
ATOM 5513 N N . ARG B 1 341 ? 77.312 -34.875 -11.883 1 52.62 341 ARG B N 1
ATOM 5514 C CA . ARG B 1 341 ? 76.938 -35.781 -12.977 1 52.62 341 ARG B CA 1
ATOM 5515 C C . ARG B 1 341 ? 77.875 -35.562 -14.172 1 52.62 341 ARG B C 1
ATOM 5517 O O . ARG B 1 341 ? 78.188 -36.5 -14.883 1 52.62 341 ARG B O 1
ATOM 5524 N N . GLY B 1 342 ? 78.125 -34.25 -14.445 1 52.72 342 GLY B N 1
ATOM 5525 C CA . GLY B 1 342 ? 79.062 -33.969 -15.531 1 52.72 342 GLY B CA 1
ATOM 5526 C C . GLY B 1 342 ? 80.438 -34.625 -15.352 1 52.72 342 GLY B C 1
ATOM 5527 O O . GLY B 1 342 ? 81.062 -34.969 -16.328 1 52.72 342 GLY B O 1
ATOM 5528 N N . GLU B 1 343 ? 80.812 -34.594 -14.055 1 49.19 343 GLU B N 1
ATOM 5529 C CA . GLU B 1 343 ? 82.125 -35.188 -13.812 1 49.19 343 GLU B CA 1
ATOM 5530 C C . GLU B 1 343 ? 82.062 -36.719 -13.992 1 49.19 343 GLU B C 1
ATOM 5532 O O . GLU B 1 343 ? 83.062 -37.344 -14.32 1 49.19 343 GLU B O 1
ATOM 5537 N N . HIS B 1 344 ? 80.812 -37.25 -13.664 1 48.25 344 HIS B N 1
ATOM 5538 C CA . HIS B 1 344 ? 80.812 -38.719 -13.734 1 48.25 344 HIS B CA 1
ATOM 5539 C C . HIS B 1 344 ? 80.75 -39.188 -15.18 1 48.25 344 HIS B C 1
ATOM 5541 O O . HIS B 1 344 ? 81.125 -40.344 -15.469 1 48.25 344 HIS B O 1
ATOM 5547 N N . GLY B 1 345 ? 80.125 -38.375 -16.094 1 47.81 345 GLY B N 1
ATOM 5548 C CA . GLY B 1 345 ? 80.062 -38.812 -17.469 1 47.81 345 GLY B CA 1
ATOM 5549 C C . GLY B 1 345 ? 81.438 -38.906 -18.125 1 47.81 345 GLY B C 1
ATOM 5550 O O . GLY B 1 345 ? 81.625 -39.688 -19.062 1 47.81 345 GLY B O 1
ATOM 5551 N N . GLU B 1 346 ? 82.312 -37.938 -17.812 1 46.97 346 GLU B N 1
ATOM 5552 C CA . GLU B 1 346 ? 83.625 -37.938 -18.438 1 46.97 346 GLU B CA 1
ATOM 5553 C C . GLU B 1 346 ? 84.375 -39.188 -18.016 1 46.97 346 GLU B C 1
ATOM 5555 O O . GLU B 1 346 ? 85.312 -39.625 -18.75 1 46.97 346 GLU B O 1
ATOM 5560 N N . ASN B 1 347 ? 84.125 -39.594 -16.734 1 43.88 347 ASN B N 1
ATOM 5561 C CA . ASN B 1 347 ? 84.938 -40.656 -16.266 1 43.88 347 ASN B CA 1
ATOM 5562 C C . ASN B 1 347 ? 84.562 -42 -16.906 1 43.88 347 ASN B C 1
ATOM 5564 O O . ASN B 1 347 ? 85.375 -42.969 -16.875 1 43.88 347 ASN B O 1
ATOM 5568 N N . GLU B 1 348 ? 83.25 -42.156 -17.281 1 43.62 348 GLU B N 1
ATOM 5569 C CA . GLU B 1 348 ? 82.938 -43.5 -17.766 1 43.62 348 GLU B CA 1
ATOM 5570 C C . GLU B 1 348 ? 83.5 -43.719 -19.172 1 43.62 348 GLU B C 1
ATOM 5572 O O . GLU B 1 348 ? 83.562 -44.875 -19.625 1 43.62 348 GLU B O 1
ATOM 5577 N N . GLY B 1 349 ? 83.625 -42.688 -20 1 40.22 349 GLY B N 1
ATOM 5578 C CA . GLY B 1 349 ? 84.188 -42.906 -21.344 1 40.22 349 GLY B CA 1
ATOM 5579 C C . GLY B 1 349 ? 85.562 -43.469 -21.344 1 40.22 349 GLY B C 1
ATOM 5580 O O . GLY B 1 349 ? 86.062 -43.938 -22.359 1 40.22 349 GLY B O 1
ATOM 5581 N N . ARG B 1 350 ? 86.375 -43.031 -20.344 1 40.12 350 ARG B N 1
ATOM 5582 C CA . ARG B 1 350 ? 87.75 -43.469 -20.391 1 40.12 350 ARG B CA 1
ATOM 5583 C C . ARG B 1 350 ? 87.875 -45 -20.156 1 40.12 350 ARG B C 1
ATOM 5585 O O . ARG B 1 350 ? 88.875 -45.594 -20.531 1 40.12 350 ARG B O 1
ATOM 5592 N N . ILE B 1 351 ? 86.938 -45.531 -19.344 1 36.94 351 ILE B N 1
ATOM 5593 C CA . ILE B 1 351 ? 87.25 -46.906 -18.922 1 36.94 351 ILE B CA 1
ATOM 5594 C C . ILE B 1 351 ? 86.938 -47.875 -20.078 1 36.94 351 ILE B C 1
ATOM 5596 O O . ILE B 1 351 ? 87.438 -49 -20.078 1 36.94 351 ILE B O 1
ATOM 5600 N N . LYS B 1 352 ? 86 -47.562 -21 1 39.62 352 LYS B N 1
ATOM 5601 C CA . LYS B 1 352 ? 85.688 -48.625 -21.938 1 39.62 352 LYS B CA 1
ATOM 5602 C C . LYS B 1 352 ? 86.812 -48.875 -22.875 1 39.62 352 LYS B C 1
ATOM 5604 O O . LYS B 1 352 ? 86.812 -49.844 -23.656 1 39.62 352 LYS B O 1
ATOM 5609 N N . SER B 1 353 ? 87.75 -47.938 -23.156 1 36.56 353 SER B N 1
ATOM 5610 C CA . SER B 1 353 ? 88.75 -48.188 -24.172 1 36.56 353 SER B CA 1
ATOM 5611 C C . SER B 1 353 ? 89.75 -49.188 -23.672 1 36.56 353 SER B C 1
ATOM 5613 O O . SER B 1 353 ? 90.625 -49.656 -24.438 1 36.56 353 SER B O 1
ATOM 5615 N N . LYS B 1 354 ? 89.938 -49.188 -22.312 1 37.56 354 LYS B N 1
ATOM 5616 C CA . LYS B 1 354 ? 91.125 -50 -21.938 1 37.56 354 LYS B CA 1
ATOM 5617 C C . LYS B 1 354 ? 90.875 -51.469 -22.172 1 37.56 354 LYS B C 1
ATOM 5619 O O . LYS B 1 354 ? 91.812 -52.25 -22.391 1 37.56 354 LYS B O 1
ATOM 5624 N N . GLU B 1 355 ? 89.688 -52 -21.812 1 35.88 355 GLU B N 1
ATOM 5625 C CA . GLU B 1 355 ? 89.688 -53.438 -21.625 1 35.88 355 GLU B CA 1
ATOM 5626 C C . GLU B 1 355 ? 89.625 -54.188 -22.953 1 35.88 355 GLU B C 1
ATOM 5628 O O . GLU B 1 355 ? 89.562 -55.406 -23 1 35.88 355 GLU B O 1
ATOM 5633 N N . GLU B 1 356 ? 89.375 -53.531 -24.109 1 38.41 356 GLU B N 1
ATOM 5634 C CA . GLU B 1 356 ? 89.438 -54.344 -25.328 1 38.41 356 GLU B CA 1
ATOM 5635 C C . GLU B 1 356 ? 90.875 -54.844 -25.609 1 38.41 356 GLU B C 1
ATOM 5637 O O . GLU B 1 356 ? 91.125 -55.5 -26.609 1 38.41 356 GLU B O 1
ATOM 5642 N N . SER B 1 357 ? 91.938 -54.188 -25.062 1 37.59 357 SER B N 1
ATOM 5643 C CA . SER B 1 357 ? 93.25 -54.656 -25.484 1 37.59 357 SER B CA 1
ATOM 5644 C C . SER B 1 357 ? 93.562 -56.062 -24.953 1 37.59 357 SER B C 1
ATOM 5646 O O . SER B 1 357 ? 94.5 -56.688 -25.359 1 37.59 357 SER B O 1
ATOM 5648 N N . LYS B 1 358 ? 93.062 -56.562 -23.781 1 26.48 358 LYS B N 1
ATOM 5649 C CA . LYS B 1 358 ? 93.5 -57.906 -23.578 1 26.48 358 LYS B CA 1
ATOM 5650 C C . LYS B 1 358 ? 92.688 -58.906 -24.359 1 26.48 358 LYS B C 1
ATOM 5652 O O . LYS B 1 358 ? 91.438 -58.75 -24.438 1 26.48 358 LYS B O 1
#

pLDDT: mean 75.7, std 22.67, range [25.22, 98.25]

Radius of gyration: 37.77 Å; Cα contacts (8 Å, |Δi|>4): 878; chains: 2; bounding box: 120×116×98 Å

Sequence (716 aa):
MTHDEMFEMPPAVLDRCPPSLALPTADPHALAVEAMLRFVGAHFVKHDAPLPVACEIRTAVNNKNTSWRSKGQKERHEGCMACLNFIENNTHLDAEMVPSDQQPLLLCVKVLALKSLFPAFVYITHMDDGLYKSVIQKAIVPKVATTWQRLRGTYRNDVLEHNPSCGHYSSVEEAVKEIESGLRALETLHVAHANSAGTFLLGTERPCSADAMAYAAASSFLHADFAGHQASTVILEAQQRLREECPVLLKYVEKLRMLYFEEYSAFYNLRPTESCNQGMKNGMESSQDDMYRRGRWTTITCTVGFTLMYFVLTNAKLILLLLEELSEEEEEEEDMEENERGEHGENEGRIKSKEESKMTHDEMFEMPPAVLDRCPPSLALPTADPHALAVEAMLRFVGAHFVKHDAPLPVACEIRTAVNNKNTSWRSKGQKERHEGCMACLNFIENNTHLDAEMVPSDQQPLLLCVKVLALKSLFPAFVYITHMDDGLYKSVIQKAIVPKVATTWQRLRGTYRNDVLEHNPSCGHYSSVEEAVKEIESGLRALETLHVAHANSAGTFLLGTERPCSADAMAYAAASSFLHADFAGHQASTVILEAQQRLREECPVLLKYVEKLRMLYFEEYSAFYNLRPTESCNQGMKNGMESSQDDMYRRGRWTTITCTVGFTLMYFVLTNAKLILLLLEELSEEEEEEEDMEENERGEHGENEGRIKSKEESK

Solvent-accessible surface area (backbone atoms only — not comparable to full-atom values): 38952 Å² total; per-residue (Å²): 131,86,75,76,71,71,54,67,57,69,57,30,38,37,31,21,45,53,61,38,50,45,35,86,34,66,36,40,51,36,40,18,48,50,42,44,39,52,70,73,65,42,51,68,46,83,39,76,27,48,87,64,27,30,37,34,33,68,44,74,59,77,63,86,79,61,86,66,80,59,77,34,65,70,49,73,28,67,32,48,66,47,37,48,48,51,50,36,74,47,48,44,51,49,75,70,61,46,53,79,82,45,47,32,56,41,50,31,45,45,44,41,27,64,60,43,36,39,31,30,51,57,40,41,44,57,66,35,66,38,26,18,54,56,42,42,56,63,62,40,40,79,73,42,52,49,73,68,32,65,72,69,65,42,53,61,58,49,55,47,64,71,33,27,51,38,61,74,51,91,43,62,66,58,29,50,51,49,40,50,55,50,54,51,26,51,30,48,40,26,64,71,37,32,51,94,87,75,39,33,52,81,40,25,91,59,76,42,64,47,40,18,35,50,39,17,48,47,44,57,57,70,52,36,44,44,79,85,31,49,44,56,69,72,57,53,52,48,42,54,49,45,59,67,73,33,51,67,42,50,52,49,43,50,49,49,36,59,73,68,40,50,89,47,55,81,43,48,74,76,70,78,87,76,79,83,76,71,75,79,76,71,77,78,73,68,71,71,66,63,63,63,63,59,56,56,53,56,52,50,54,50,51,50,49,49,51,48,50,49,51,48,61,74,40,34,65,61,49,48,52,51,47,50,52,49,48,50,51,46,49,52,48,45,52,52,47,46,55,53,47,53,58,50,52,61,56,52,60,62,56,61,65,59,61,70,73,107,131,87,75,76,71,72,52,69,57,70,57,31,39,37,31,21,45,53,62,38,51,44,34,85,36,66,36,39,52,36,39,19,48,51,41,44,39,52,71,72,64,42,52,65,47,80,40,74,28,47,87,65,28,29,35,34,33,68,44,72,60,77,63,84,81,61,87,65,80,60,77,34,64,70,49,74,27,66,31,48,66,47,35,47,48,50,51,37,74,47,48,43,52,48,74,70,57,47,53,80,82,46,46,31,56,40,50,30,46,46,42,42,27,64,59,44,36,38,31,30,52,56,42,42,44,58,65,34,65,38,27,19,53,56,43,43,56,62,62,40,38,77,71,41,52,48,72,67,34,64,73,70,65,42,54,58,58,49,55,46,64,72,33,27,52,38,62,74,52,90,42,62,66,57,30,49,51,50,41,51,55,50,52,52,27,52,29,47,42,27,64,70,39,28,54,97,88,71,39,37,52,82,40,26,94,58,77,41,65,46,38,18,34,50,38,16,48,46,43,57,55,67,52,36,44,44,80,85,32,49,44,56,67,71,58,53,50,49,43,54,49,45,58,66,73,32,51,67,44,51,51,51,44,49,50,50,37,59,73,69,41,52,89,46,56,81,44,47,74,74,70,78,84,70,80,78,76,70,74,79,75,71,75,76,71,67,69,69,64,61,63,63,62,60,56,55,52,57,54,49,53,49,51,49,48,51,51,50,50,50,50,46,63,75,39,34,65,61,48,49,53,50,47,49,54,47,47,51,50,46,49,53,48,47,54,50,46,49,54,50,48,56,53,51,57,61,55,57,64,60,58,66,67,58,64,72,74,113

Secondary structure (DSSP, 8-state):
-------PPPPEEEEEPPPBTTBS-S-HHHHHHHHHHHHTT--EEEEE-PSSPEEEEE-----SS-SS-----EEEEESHHHHHHHHHHHH-HHHHHS-GGGHHHHHHHHHIIIIIIHHHHHHHHHHSHHHIIIIIIIIIHHHH--HHHHHHT-HHHHHHHH-GGGGG-SSHHHHHHHHHHHHHHHHHHHHHH--TTT--TTS-SS--HHHHHHHHHHHHHHS--TGGGT--HHHHHHHHHHHHH-HHHHHHHHHHHHHH-GGGTTT--------TTSGGGSTTSSTTTTHHHHHHHHHHHHHHHHHHHHHHHHTHHHHHHHHHHHHHHHHHHHHHHHHHHHHHHHHHHHHHHHHTT-/-------PPPPEEEEEPPPBTTBS-S-HHHHHHHHHHHHTT--EEEEE-PSSPEEEEEE----SS-SS----EEEEEESHHHHHHHHHHHH-HHHHHS-GGGHHHHHHHHHIIIIIIHHHHHHHHHHSHHHIIIIIIIIIHHHH--HHHHHHT-HHHHHHHH-GGGGG-SSHHHHHHHHHHHHHHHHHHHHHH--TTT--TTS-SS--HHHHHHHHHHHHHHS--TGGGT--HHHHHHHHHHHHH-HHHHHHHHHHHHHH-GGGTTT--------TTSGGGSTTSSTTTTHHHHHHHHHHHHHHHHHHHHHHHHTHHHHHHHHHHHHHHHHHHHHHHHHHHHHHHHHHHHHTTTTT--

InterPro domains:
  IPR050931 Mitochondrial Protein Transport Metaxin [PTHR12289] (17-315)

Nearest PDB structures (foldseek):
  6uih-assembly1_A  TM=5.829E-01  e=1.316E-03  Mus musculus
  7aia-assembly1_AAA  TM=4.695E-01  e=1.235E-04  Homo sapiens
  6uih-assembly1_A  TM=5.831E-01  e=1.050E-03  Mus musculus
  7ywd-assembly2_C  TM=5.279E-01  e=1.050E-03  Homo sapiens
  7q6k-assembly1_A-2  TM=4.829E-01  e=5.510E-03  Homo sapiens